Protein AF-0000000070184949 (afdb_homodimer)

Sequence (772 aa):
MSEDTGDFEGYGGRHVPDMLEEPLERLANAFDEIVQTETFQDEFRSILRQYAGRPTPLYHAENLSERWGGEIYLKREDLLHGGAHKINNAVGQGLLAKKAGKERLIAETGAGQHGTATAMAGALFDMDTEIYMGRKDVQRQRMNVFRMRLMGADVTEVTQGGEGLADAVDVALEDLARNIEDTHYLVGSVVGPDPFPRMVREFQSVIGTEAREQILEQVGELPDAAVACVGGGSNAIGLFHAFRDDDVAFYGGEGGGEGSGSDRHAAPLDDGTDDVIHGMKTRVIDDDVDVHSVSAGLDYPGVGPEHAMFRETGRAQYRAISDDEALEAFRTLSETEGIIPALETSHGLAMAKQVLEETSHETIIINLSGRGDKDMETAAEHFDLAMSEDTGDFEGYGGRHVPDMLEEPLERLANAFDEIVQTETFQDEFRSILRQYAGRPTPLYHAENLSERWGGEIYLKREDLLHGGAHKINNAVGQGLLAKKAGKERLIAETGAGQHGTATAMAGALFDMDTEIYMGRKDVQRQRMNVFRMRLMGADVTEVTQGGEGLADAVDVALEDLARNIEDTHYLVGSVVGPDPFPRMVREFQSVIGTEAREQILEQVGELPDAAVACVGGGSNAIGLFHAFRDDDVAFYGGEGGGEGSGSDRHAAPLDDGTDDVIHGMKTRVIDDDVDVHSVSAGLDYPGVGPEHAMFRETGRAQYRAISDDEALEAFRTLSETEGIIPALETSHGLAMAKQVLEETSHETIIINLSGRGDKDMETAAEHFDLA

Foldseek 3Di:
DDVLQQDLPPWFAFQDDPLLVVLQVVVSVLLVPPCPDPVNVVVLVVCCVPPFPDDFDFDFQPLVCVVLPFTETERLQCPTVLRFLQLLLLQSLLSSLVVLQAQEEEEEDQQQSNLLSNLVSCLVSVGAYEYEAFPVRCVVNVVSCVNSVVSPYHYHYDDPDPRHRQSSLVVLSVVCSVPSPRYDYRYRALDAHPPSNVSLLVSLLVSQVVVQVNCCVVPVDDFQEEFEEFALCSNQSSNCVNCLPDNYAYEYEAFQEQHVPDLEGLFQLAAFDFDDDNRITFGFHDPSRHQDHLAPRRRHGTYRRNVRSCSVVVRYYYGYDYNVLLLVLQVVCCVRPVFRADSRLSRRSSRVSVCVVVDVGRYYYRHRRGGHPVVVVSSCVVDVPD/DDVLQQDLPPWFAFQDDPLLVVLQVVVSVLLVPPCPDPVNVVVLVVCCVPPFPDDADFDFQPLVCVVLPFTETERLQCPTVLRFLQLLLLLSLLSSLVVLQAQEEEEEDQQQSNLLSNLVSCLVSVGAYEYEAFPVRCVVNVVSCVNSVVSPYHYHYDDPDPRHRQSSLVVLSVVCSVPSPRYDYRYRALDAHPPSNVSLLVSLLVSQVVVQVNCCVVPVDDFQEEFEEFALCSNQSSNCVNCLPDNHAYEYEAFQEQHLPDLEGLFQLAAFDFDDDNRITFGFHDPSRHQDHLAPRRRHGTYNRNVRSCSVVVRYYYGYDYNVLLLVLQVVCCVRPVFRADSRLSRRSSRVSVCVVVDVGRYYYRHRRGGHPVVVVSSCVVDVPD

Secondary structure (DSSP, 8-state):
--GGGTEETTEE---S-HHHHHHHHHHHHHHHHHTTSHHHHHHHHHHIIIII-PSPPEEE-HHHHHHHSSEEEEE-GGGSGGGBTHHHHHHHHHHHHHHTT--EEEEE-SSSHHHHHHHHHHHHHT-EEEEEEEHHHHHHTHHHHHHHHHTT-EEEEE-STT-SHHHHHHHHHHHHHHSTTTEEE---SS-SSTTHHHHHHHHHTHHHHHHHHHHHHHHSS--SEEEEEESS-HHHHHHHGGGTTSS-EEEEEEEEET-TTSSB-B-TTTS-EEEEETTEEEEE--TTSB---SSGGG--S---HHHHHHHHHTSEEEEEEEHHHHHHHHHHHHHHHS--B-HHHHHHHHHHHHHHHHS---EEEEE--BBSGGGHHHHHHHS---/--GGGTEETTEE-----HHHHHHHHHHHHHHHHHTTSHHHHHHHHHHIIIII-PSPPEEE-HHHHHHHSSEEEEE-GGGSGGGBTHHHHHHHHHHHHHHTT--EEEEE-SSSHHHHHHHHHHHHHT-EEEEEEEHHHHHHTHHHHHHHHHTT-EEEEE-STT-SHHHHHHHHHHHHHHSTTTEEE---SS-SSTTHHHHHHHHHTHHHHHHHHHHHHHHSS--SEEEEEESS-HHHHHHHGGGTTSS-EEEEEEEEET-TTSSB-B-TTTS-EEEEETTEEEEE--TTSB---SSGGG--S---HHHHHHHHHTSEEEEEEEHHHHHHHHHHHHHHHS--B-HHHHHHHHHHHHHHHHS---EEEEE--BBSGGGHHHHHHHS---

Nearest PDB structures (foldseek):
  6am7-assembly1_B  TM=9.785E-01  e=1.160E-52  Pyrococcus furiosus DSM 3638
  7rnp-assembly2_C  TM=9.765E-01  e=4.936E-51  Pyrococcus furiosus DSM 3638
  1x1q-assembly1_A  TM=9.311E-01  e=3.215E-43  Thermus thermophilus HB8
  2dh6-assembly1_A-2  TM=8.441E-01  e=2.221E-35  Escherichia coli
  2o2j-assembly1_B  TM=5.976E-01  e=2.900E-30  Mycobacterium tuberculosis

Organism: NCBI:txid2841257

Solvent-accessible surface area (backbone atoms only — not comparable to full-atom values): 35918 Å² total; per-residue (Å²): 122,62,70,85,67,31,33,33,88,87,18,27,28,72,60,61,61,75,76,47,50,60,58,33,50,54,49,37,51,47,48,65,60,45,60,73,34,67,69,44,44,52,52,50,52,48,44,39,29,40,66,35,45,43,83,58,33,69,21,71,39,60,57,51,13,69,73,63,52,47,46,39,28,34,36,35,30,28,40,24,43,93,30,21,52,55,36,44,33,26,45,45,50,41,50,50,30,50,76,71,62,31,53,29,40,34,30,47,30,58,77,27,65,53,35,36,28,41,14,25,26,20,11,56,68,70,32,53,27,39,29,27,22,7,44,61,38,48,69,73,33,49,68,44,52,33,51,19,36,50,14,61,21,44,75,45,71,30,76,51,88,87,19,32,54,70,46,12,46,53,51,44,52,52,49,33,61,76,35,52,83,40,38,35,76,54,74,82,30,15,38,43,29,41,42,37,28,61,52,34,33,60,37,25,28,60,53,10,47,52,46,54,55,48,39,34,70,75,70,68,46,82,48,44,28,42,26,13,25,30,26,37,29,33,68,30,49,2,41,47,55,65,40,70,91,48,92,40,43,36,40,31,12,16,20,1,15,80,26,61,93,43,57,31,23,11,24,16,84,59,52,47,43,81,42,75,52,74,22,11,28,21,26,24,42,53,88,84,41,44,68,26,33,82,23,62,76,15,50,35,53,42,37,14,18,60,58,40,34,29,47,75,73,60,63,31,47,60,40,48,31,29,39,66,50,17,52,50,33,31,44,49,41,10,34,32,52,34,43,54,45,14,58,46,25,9,18,12,48,30,41,45,52,52,48,40,72,74,44,84,58,49,34,36,38,35,46,33,38,22,42,20,79,86,38,47,68,64,48,51,74,72,41,94,59,118,120,62,71,85,67,32,31,34,86,88,17,26,28,74,61,62,62,76,76,46,48,61,59,34,50,53,50,35,52,50,48,65,60,46,60,73,34,67,69,44,45,53,52,50,51,47,44,38,30,40,66,35,45,44,83,58,31,70,22,72,39,60,56,51,14,68,73,63,51,47,45,38,27,34,36,36,31,27,41,24,44,92,28,21,51,55,34,44,33,27,46,45,50,42,50,49,30,49,75,70,65,29,53,30,41,34,30,45,29,56,76,28,64,53,36,35,29,42,14,24,26,20,12,55,68,70,31,54,27,41,32,27,22,7,45,61,37,49,70,73,33,48,68,44,52,33,51,19,37,51,14,61,22,44,77,44,72,29,76,53,89,86,19,32,52,70,46,13,45,51,50,46,53,51,49,36,61,75,35,51,83,41,38,36,75,55,73,81,29,17,39,43,27,40,42,37,28,62,49,34,35,60,36,24,28,58,52,10,48,51,46,54,56,47,38,36,71,74,70,67,46,83,47,46,28,42,25,13,26,30,26,38,28,34,67,29,49,3,40,46,57,63,41,70,90,49,92,39,44,37,39,33,12,16,21,1,14,80,26,60,93,42,57,31,23,12,22,15,83,58,52,46,43,82,41,76,53,76,23,12,28,22,26,25,42,52,88,83,42,42,69,26,33,84,23,62,76,15,50,35,55,40,36,13,18,61,57,43,34,30,46,74,74,61,64,32,49,60,40,46,31,30,38,66,49,18,52,51,34,31,45,50,41,10,34,32,53,33,43,55,43,13,56,47,24,9,18,11,49,31,40,46,52,52,48,41,72,74,43,84,58,48,35,36,37,34,45,32,39,23,41,20,79,86,40,46,67,64,48,52,76,72,42,92,59,119

InterPro domains:
  IPR001926 Tryptophan synthase beta chain-like, PALP domain [PF00291] (52-370)
  IPR006653 Tryptophan synthase, beta chain, conserved site [PS00168] (79-93)
  IPR006654 Tryptophan synthase, beta chain [TIGR00263] (6-381)
  IPR006654 Tryptophan synthase, beta chain [cd06446] (23-378)
  IPR023026 Tryptophan synthase beta chain/beta chain-like [MF_00133] (1-383)
  IPR023026 Tryptophan synthase beta chain/beta chain-like [PIRSF001413] (7-381)
  IPR023026 Tryptophan synthase beta chain/beta chain-like [PTHR48077] (6-382)
  IPR036052 Tryptophan synthase beta chain-like, PALP domain superfamily [G3DSA:3.40.50.1100] (8-204)
  IPR036052 Tryptophan synthase beta chain-like, PALP domain superfamily [G3DSA:3.40.50.1100] (53-377)
  IPR036052 Tryptophan synthase beta chain-like, PALP domain superfamily [SSF53686] (6-382)

pLDDT: mean 94.41, std 7.16, range [38.41, 98.94]

Structure (mmCIF, N/CA/C/O backbone):
data_AF-0000000070184949-model_v1
#
loop_
_entity.id
_entity.type
_entity.pdbx_description
1 polymer 'Tryptophan synthase beta chain'
#
loop_
_atom_site.group_PDB
_atom_site.id
_atom_site.type_symbol
_atom_site.label_atom_id
_atom_site.label_alt_id
_atom_site.label_comp_id
_atom_site.label_asym_id
_atom_site.label_entity_id
_atom_site.label_seq_id
_atom_site.pdbx_PDB_ins_code
_atom_site.Cartn_x
_atom_site.Cartn_y
_atom_site.Cartn_z
_atom_site.occupancy
_atom_site.B_iso_or_equiv
_atom_site.auth_seq_id
_atom_site.auth_comp_id
_atom_site.auth_asym_id
_atom_site.auth_atom_id
_atom_site.pdbx_PDB_model_num
ATOM 1 N N . MET A 1 1 ? -2.516 40.156 3.365 1 38.41 1 MET A N 1
ATOM 2 C CA . MET A 1 1 ? -1.307 39.75 4.09 1 38.41 1 MET A CA 1
ATOM 3 C C . MET A 1 1 ? -0.706 38.5 3.512 1 38.41 1 MET A C 1
ATOM 5 O O . MET A 1 1 ? -1.425 37.531 3.252 1 38.41 1 MET A O 1
ATOM 9 N N . SER A 1 2 ? 0.463 38.375 2.838 1 48.84 2 SER A N 1
ATOM 10 C CA . SER A 1 2 ? 0.95 37.469 1.807 1 48.84 2 SER A CA 1
ATOM 11 C C . SER A 1 2 ? 1.27 36.094 2.387 1 48.84 2 SER A C 1
ATOM 13 O O . SER A 1 2 ? 2.027 36 3.354 1 48.84 2 SER A O 1
ATOM 15 N N . GLU A 1 3 ? 0.391 35.094 2.25 1 56.59 3 GLU A N 1
ATOM 16 C CA . GLU A 1 3 ? 0.633 33.688 2.574 1 56.59 3 GLU A CA 1
ATOM 17 C C . GLU A 1 3 ? 2.104 33.312 2.389 1 56.59 3 GLU A C 1
ATOM 19 O O . GLU A 1 3 ? 2.598 32.375 3.01 1 56.59 3 GLU A O 1
ATOM 24 N N . ASP A 1 4 ? 2.811 34.281 1.855 1 62.75 4 ASP A N 1
ATOM 25 C CA . ASP A 1 4 ? 4.215 34.031 1.545 1 62.75 4 ASP A CA 1
ATOM 26 C C . ASP A 1 4 ? 5.102 34.312 2.762 1 62.75 4 ASP A C 1
ATOM 28 O O . ASP A 1 4 ? 6.281 33.938 2.766 1 62.75 4 ASP A O 1
ATOM 32 N N . THR A 1 5 ? 4.383 34.781 3.82 1 71.31 5 THR A N 1
ATOM 33 C CA . THR A 1 5 ? 5.227 35.125 4.957 1 71.31 5 THR A CA 1
ATOM 34 C C . THR A 1 5 ? 4.855 34.281 6.18 1 71.31 5 THR A C 1
ATOM 36 O O . THR A 1 5 ? 5.281 34.594 7.297 1 71.31 5 THR A O 1
ATOM 39 N N . GLY A 1 6 ? 4.121 33.344 5.938 1 82.5 6 GLY A N 1
ATOM 40 C CA . GLY A 1 6 ? 3.77 32.469 7.047 1 82.5 6 GLY A CA 1
ATOM 41 C C . GLY A 1 6 ? 2.631 33 7.895 1 82.5 6 GLY A C 1
ATOM 42 O O . GLY A 1 6 ? 2.305 32.438 8.938 1 82.5 6 GLY A O 1
ATOM 43 N N . ASP A 1 7 ? 2.062 34.094 7.426 1 91.31 7 ASP A N 1
ATOM 44 C CA . ASP A 1 7 ? 0.908 34.656 8.117 1 91.31 7 ASP A CA 1
ATOM 45 C C . ASP A 1 7 ? -0.392 34.281 7.406 1 91.31 7 ASP A C 1
ATOM 47 O O . ASP A 1 7 ? -0.583 34.594 6.234 1 91.31 7 ASP A O 1
ATOM 51 N N . PHE A 1 8 ? -1.25 33.594 8.094 1 95.88 8 PHE A N 1
ATOM 52 C CA . PHE A 1 8 ? -2.559 33.188 7.605 1 95.88 8 PHE A CA 1
ATOM 53 C C . PHE A 1 8 ? -3.666 34.031 8.242 1 95.88 8 PHE A C 1
ATOM 55 O O . PHE A 1 8 ? -4.48 33.5 9.008 1 95.88 8 PHE A O 1
ATOM 62 N N . GLU A 1 9 ? -3.705 35.375 7.891 1 95.31 9 GLU A N 1
ATOM 63 C CA . GLU A 1 9 ? -4.695 36.312 8.383 1 95.31 9 GLU A CA 1
ATOM 64 C C . GLU A 1 9 ? -4.77 36.312 9.906 1 95.31 9 GLU A C 1
ATOM 66 O O . GLU A 1 9 ? -5.855 36.156 10.477 1 95.31 9 GLU A O 1
ATOM 71 N N . GLY A 1 10 ? -3.643 36.406 10.531 1 95.19 10 GLY A N 1
ATOM 72 C CA . GLY A 1 10 ? -3.557 36.5 11.984 1 95.19 10 GLY A CA 1
ATOM 73 C C . GLY A 1 10 ? -3.16 35.188 12.641 1 95.19 10 GLY A C 1
ATOM 74 O O . GLY A 1 10 ? -2.898 35.156 13.844 1 95.19 10 GLY A O 1
ATOM 75 N N . TYR A 1 11 ? -3.135 34.125 11.867 1 97.75 11 TYR A N 1
ATOM 76 C CA . TYR A 1 11 ? -2.666 32.812 12.352 1 97.75 11 TYR A CA 1
ATOM 77 C C . TYR A 1 11 ? -1.277 32.5 11.812 1 97.75 11 TYR A C 1
ATOM 79 O O . TYR A 1 11 ? -0.823 33.125 10.852 1 97.75 11 TYR A O 1
ATOM 87 N N . GLY A 1 12 ? -0.632 31.562 12.438 1 96.94 12 GLY A N 1
ATOM 88 C CA . GLY A 1 12 ? 0.71 31.203 12.023 1 96.94 12 GLY A CA 1
ATOM 89 C C . GLY A 1 12 ? 1.79 32.062 12.656 1 96.94 12 GLY A C 1
ATOM 90 O O . GLY A 1 12 ? 1.736 32.344 13.852 1 96.94 12 GLY A O 1
ATOM 91 N N . GLY A 1 13 ? 2.805 32.375 11.906 1 95.12 13 GLY A N 1
ATOM 92 C CA . GLY A 1 13 ? 3.916 33.188 12.383 1 95.12 13 GLY A CA 1
ATOM 93 C C . GLY A 1 13 ? 5.02 32.344 13.023 1 95.12 13 GLY A C 1
ATOM 94 O O . GLY A 1 13 ? 5.086 31.141 12.828 1 95.12 13 GLY A O 1
ATOM 95 N N . ARG A 1 14 ? 6.035 33.094 13.617 1 94.38 14 ARG A N 1
ATOM 96 C CA . ARG A 1 14 ? 7.137 32.531 14.375 1 94.38 14 ARG A CA 1
ATOM 97 C C . ARG A 1 14 ? 7.082 32.938 15.836 1 94.38 14 ARG A C 1
ATOM 99 O O . ARG A 1 14 ? 7.691 33.938 16.219 1 94.38 14 ARG A O 1
ATOM 106 N N . HIS A 1 15 ? 6.344 32.156 16.562 1 94.19 15 HIS A N 1
ATOM 107 C CA . HIS A 1 15 ? 6.277 32.406 18 1 94.19 15 HIS A CA 1
ATOM 108 C C . HIS A 1 15 ? 7.262 31.516 18.75 1 94.19 15 HIS A C 1
ATOM 110 O O . HIS A 1 15 ? 6.852 30.609 19.484 1 94.19 15 HIS A O 1
ATOM 116 N N . VAL A 1 16 ? 8.531 31.828 18.578 1 92.44 16 VAL A N 1
ATOM 117 C CA . VAL A 1 16 ? 9.602 30.953 19.062 1 92.44 16 VAL A CA 1
ATOM 118 C C . VAL A 1 16 ? 10.633 31.781 19.828 1 92.44 16 VAL A C 1
ATOM 120 O O . VAL A 1 16 ? 10.672 33 19.703 1 92.44 16 VAL A O 1
ATOM 123 N N . PRO A 1 17 ? 11.453 31.156 20.672 1 91.62 17 PRO A N 1
ATOM 124 C CA . PRO A 1 17 ? 12.578 31.859 21.297 1 91.62 17 PRO A CA 1
ATOM 125 C C . PRO A 1 17 ? 13.547 32.438 20.266 1 91.62 17 PRO A C 1
ATOM 127 O O . PRO A 1 17 ? 13.625 31.953 19.141 1 91.62 17 PRO A O 1
ATOM 130 N N . ASP A 1 18 ? 14.312 33.406 20.688 1 91.88 18 ASP A N 1
ATOM 131 C CA . ASP A 1 18 ? 15.211 34.156 19.812 1 91.88 18 ASP A CA 1
ATOM 132 C C . ASP A 1 18 ? 16.219 33.219 19.125 1 91.88 18 ASP A C 1
ATOM 134 O O . ASP A 1 18 ? 16.562 33.406 17.969 1 91.88 18 ASP A O 1
ATOM 138 N N . MET A 1 19 ? 16.562 32.219 19.828 1 88 19 MET A N 1
ATOM 139 C CA . MET A 1 19 ? 17.625 31.328 19.328 1 88 19 MET A CA 1
ATOM 140 C C . MET A 1 19 ? 17.156 30.562 18.109 1 88 19 MET A C 1
ATOM 142 O O . MET A 1 19 ? 17.969 30.062 17.328 1 88 19 MET A O 1
ATOM 146 N N . LEU A 1 20 ? 15.852 30.453 17.891 1 91.62 20 LEU A N 1
ATOM 147 C CA . LEU A 1 20 ? 15.32 29.672 16.781 1 91.62 20 LEU A CA 1
ATOM 148 C C . LEU A 1 20 ? 15.016 30.562 15.578 1 91.62 20 LEU A C 1
ATOM 150 O O . LEU A 1 20 ? 14.781 30.062 14.469 1 91.62 20 LEU A O 1
ATOM 154 N N . GLU A 1 21 ? 15.086 31.875 15.773 1 93.06 21 GLU A N 1
ATOM 155 C CA . GLU A 1 21 ? 14.688 32.812 14.719 1 93.06 21 GLU A CA 1
ATOM 156 C C . GLU A 1 21 ? 15.609 32.688 13.508 1 93.06 21 GLU A C 1
ATOM 158 O O . GLU A 1 21 ? 15.133 32.531 12.375 1 93.06 21 GLU A O 1
ATOM 163 N N . GLU A 1 22 ? 16.844 32.719 13.75 1 90.94 22 GLU A N 1
ATOM 164 C CA . GLU A 1 22 ? 17.797 32.688 12.656 1 90.94 22 GLU A CA 1
ATOM 165 C C . GLU A 1 22 ? 17.75 31.344 11.922 1 90.94 22 GLU A C 1
ATOM 167 O O . GLU A 1 22 ? 17.672 31.297 10.695 1 90.94 22 GLU A O 1
ATOM 172 N N . PRO A 1 23 ? 17.75 30.219 12.672 1 90.31 23 PRO A N 1
ATOM 173 C CA . PRO A 1 23 ? 17.641 28.922 12 1 90.31 23 PRO A CA 1
ATOM 174 C C . PRO A 1 23 ? 16.375 28.828 11.133 1 90.31 23 PRO A C 1
ATOM 176 O O . PRO A 1 23 ? 16.438 28.297 10.016 1 90.31 23 PRO A O 1
ATOM 179 N N . LEU A 1 24 ? 15.312 29.281 11.555 1 93.19 24 LEU A N 1
ATOM 180 C CA . LEU A 1 24 ? 14.047 29.203 10.828 1 93.19 24 LEU A CA 1
ATOM 181 C C . LEU A 1 24 ? 14.062 30.125 9.617 1 93.19 24 LEU A C 1
ATOM 183 O O . LEU A 1 24 ? 13.492 29.812 8.578 1 93.19 24 LEU A O 1
ATOM 187 N N . GLU A 1 25 ? 14.664 31.281 9.766 1 93.44 25 GLU A N 1
ATOM 188 C CA . GLU A 1 25 ? 14.812 32.188 8.641 1 93.44 25 GLU A CA 1
ATOM 189 C C . GLU A 1 25 ? 15.672 31.594 7.539 1 93.44 25 GLU A C 1
ATOM 191 O O . GLU A 1 25 ? 15.359 31.719 6.355 1 93.44 25 GLU A O 1
ATOM 196 N N . ARG A 1 26 ? 16.734 30.922 7.934 1 92.19 26 ARG A N 1
ATOM 197 C CA . ARG A 1 26 ? 17.594 30.234 6.977 1 92.19 26 ARG A CA 1
ATOM 198 C C . ARG A 1 26 ? 16.828 29.156 6.234 1 92.19 26 ARG A C 1
ATOM 200 O O . ARG A 1 26 ? 16.984 29 5.02 1 92.19 26 ARG A O 1
ATOM 207 N N . LEU A 1 27 ? 16.078 28.422 6.988 1 93.19 27 LEU A N 1
ATOM 208 C CA . LEU A 1 27 ? 15.266 27.375 6.379 1 93.19 27 LEU A CA 1
ATOM 209 C C . LEU A 1 27 ? 14.242 27.969 5.418 1 93.19 27 LEU A C 1
ATOM 211 O O . LEU A 1 27 ? 14.023 27.422 4.328 1 93.19 27 LEU A O 1
ATOM 215 N N . ALA A 1 28 ? 13.586 29.031 5.809 1 95.25 28 ALA A N 1
ATOM 216 C CA . ALA A 1 28 ? 12.594 29.688 4.969 1 95.25 28 ALA A CA 1
ATOM 217 C C . ALA A 1 28 ? 13.211 30.156 3.65 1 95.25 28 ALA A C 1
ATOM 219 O O . ALA A 1 28 ? 12.602 29.984 2.588 1 95.25 28 ALA A O 1
ATOM 220 N N . ASN A 1 29 ? 14.352 30.734 3.756 1 94.5 29 ASN A N 1
ATOM 221 C CA . ASN A 1 29 ? 15.047 31.203 2.562 1 94.5 29 ASN A CA 1
ATOM 222 C C . ASN A 1 29 ? 15.422 30.047 1.638 1 94.5 29 ASN A C 1
ATOM 224 O O . ASN A 1 29 ? 15.242 30.141 0.422 1 94.5 29 ASN A O 1
ATOM 228 N N . ALA A 1 30 ? 15.945 29 2.229 1 94.19 30 ALA A N 1
ATOM 229 C CA . ALA A 1 30 ? 16.297 27.828 1.438 1 94.19 30 ALA A CA 1
ATOM 230 C C . ALA A 1 30 ? 15.062 27.25 0.74 1 94.19 30 ALA A C 1
ATOM 232 O O . ALA A 1 30 ? 15.125 26.875 -0.436 1 94.19 30 ALA A O 1
ATOM 233 N N . PHE A 1 31 ? 14.008 27.172 1.482 1 96.75 31 PHE A N 1
ATOM 234 C CA . PHE A 1 31 ? 12.75 26.672 0.943 1 96.75 31 PHE A CA 1
ATOM 235 C C . PHE A 1 31 ? 12.289 27.531 -0.231 1 96.75 31 PHE A C 1
ATOM 237 O O . PHE A 1 31 ? 11.992 27.016 -1.307 1 96.75 31 PHE A O 1
ATOM 244 N N . ASP A 1 32 ? 12.266 28.797 -0.091 1 95.25 32 ASP A N 1
ATOM 245 C CA . ASP A 1 32 ? 11.758 29.719 -1.104 1 95.25 32 ASP A CA 1
ATOM 246 C C . ASP A 1 32 ? 12.664 29.719 -2.336 1 95.25 32 ASP A C 1
ATOM 248 O O . ASP A 1 32 ? 12.188 29.906 -3.459 1 95.25 32 ASP A O 1
ATOM 252 N N . GLU A 1 33 ? 13.906 29.5 -2.133 1 95.75 33 GLU A N 1
ATOM 253 C CA . GLU A 1 33 ? 14.875 29.594 -3.221 1 95.75 33 GLU A CA 1
ATOM 254 C C . GLU A 1 33 ? 14.992 28.266 -3.979 1 95.75 33 GLU A C 1
ATOM 256 O O . GLU A 1 33 ? 15.078 28.266 -5.207 1 95.75 33 GLU A O 1
ATOM 261 N N . ILE A 1 34 ? 14.891 27.172 -3.295 1 97.31 34 ILE A N 1
ATOM 262 C CA . ILE A 1 34 ? 15.242 25.891 -3.887 1 97.31 34 ILE A CA 1
ATOM 263 C C . ILE A 1 34 ? 14 25.234 -4.477 1 97.31 34 ILE A C 1
ATOM 265 O O . ILE A 1 34 ? 14.016 24.766 -5.617 1 97.31 34 ILE A O 1
ATOM 269 N N . VAL A 1 35 ? 12.898 25.203 -3.76 1 96.94 35 VAL A N 1
ATOM 270 C CA . VAL A 1 35 ? 11.734 24.391 -4.07 1 96.94 35 VAL A CA 1
ATOM 271 C C . VAL A 1 35 ? 11.047 24.922 -5.332 1 96.94 35 VAL A C 1
ATOM 273 O O . VAL A 1 35 ? 10.477 24.156 -6.105 1 96.94 35 VAL A O 1
ATOM 276 N N . GLN A 1 36 ? 11.234 26.172 -5.652 1 93.69 36 GLN A N 1
ATOM 277 C CA . GLN A 1 36 ? 10.539 26.766 -6.793 1 93.69 36 GLN A CA 1
ATOM 278 C C . GLN A 1 36 ? 11.336 26.578 -8.078 1 93.69 36 GLN A C 1
ATOM 280 O O . GLN A 1 36 ? 10.844 26.859 -9.172 1 93.69 36 GLN A O 1
ATOM 285 N N . THR A 1 37 ? 12.562 26.109 -7.992 1 97.38 37 THR A N 1
ATOM 286 C CA . THR A 1 37 ? 13.375 25.891 -9.188 1 97.38 37 THR A CA 1
ATOM 287 C C . THR A 1 37 ? 12.836 24.719 -10 1 97.38 37 THR A C 1
ATOM 289 O O . THR A 1 37 ? 12.297 23.766 -9.445 1 97.38 37 THR A O 1
ATOM 292 N N . GLU A 1 38 ? 13.016 24.828 -11.289 1 97.62 38 GLU A N 1
ATOM 293 C CA . GLU A 1 38 ? 12.57 23.766 -12.195 1 97.62 38 GLU A CA 1
ATOM 294 C C . GLU A 1 38 ? 13.32 22.453 -11.922 1 97.62 38 GLU A C 1
ATOM 296 O O . GLU A 1 38 ? 12.734 21.375 -12 1 97.62 38 GLU A O 1
ATOM 301 N N . THR A 1 39 ? 14.555 22.625 -11.602 1 97.75 39 THR A N 1
ATOM 302 C CA . THR A 1 39 ? 15.375 21.453 -11.336 1 97.75 39 THR A CA 1
ATOM 303 C C . THR A 1 39 ? 14.844 20.688 -10.125 1 97.75 39 THR A C 1
ATOM 305 O O . THR A 1 39 ? 14.734 19.453 -10.164 1 97.75 39 THR A O 1
ATOM 308 N N . PHE A 1 40 ? 14.5 21.406 -9.094 1 98.38 40 PHE A N 1
ATOM 309 C CA . PHE A 1 40 ? 13.938 20.766 -7.914 1 98.38 40 PHE A CA 1
ATOM 310 C C . PHE A 1 40 ? 12.609 20.094 -8.242 1 98.38 40 PHE A C 1
ATOM 312 O O . PHE A 1 40 ? 12.391 18.938 -7.91 1 98.38 40 PHE A O 1
ATOM 319 N N . GLN A 1 41 ? 11.766 20.812 -8.875 1 98.25 41 GLN A N 1
ATOM 320 C CA . GLN A 1 41 ? 10.414 20.344 -9.148 1 98.25 41 GLN A CA 1
ATOM 321 C C . GLN A 1 41 ? 10.438 19.109 -10.047 1 98.25 41 GLN A C 1
ATOM 323 O O . GLN A 1 41 ? 9.672 18.156 -9.836 1 98.25 41 GLN A O 1
ATOM 328 N N . ASP A 1 42 ? 11.273 19.094 -11.016 1 98.31 42 ASP A N 1
ATOM 329 C CA . ASP A 1 42 ? 11.383 17.953 -11.93 1 98.31 42 ASP A CA 1
ATOM 330 C C . ASP A 1 42 ? 11.844 16.703 -11.188 1 98.31 42 ASP A C 1
ATOM 332 O O . ASP A 1 42 ? 11.289 15.625 -11.391 1 98.31 42 ASP A O 1
ATOM 336 N N . GLU A 1 43 ? 12.859 16.891 -10.383 1 98.5 43 GLU A N 1
ATOM 337 C CA . GLU A 1 43 ? 13.367 15.758 -9.609 1 98.5 43 GLU A CA 1
ATOM 338 C C . GLU A 1 43 ? 12.328 15.273 -8.594 1 98.5 43 GLU A C 1
ATOM 340 O O . GLU A 1 43 ? 12.156 14.07 -8.406 1 98.5 43 GLU A O 1
ATOM 345 N N . PHE A 1 44 ? 11.672 16.234 -7.988 1 98.69 44 PHE A N 1
ATOM 346 C CA . PHE A 1 44 ? 10.633 15.914 -7.02 1 98.69 44 PHE A CA 1
ATOM 347 C C . PHE A 1 44 ? 9.508 15.109 -7.668 1 98.69 44 PHE A C 1
ATOM 349 O O . PHE A 1 44 ? 9.125 14.055 -7.16 1 98.69 44 PHE A O 1
ATOM 356 N N . ARG A 1 45 ? 9.062 15.508 -8.82 1 98.38 45 ARG A N 1
ATOM 357 C CA . ARG A 1 45 ? 8.008 14.805 -9.547 1 98.38 45 ARG A CA 1
ATOM 358 C C . ARG A 1 45 ? 8.453 13.414 -9.969 1 98.38 45 ARG A C 1
ATOM 360 O O . ARG A 1 45 ? 7.672 12.461 -9.938 1 98.38 45 ARG A O 1
ATOM 367 N N . SER A 1 46 ? 9.688 13.336 -10.336 1 98.38 46 SER A N 1
ATOM 368 C CA . SER A 1 46 ? 10.234 12.039 -10.727 1 98.38 46 SER A CA 1
ATOM 369 C C . SER A 1 46 ? 10.234 11.062 -9.555 1 98.38 46 SER A C 1
ATOM 371 O O . SER A 1 46 ? 9.883 9.898 -9.711 1 98.38 46 SER A O 1
ATOM 373 N N . ILE A 1 47 ? 10.617 11.539 -8.367 1 98.81 47 ILE A N 1
ATOM 374 C CA . ILE A 1 47 ? 10.656 10.695 -7.176 1 98.81 47 ILE A CA 1
ATOM 375 C C . ILE A 1 47 ? 9.242 10.297 -6.777 1 98.81 47 ILE A C 1
ATOM 377 O O . ILE A 1 47 ? 8.992 9.141 -6.414 1 98.81 47 ILE A O 1
ATOM 381 N N . LEU A 1 48 ? 8.32 11.227 -6.859 1 98.81 48 LEU A N 1
ATOM 382 C CA . LEU A 1 48 ? 6.93 10.906 -6.559 1 98.81 48 LEU A CA 1
ATOM 383 C C . LEU A 1 48 ? 6.402 9.828 -7.496 1 98.81 48 LEU A C 1
ATOM 385 O O . LEU A 1 48 ? 5.684 8.922 -7.066 1 98.81 48 LEU A O 1
ATOM 389 N N . ARG A 1 49 ? 6.77 9.867 -8.75 1 98.31 49 ARG A N 1
ATOM 390 C CA . ARG A 1 49 ? 6.277 8.93 -9.75 1 98.31 49 ARG A CA 1
ATOM 391 C C . ARG A 1 49 ? 6.941 7.562 -9.594 1 98.31 49 ARG A C 1
ATOM 393 O O . ARG A 1 49 ? 6.262 6.531 -9.586 1 98.31 49 ARG A O 1
ATOM 400 N N . GLN A 1 50 ? 8.25 7.543 -9.438 1 98.12 50 GLN A N 1
ATOM 401 C CA . GLN A 1 50 ? 9.016 6.305 -9.539 1 98.12 50 GLN A CA 1
ATOM 402 C C . GLN A 1 50 ? 9.148 5.621 -8.18 1 98.12 50 GLN A C 1
ATOM 404 O O . GLN A 1 50 ? 9.234 4.395 -8.102 1 98.12 50 GLN A O 1
ATOM 409 N N . TYR A 1 51 ? 9.242 6.418 -7.168 1 98.69 51 TYR A N 1
ATOM 410 C CA . TYR A 1 51 ? 9.5 5.879 -5.84 1 98.69 51 TYR A CA 1
ATOM 411 C C . TYR A 1 51 ? 8.219 5.809 -5.02 1 98.69 51 TYR A C 1
ATOM 413 O O . TYR A 1 51 ? 7.91 4.77 -4.43 1 98.69 51 TYR A O 1
ATOM 421 N N . ALA A 1 52 ? 7.426 6.855 -5.023 1 98.75 52 ALA A N 1
ATOM 422 C CA . ALA A 1 52 ? 6.254 6.926 -4.156 1 98.75 52 ALA A CA 1
ATOM 423 C C . ALA A 1 52 ? 5.055 6.23 -4.797 1 98.75 52 ALA A C 1
ATOM 425 O O . ALA A 1 52 ? 4.152 5.766 -4.094 1 98.75 52 ALA A O 1
ATOM 426 N N . GLY A 1 53 ? 4.949 6.215 -6.156 1 98.62 53 GLY A N 1
ATOM 427 C CA . GLY A 1 53 ? 3.879 5.504 -6.84 1 98.62 53 GLY A CA 1
ATOM 428 C C . GLY A 1 53 ? 2.789 6.422 -7.363 1 98.62 53 GLY A C 1
ATOM 429 O O . GLY A 1 53 ? 1.637 6.008 -7.504 1 98.62 53 GLY A O 1
ATOM 430 N N . ARG A 1 54 ? 3.096 7.73 -7.652 1 98.56 54 ARG A N 1
ATOM 431 C CA . ARG A 1 54 ? 2.107 8.656 -8.195 1 98.56 54 ARG A CA 1
ATOM 432 C C . ARG A 1 54 ? 2.068 8.578 -9.719 1 98.56 54 ARG A C 1
ATOM 434 O O . ARG A 1 54 ? 3.023 8.117 -10.352 1 98.56 54 ARG A O 1
ATOM 441 N N . PRO A 1 55 ? 0.941 9.141 -10.32 1 98.62 55 PRO A N 1
ATOM 442 C CA . PRO A 1 55 ? -0.249 9.664 -9.648 1 98.62 55 PRO A CA 1
ATOM 443 C C . PRO A 1 55 ? -1.094 8.57 -9 1 98.62 55 PRO A C 1
ATOM 445 O O . PRO A 1 55 ? -1.121 7.438 -9.484 1 98.62 55 PRO A O 1
ATOM 448 N N . THR A 1 56 ? -1.684 8.875 -7.859 1 98.69 56 THR A N 1
ATOM 449 C CA . THR A 1 56 ? -2.668 7.969 -7.285 1 98.69 56 THR A CA 1
ATOM 450 C C . THR A 1 56 ? -4.027 8.148 -7.957 1 98.69 56 THR A C 1
ATOM 452 O O . THR A 1 56 ? -4.328 9.219 -8.484 1 98.69 56 THR A O 1
ATOM 455 N N . PRO A 1 57 ? -4.859 7.164 -7.938 1 98.75 57 PRO A N 1
ATOM 456 C CA . PRO A 1 57 ? -6.145 7.258 -8.633 1 98.75 57 PRO A CA 1
ATOM 457 C C . PRO A 1 57 ? -7.152 8.133 -7.895 1 98.75 57 PRO A C 1
ATOM 459 O O . PRO A 1 57 ? -7.016 8.352 -6.691 1 98.75 57 PRO A O 1
ATOM 462 N N . LEU A 1 58 ? -8.031 8.727 -8.664 1 98.88 58 LEU A N 1
ATOM 463 C CA . LEU A 1 58 ? -9.336 9.18 -8.18 1 98.88 58 LEU A CA 1
ATOM 464 C C . LEU A 1 58 ? -10.422 8.156 -8.492 1 98.88 58 LEU A C 1
ATOM 466 O O . LEU A 1 58 ? -10.922 8.102 -9.609 1 98.88 58 LEU A O 1
ATOM 470 N N . TYR A 1 59 ? -10.836 7.41 -7.48 1 98.88 59 TYR A N 1
ATOM 471 C CA . TYR A 1 59 ? -11.641 6.207 -7.637 1 98.88 59 TYR A CA 1
ATOM 472 C C . TYR A 1 59 ? -13.109 6.492 -7.344 1 98.88 59 TYR A C 1
ATOM 474 O O . TYR A 1 59 ? -13.453 6.973 -6.258 1 98.88 59 TYR A O 1
ATOM 482 N N . HIS A 1 60 ? -13.977 6.258 -8.336 1 98.88 60 HIS A N 1
ATOM 483 C CA . HIS A 1 60 ? -15.414 6.34 -8.094 1 98.88 60 HIS A CA 1
ATOM 484 C C . HIS A 1 60 ? -15.906 5.145 -7.285 1 98.88 60 HIS A C 1
ATOM 486 O O . HIS A 1 60 ? -15.977 4.027 -7.801 1 98.88 60 HIS A O 1
ATOM 492 N N . ALA A 1 61 ? -16.203 5.379 -6.035 1 98.69 61 ALA A N 1
ATOM 493 C CA . ALA A 1 61 ? -16.703 4.32 -5.156 1 98.69 61 ALA A CA 1
ATOM 494 C C . ALA A 1 61 ? -18.188 4.07 -5.375 1 98.69 61 ALA A C 1
ATOM 496 O O . ALA A 1 61 ? -19.016 4.52 -4.59 1 98.69 61 ALA A O 1
ATOM 497 N N . GLU A 1 62 ? -18.484 3.25 -6.312 1 98.31 62 GLU A N 1
ATOM 498 C CA . GLU A 1 62 ? -19.859 3.07 -6.777 1 98.31 62 GLU A CA 1
ATOM 499 C C . GLU A 1 62 ? -20.719 2.432 -5.695 1 98.31 62 GLU A C 1
ATOM 501 O O . GLU A 1 62 ? -21.859 2.852 -5.477 1 98.31 62 GLU A O 1
ATOM 506 N N . ASN A 1 63 ? -20.188 1.369 -5.043 1 98.44 63 ASN A N 1
ATOM 507 C CA . ASN A 1 63 ? -20.969 0.701 -4.008 1 98.44 63 ASN A CA 1
ATOM 508 C C . ASN A 1 63 ? -21.25 1.631 -2.83 1 98.44 63 ASN A C 1
ATOM 510 O O . ASN A 1 63 ? -22.359 1.644 -2.295 1 98.44 63 ASN A O 1
ATOM 514 N N . LEU A 1 64 ? -20.266 2.395 -2.439 1 98.75 64 LEU A N 1
ATOM 515 C CA . LEU A 1 64 ? -20.438 3.352 -1.353 1 98.75 64 LEU A CA 1
ATOM 516 C C . LEU A 1 64 ? -21.422 4.445 -1.743 1 98.75 64 LEU A C 1
ATOM 518 O O . LEU A 1 64 ? -22.234 4.883 -0.919 1 98.75 64 LEU A O 1
ATOM 522 N N . SER A 1 65 ? -21.281 4.93 -2.975 1 98.69 65 SER A N 1
ATOM 523 C CA . SER A 1 65 ? -22.203 5.938 -3.51 1 98.69 65 SER A CA 1
ATOM 524 C C . SER A 1 65 ? -23.641 5.465 -3.441 1 98.69 65 SER A C 1
ATOM 526 O O . SER A 1 65 ? -24.547 6.238 -3.09 1 98.69 65 SER A O 1
ATOM 528 N N . GLU A 1 66 ? -23.859 4.223 -3.801 1 98 66 GLU A N 1
ATOM 529 C CA . GLU A 1 66 ? -25.203 3.658 -3.729 1 98 66 GLU A CA 1
ATOM 530 C C . GLU A 1 66 ? -25.688 3.592 -2.287 1 98 66 GLU A C 1
ATOM 532 O O . GLU A 1 66 ? -26.859 3.842 -2.016 1 98 66 GLU A O 1
ATOM 537 N N . ARG A 1 67 ? -24.812 3.285 -1.388 1 97.62 67 ARG A N 1
ATOM 538 C CA . ARG A 1 67 ? -25.156 3.1 0.018 1 97.62 67 ARG A CA 1
ATOM 539 C C . ARG A 1 67 ? -25.469 4.434 0.687 1 97.62 67 ARG A C 1
ATOM 541 O O . ARG A 1 67 ? -26.406 4.535 1.48 1 97.62 67 ARG A O 1
ATOM 548 N N . TRP A 1 68 ? -24.641 5.484 0.45 1 98 68 TRP A N 1
ATOM 549 C CA . TRP A 1 68 ? -24.734 6.742 1.188 1 98 68 TRP A CA 1
ATOM 550 C C . TRP A 1 68 ? -25.453 7.805 0.365 1 98 68 TRP A C 1
ATOM 552 O O . TRP A 1 68 ? -25.891 8.828 0.9 1 98 68 TRP A O 1
ATOM 562 N N . GLY A 1 69 ? -25.641 7.551 -0.91 1 96.75 69 GLY A N 1
ATOM 563 C CA . GLY A 1 69 ? -26.172 8.578 -1.797 1 96.75 69 GLY A CA 1
ATOM 564 C C . GLY A 1 69 ? -25.109 9.523 -2.309 1 96.75 69 GLY A C 1
ATOM 565 O O . GLY A 1 69 ? -24.094 9.758 -1.639 1 96.75 69 GLY A O 1
ATOM 566 N N . GLY A 1 70 ? -25.312 10.117 -3.473 1 97.44 70 GLY A N 1
ATOM 567 C CA . GLY A 1 70 ? -24.328 10.977 -4.113 1 97.44 70 GLY A CA 1
ATOM 568 C C . GLY A 1 70 ? -23.266 10.211 -4.859 1 97.44 70 GLY A C 1
ATOM 569 O O . GLY A 1 70 ? -23.266 8.977 -4.867 1 97.44 70 GLY A O 1
ATOM 570 N N . GLU A 1 71 ? -22.422 10.922 -5.605 1 98.75 71 GLU A N 1
ATOM 571 C CA . GLU A 1 71 ? -21.25 10.367 -6.293 1 98.75 71 GLU A CA 1
ATOM 572 C C . GLU A 1 71 ? -19.984 10.602 -5.492 1 98.75 71 GLU A C 1
ATOM 574 O O . GLU A 1 71 ? -19.484 11.727 -5.418 1 98.75 71 GLU A O 1
ATOM 579 N N . ILE A 1 72 ? -19.5 9.555 -4.938 1 98.88 72 ILE A N 1
ATOM 580 C CA . ILE A 1 72 ? -18.375 9.648 -4.023 1 98.88 72 ILE A CA 1
ATOM 581 C C . ILE A 1 72 ? -17.094 9.227 -4.75 1 98.88 72 ILE A C 1
ATOM 583 O O . ILE A 1 72 ? -17 8.109 -5.254 1 98.88 72 ILE A O 1
ATOM 587 N N . TYR A 1 73 ? -16.125 10.086 -4.785 1 98.94 73 TYR A N 1
ATOM 588 C CA . TYR A 1 73 ? -14.812 9.812 -5.336 1 98.94 73 TYR A CA 1
ATOM 589 C C . TYR A 1 73 ? -13.75 9.797 -4.238 1 98.94 73 TYR A C 1
ATOM 591 O O . TYR A 1 73 ? -13.711 10.703 -3.398 1 98.94 73 TYR A O 1
ATOM 599 N N . LEU A 1 74 ? -12.961 8.75 -4.211 1 98.94 74 LEU A N 1
ATOM 600 C CA . LEU A 1 74 ? -11.875 8.617 -3.248 1 98.94 74 LEU A CA 1
ATOM 601 C C . LEU A 1 74 ? -10.531 8.93 -3.9 1 98.94 74 LEU A C 1
ATOM 603 O O . LEU A 1 74 ? -10.148 8.297 -4.883 1 98.94 74 LEU A O 1
ATOM 607 N N . LYS A 1 75 ? -9.812 9.984 -3.443 1 98.94 75 LYS A N 1
ATOM 608 C CA . LYS A 1 75 ? -8.414 10.18 -3.824 1 98.94 75 LYS A CA 1
ATOM 609 C C . LYS A 1 75 ? -7.5 9.219 -3.074 1 98.94 75 LYS A C 1
ATOM 611 O O . LYS A 1 75 ? -7.289 9.367 -1.87 1 98.94 75 LYS A O 1
ATOM 616 N N . ARG A 1 76 ? -6.879 8.266 -3.717 1 98.88 76 ARG A N 1
ATOM 617 C CA . ARG A 1 76 ? -6.348 7.031 -3.156 1 98.88 76 ARG A CA 1
ATOM 618 C C . ARG A 1 76 ? -4.906 7.211 -2.699 1 98.88 76 ARG A C 1
ATOM 620 O O . ARG A 1 76 ? -4.031 6.422 -3.066 1 98.88 76 ARG A O 1
ATOM 627 N N . GLU A 1 77 ? -4.711 8.125 -1.773 1 98.75 77 GLU A N 1
ATOM 628 C CA . GLU A 1 77 ? -3.381 8.344 -1.215 1 98.75 77 GLU A CA 1
ATOM 629 C C . GLU A 1 77 ? -2.922 7.148 -0.392 1 98.75 77 GLU A C 1
ATOM 631 O O . GLU A 1 77 ? -1.734 7.012 -0.087 1 98.75 77 GLU A O 1
ATOM 636 N N . ASP A 1 78 ? -3.85 6.25 -0.005 1 98.06 78 ASP A N 1
ATOM 637 C CA . ASP A 1 78 ? -3.531 5.02 0.708 1 98.06 78 ASP A CA 1
ATOM 638 C C . ASP A 1 78 ? -2.662 4.098 -0.147 1 98.06 78 ASP A C 1
ATOM 640 O O . ASP A 1 78 ? -2.033 3.172 0.37 1 98.06 78 ASP A O 1
ATOM 644 N N . LEU A 1 79 ? -2.564 4.336 -1.423 1 98.44 79 LEU A N 1
ATOM 645 C CA . LEU A 1 79 ? -1.845 3.455 -2.336 1 98.44 79 LEU A CA 1
ATOM 646 C C . LEU A 1 79 ? -0.393 3.896 -2.484 1 98.44 79 LEU A C 1
ATOM 648 O O . LEU A 1 79 ? 0.398 3.229 -3.154 1 98.44 79 LEU A O 1
ATOM 652 N N . LEU A 1 80 ? -0.004 4.961 -1.836 1 98.56 80 LEU A N 1
ATOM 653 C CA . LEU A 1 80 ? 1.373 5.434 -1.926 1 98.56 80 LEU A CA 1
ATOM 654 C C . LEU A 1 80 ? 2.312 4.52 -1.146 1 98.56 80 LEU A C 1
ATOM 656 O O . LEU A 1 80 ? 1.883 3.814 -0.232 1 98.56 80 LEU A O 1
ATOM 660 N N . HIS A 1 81 ? 3.609 4.598 -1.559 1 98.31 81 HIS A N 1
ATOM 661 C CA . HIS A 1 81 ? 4.645 3.971 -0.746 1 98.31 81 HIS A CA 1
ATOM 662 C C . HIS A 1 81 ? 4.57 4.445 0.702 1 98.31 81 HIS A C 1
ATOM 664 O O . HIS A 1 81 ? 4.398 5.637 0.962 1 98.31 81 HIS A O 1
ATOM 670 N N . GLY A 1 82 ? 4.562 3.553 1.534 1 95.81 82 GLY A N 1
ATOM 671 C CA . GLY A 1 82 ? 4.383 3.869 2.943 1 95.81 82 GLY A CA 1
ATOM 672 C C . GLY A 1 82 ? 2.941 3.77 3.4 1 95.81 82 GLY A C 1
ATOM 673 O O . GLY A 1 82 ? 2.668 3.717 4.602 1 95.81 82 GLY A O 1
ATOM 674 N N . GLY A 1 83 ? 1.975 3.836 2.455 1 96.56 83 GLY A N 1
ATOM 675 C CA . GLY A 1 83 ? 0.579 3.557 2.752 1 96.56 83 GLY A CA 1
ATOM 676 C C . GLY A 1 83 ? -0.213 4.797 3.117 1 96.56 83 GLY A C 1
ATOM 677 O O . GLY A 1 83 ? -1.34 4.699 3.607 1 96.56 83 GLY A O 1
ATOM 678 N N . ALA A 1 84 ? 0.4 5.973 2.918 1 96.88 84 ALA A N 1
ATOM 679 C CA . ALA A 1 84 ? -0.3 7.203 3.283 1 96.88 84 ALA A CA 1
ATOM 680 C C . ALA A 1 84 ? 0.294 8.406 2.559 1 96.88 84 ALA A C 1
ATOM 682 O O . ALA A 1 84 ? 1.328 8.297 1.896 1 96.88 84 ALA A O 1
ATOM 683 N N . HIS A 1 85 ? -0.346 9.516 2.723 1 98.06 85 HIS A N 1
ATOM 684 C CA . HIS A 1 85 ? 0.039 10.766 2.074 1 98.06 85 HIS A CA 1
ATOM 685 C C . HIS A 1 85 ? 1.354 11.297 2.633 1 98.06 85 HIS A C 1
ATOM 687 O O . HIS A 1 85 ? 1.977 12.18 2.039 1 98.06 85 HIS A O 1
ATOM 693 N N . LYS A 1 86 ? 1.864 10.773 3.775 1 97 86 LYS A N 1
ATOM 694 C CA . LYS A 1 86 ? 3.008 11.344 4.484 1 97 86 LYS A CA 1
ATOM 695 C C . LYS A 1 86 ? 4.27 11.281 3.625 1 97 86 LYS A C 1
ATOM 697 O O . LYS A 1 86 ? 5.16 12.125 3.764 1 97 86 LYS A O 1
ATOM 702 N N . ILE A 1 87 ? 4.281 10.352 2.717 1 98.5 87 ILE A N 1
ATOM 703 C CA . ILE A 1 87 ? 5.488 10.156 1.921 1 98.5 87 ILE A CA 1
ATOM 704 C C . ILE A 1 87 ? 5.691 11.344 0.99 1 98.5 87 ILE A C 1
ATOM 706 O O . ILE A 1 87 ? 6.828 11.688 0.65 1 98.5 87 ILE A O 1
ATOM 710 N N . ASN A 1 88 ? 4.602 12.055 0.543 1 98.69 88 ASN A N 1
ATOM 711 C CA . ASN A 1 88 ? 4.746 13.242 -0.292 1 98.69 88 ASN A CA 1
ATOM 712 C C . ASN A 1 88 ? 5.656 14.281 0.357 1 98.69 88 ASN A C 1
ATOM 714 O O . ASN A 1 88 ? 6.617 14.742 -0.26 1 98.69 88 ASN A O 1
ATOM 718 N N . ASN A 1 89 ? 5.352 14.547 1.58 1 98.56 89 ASN A N 1
ATOM 719 C CA . ASN A 1 89 ? 6.078 15.547 2.357 1 98.56 89 ASN A CA 1
ATOM 720 C C . ASN A 1 89 ? 7.473 15.062 2.732 1 98.56 89 ASN A C 1
ATOM 722 O O . ASN A 1 89 ? 8.445 15.812 2.652 1 98.56 89 ASN A O 1
ATOM 726 N N . ALA A 1 90 ? 7.594 13.82 3.15 1 98.62 90 ALA A N 1
ATOM 727 C CA . ALA A 1 90 ? 8.875 13.273 3.578 1 98.62 90 ALA A CA 1
ATOM 728 C C . ALA A 1 90 ? 9.898 13.328 2.445 1 98.62 90 ALA A C 1
ATOM 730 O O . ALA A 1 90 ? 11.047 13.727 2.652 1 98.62 90 ALA A O 1
ATOM 731 N N . VAL A 1 91 ? 9.469 12.984 1.26 1 98.69 91 VAL A N 1
ATOM 732 C CA . VAL A 1 91 ? 10.383 12.992 0.123 1 98.69 91 VAL A CA 1
ATOM 733 C C . VAL A 1 91 ? 10.695 14.438 -0.273 1 98.69 91 VAL A C 1
ATOM 735 O O . VAL A 1 91 ? 11.828 14.75 -0.634 1 98.69 91 VAL A O 1
ATOM 738 N N . GLY A 1 92 ? 9.656 15.305 -0.248 1 98.75 92 GLY A N 1
ATOM 739 C CA . GLY A 1 92 ? 9.891 16.703 -0.551 1 98.75 92 GLY A CA 1
ATOM 740 C C . GLY A 1 92 ? 10.922 17.359 0.357 1 98.75 92 GLY A C 1
ATOM 741 O O . GLY A 1 92 ? 11.883 17.953 -0.119 1 98.75 92 GLY A O 1
ATOM 742 N N . GLN A 1 93 ? 10.75 17.219 1.649 1 98.75 93 GLN A N 1
ATOM 743 C CA . GLN A 1 93 ? 11.672 17.812 2.613 1 98.75 93 GLN A CA 1
ATOM 744 C C . GLN A 1 93 ? 13.031 17.125 2.57 1 98.75 93 GLN A C 1
ATOM 746 O O . GLN A 1 93 ? 14.062 17.766 2.744 1 98.75 93 GLN A O 1
ATOM 751 N N . GLY A 1 94 ? 13.039 15.805 2.387 1 98.69 94 GLY A N 1
ATOM 752 C CA . GLY A 1 94 ? 14.305 15.109 2.221 1 98.69 94 GLY A CA 1
ATOM 753 C C . GLY A 1 94 ? 15.117 15.633 1.051 1 98.69 94 GLY A C 1
ATOM 754 O O . GLY A 1 94 ? 16.328 15.852 1.177 1 98.69 94 GLY A O 1
ATOM 755 N N . LEU A 1 95 ? 14.453 15.805 -0.093 1 98.81 95 LEU A N 1
ATOM 756 C CA . LEU A 1 95 ? 15.125 16.328 -1.273 1 98.81 95 LEU A CA 1
ATOM 757 C C . LEU A 1 95 ? 15.617 17.75 -1.021 1 98.81 95 LEU A C 1
ATOM 759 O O . LEU A 1 95 ? 16.719 18.109 -1.429 1 98.81 95 LEU A O 1
ATOM 763 N N . LEU A 1 96 ? 14.758 18.578 -0.372 1 98.62 96 LEU A N 1
ATOM 764 C CA . LEU A 1 96 ? 15.164 19.922 -0.009 1 98.62 96 LEU A CA 1
ATOM 765 C C . LEU A 1 96 ? 16.422 19.906 0.855 1 98.62 96 LEU A C 1
ATOM 767 O O . LEU A 1 96 ? 17.359 20.672 0.618 1 98.62 96 LEU A O 1
ATOM 771 N N . ALA A 1 97 ? 16.406 19.031 1.862 1 98.19 97 ALA A N 1
ATOM 772 C CA . ALA A 1 97 ? 17.562 18.891 2.742 1 98.19 97 ALA A CA 1
ATOM 773 C C . ALA A 1 97 ? 18.812 18.547 1.945 1 98.19 97 ALA A C 1
ATOM 775 O O . ALA A 1 97 ? 19.875 19.172 2.129 1 98.19 97 ALA A O 1
ATOM 776 N N . LYS A 1 98 ? 18.656 17.609 1.07 1 97.88 98 LYS A N 1
ATOM 777 C CA . LYS A 1 98 ? 19.781 17.172 0.241 1 97.88 98 LYS A CA 1
ATOM 778 C C . LYS A 1 98 ? 20.297 18.328 -0.616 1 97.88 98 LYS A C 1
ATOM 780 O O . LYS A 1 98 ? 21.516 18.562 -0.668 1 97.88 98 LYS A O 1
ATOM 785 N N . LYS A 1 99 ? 19.406 19.047 -1.303 1 97.62 99 LYS A N 1
ATOM 786 C CA . LYS A 1 99 ? 19.781 20.141 -2.186 1 97.62 99 LYS A CA 1
ATOM 787 C C . LYS A 1 99 ? 20.359 21.312 -1.396 1 97.62 99 LYS A C 1
ATOM 789 O O . LYS A 1 99 ? 21.188 22.062 -1.913 1 97.62 99 LYS A O 1
ATOM 794 N N . ALA A 1 100 ? 19.969 21.453 -0.138 1 96.5 100 ALA A N 1
ATOM 795 C CA . ALA A 1 100 ? 20.469 22.5 0.732 1 96.5 100 ALA A CA 1
ATOM 796 C C . ALA A 1 100 ? 21.797 22.109 1.371 1 96.5 100 ALA A C 1
ATOM 798 O O . ALA A 1 100 ? 22.375 22.859 2.156 1 96.5 100 ALA A O 1
ATOM 799 N N . GLY A 1 101 ? 22.266 20.891 1.105 1 95.81 101 GLY A N 1
ATOM 800 C CA . GLY A 1 101 ? 23.562 20.438 1.565 1 95.81 101 GLY A CA 1
ATOM 801 C C . GLY A 1 101 ? 23.547 19.844 2.959 1 95.81 101 GLY A C 1
ATOM 802 O O . GLY A 1 101 ? 24.578 19.703 3.604 1 95.81 101 GLY A O 1
ATOM 803 N N . LYS A 1 102 ? 22.328 19.578 3.436 1 96.94 102 LYS A N 1
ATOM 804 C CA . LYS A 1 102 ? 22.219 18.922 4.738 1 96.94 102 LYS A CA 1
ATOM 805 C C . LYS A 1 102 ? 22.578 17.438 4.641 1 96.94 102 LYS A C 1
ATOM 807 O O . LYS A 1 102 ? 22.406 16.828 3.58 1 96.94 102 LYS A O 1
ATOM 812 N N . GLU A 1 103 ? 23 16.859 5.758 1 97.12 103 GLU A N 1
ATOM 813 C CA . GLU A 1 103 ? 23.422 15.461 5.773 1 97.12 103 GLU A CA 1
ATOM 814 C C . GLU A 1 103 ? 22.609 14.648 6.777 1 97.12 103 GLU A C 1
ATOM 816 O O . GLU A 1 103 ? 22.703 13.414 6.801 1 97.12 103 GLU A O 1
ATOM 821 N N . ARG A 1 104 ? 21.797 15.375 7.516 1 98.25 104 ARG A N 1
ATOM 822 C CA . ARG A 1 104 ? 21.094 14.742 8.633 1 98.25 104 ARG A CA 1
ATOM 823 C C . ARG A 1 104 ? 19.641 15.18 8.688 1 98.25 104 ARG A C 1
ATOM 825 O O . ARG A 1 104 ? 19.328 16.359 8.492 1 98.25 104 ARG A O 1
ATOM 832 N N . LEU A 1 105 ? 18.781 14.141 8.852 1 98.44 105 LEU A N 1
ATOM 833 C CA . LEU A 1 105 ? 17.359 14.391 9.078 1 98.44 105 LEU A CA 1
ATOM 834 C C . LEU A 1 105 ? 16.984 14.078 10.523 1 98.44 105 LEU A C 1
ATOM 836 O O . LEU A 1 105 ? 17.438 13.078 11.086 1 98.44 105 LEU A O 1
ATOM 840 N N . ILE A 1 106 ? 16.172 14.914 11.117 1 98 106 ILE A N 1
ATOM 841 C CA . ILE A 1 106 ? 15.57 14.602 12.406 1 98 106 ILE A CA 1
ATOM 842 C C . ILE A 1 106 ? 14.055 14.789 12.336 1 98 106 ILE A C 1
ATOM 844 O O . ILE A 1 106 ? 13.555 15.562 11.516 1 98 106 ILE A O 1
ATOM 848 N N . ALA A 1 107 ? 13.352 14.062 13.102 1 97.06 107 ALA A N 1
ATOM 849 C CA . ALA A 1 107 ? 11.898 14.172 13.195 1 97.06 107 ALA A CA 1
ATOM 850 C C . ALA A 1 107 ? 11.398 13.672 14.547 1 97.06 107 ALA A C 1
ATOM 852 O O . ALA A 1 107 ? 12.164 13.094 15.32 1 97.06 107 ALA A O 1
ATOM 853 N N . GLU A 1 108 ? 10.273 14.039 14.883 1 92.88 108 GLU A N 1
ATOM 854 C CA . GLU A 1 108 ? 9.539 13.461 16 1 92.88 108 GLU A CA 1
ATOM 855 C C . GLU A 1 108 ? 8.32 12.68 15.516 1 92.88 108 GLU A C 1
ATOM 857 O O . GLU A 1 108 ? 7.828 12.906 14.406 1 92.88 108 GLU A O 1
ATOM 862 N N . THR A 1 109 ? 7.973 11.711 16.281 1 88.19 109 THR A N 1
ATOM 863 C CA . THR A 1 109 ? 6.754 10.992 15.914 1 88.19 109 THR A CA 1
ATOM 864 C C . THR A 1 109 ? 6.07 10.422 17.156 1 88.19 109 THR A C 1
ATOM 866 O O . THR A 1 109 ? 6.723 10.172 18.172 1 88.19 109 THR A O 1
ATOM 869 N N . GLY A 1 110 ? 4.824 10.406 17.078 1 82.19 110 GLY A N 1
ATOM 870 C CA . GLY A 1 110 ? 4.027 9.734 18.094 1 82.19 110 GLY A CA 1
ATOM 871 C C . GLY A 1 110 ? 3.604 8.336 17.703 1 82.19 110 GLY A C 1
ATOM 872 O O . GLY A 1 110 ? 4.258 7.355 18.062 1 82.19 110 GLY A O 1
ATOM 873 N N . ALA A 1 111 ? 2.65 8.266 16.766 1 71.62 111 ALA A N 1
ATOM 874 C CA . ALA A 1 111 ? 2.07 7.008 16.297 1 71.62 111 ALA A CA 1
ATOM 875 C C . ALA A 1 111 ? 3.051 6.242 15.414 1 71.62 111 ALA A C 1
ATOM 877 O O . ALA A 1 111 ? 2.869 5.047 15.164 1 71.62 111 ALA A O 1
ATOM 878 N N . GLY A 1 112 ? 3.98 6.941 14.844 1 80.94 112 GLY A N 1
ATOM 879 C CA . GLY A 1 112 ? 5.043 6.227 14.156 1 80.94 112 GLY A CA 1
ATOM 880 C C . GLY A 1 112 ? 5.004 6.406 12.648 1 80.94 112 GLY A C 1
ATOM 881 O O . GLY A 1 112 ? 6.012 6.195 11.969 1 80.94 112 GLY A O 1
ATOM 882 N N . GLN A 1 113 ? 3.85 6.836 12.047 1 87.19 113 GLN A N 1
ATOM 883 C CA . GLN A 1 113 ? 3.758 6.883 10.594 1 87.19 113 GLN A CA 1
ATOM 884 C C . GLN A 1 113 ? 4.676 7.961 10.016 1 87.19 113 GLN A C 1
ATOM 886 O O . GLN A 1 113 ? 5.344 7.734 9.008 1 87.19 113 GLN A O 1
ATOM 891 N N . HIS A 1 114 ? 4.684 9.094 10.594 1 93.75 114 HIS A N 1
ATOM 892 C CA . HIS A 1 114 ? 5.59 10.133 10.117 1 93.75 114 HIS A CA 1
ATOM 893 C C . HIS A 1 114 ? 7.047 9.711 10.281 1 93.75 114 HIS A C 1
ATOM 895 O O . HIS A 1 114 ? 7.879 9.984 9.414 1 93.75 114 HIS A O 1
ATOM 901 N N . GLY A 1 115 ? 7.379 9.141 11.461 1 95.75 115 GLY A N 1
ATOM 902 C CA . GLY A 1 115 ? 8.727 8.617 11.656 1 95.75 115 GLY A CA 1
ATOM 903 C C . GLY A 1 115 ? 9.133 7.617 10.594 1 95.75 115 GLY A C 1
ATOM 904 O O . GLY A 1 115 ? 10.258 7.66 10.086 1 95.75 115 GLY A O 1
ATOM 905 N N . THR A 1 116 ? 8.219 6.746 10.289 1 96 116 THR A N 1
ATOM 906 C CA . THR A 1 116 ? 8.484 5.75 9.258 1 96 116 THR A CA 1
ATOM 907 C C . THR A 1 116 ? 8.711 6.418 7.906 1 96 116 THR A C 1
ATOM 909 O O . THR A 1 116 ? 9.625 6.051 7.172 1 96 116 THR A O 1
ATOM 912 N N . ALA A 1 117 ? 7.875 7.387 7.535 1 98 117 ALA A N 1
ATOM 913 C CA . ALA A 1 117 ? 8.047 8.117 6.285 1 98 117 ALA A CA 1
ATOM 914 C C . ALA A 1 117 ? 9.398 8.82 6.246 1 98 117 ALA A C 1
ATOM 916 O O . ALA A 1 117 ? 10.062 8.859 5.207 1 98 117 ALA A O 1
ATOM 917 N N . THR A 1 118 ? 9.805 9.375 7.371 1 98.5 118 THR A N 1
ATOM 918 C CA . THR A 1 118 ? 11.094 10.047 7.461 1 98.5 118 THR A CA 1
ATOM 919 C C . THR A 1 118 ? 12.234 9.055 7.281 1 98.5 118 THR A C 1
ATOM 921 O O . THR A 1 118 ? 13.219 9.352 6.605 1 98.5 118 THR A O 1
ATOM 924 N N . ALA A 1 119 ? 12.078 7.938 7.922 1 98.44 119 ALA A N 1
ATOM 925 C CA . ALA A 1 119 ? 13.078 6.883 7.766 1 98.44 119 ALA A CA 1
ATOM 926 C C . ALA A 1 119 ? 13.195 6.457 6.305 1 98.44 119 ALA A C 1
ATOM 928 O O . ALA A 1 119 ? 14.297 6.219 5.809 1 98.44 119 ALA A O 1
ATOM 929 N N . MET A 1 120 ? 12.102 6.328 5.594 1 98.69 120 MET A N 1
ATOM 930 C CA . MET A 1 120 ? 12.102 6.008 4.172 1 98.69 120 MET A CA 1
ATOM 931 C C . MET A 1 120 ? 12.906 7.035 3.381 1 98.69 120 MET A C 1
ATOM 933 O O . MET A 1 120 ? 13.75 6.668 2.562 1 98.69 120 MET A O 1
ATOM 937 N N . ALA A 1 121 ? 12.633 8.297 3.656 1 98.69 121 ALA A N 1
ATOM 938 C CA . ALA A 1 121 ? 13.344 9.367 2.967 1 98.69 121 ALA A CA 1
ATOM 939 C C . ALA A 1 121 ? 14.836 9.336 3.281 1 98.69 121 ALA A C 1
ATOM 941 O O . ALA A 1 121 ? 15.664 9.523 2.393 1 98.69 121 ALA A O 1
ATOM 942 N N . GLY A 1 122 ? 15.117 9.141 4.562 1 98.62 122 GLY A N 1
ATOM 943 C CA . GLY A 1 122 ? 16.516 9.031 4.949 1 98.62 122 GLY A CA 1
ATOM 944 C C . GLY A 1 122 ? 17.266 7.945 4.195 1 98.62 122 GLY A C 1
ATOM 945 O O . GLY A 1 122 ? 18.375 8.172 3.707 1 98.62 122 GLY A O 1
ATOM 946 N N . ALA A 1 123 ? 16.688 6.793 4.133 1 98.5 123 ALA A N 1
ATOM 947 C CA . ALA A 1 123 ? 17.281 5.676 3.4 1 98.5 123 ALA A CA 1
ATOM 948 C C . ALA A 1 123 ? 17.438 6.012 1.92 1 98.5 123 ALA A C 1
ATOM 950 O O . ALA A 1 123 ? 18.5 5.805 1.339 1 98.5 123 ALA A O 1
ATOM 951 N N . LEU A 1 124 ? 16.391 6.574 1.305 1 98.56 124 LEU A N 1
ATOM 952 C CA . LEU A 1 124 ? 16.375 6.914 -0.114 1 98.56 124 LEU A CA 1
ATOM 953 C C . LEU A 1 124 ? 17.516 7.883 -0.452 1 98.56 124 LEU A C 1
ATOM 955 O O . LEU A 1 124 ? 18.172 7.727 -1.475 1 98.56 124 LEU A O 1
ATOM 959 N N . PHE A 1 125 ? 17.688 8.875 0.426 1 98.44 125 PHE A N 1
ATOM 960 C CA . PHE A 1 125 ? 18.641 9.945 0.121 1 98.44 125 PHE A CA 1
ATOM 961 C C . PHE A 1 125 ? 19.984 9.688 0.796 1 98.44 125 PHE A C 1
ATOM 963 O O . PHE A 1 125 ? 20.891 10.516 0.725 1 98.44 125 PHE A O 1
ATOM 970 N N . ASP A 1 126 ? 20.078 8.516 1.433 1 97.25 126 ASP A N 1
ATOM 971 C CA . ASP A 1 126 ? 21.297 8.125 2.121 1 97.25 126 ASP A CA 1
ATOM 972 C C . ASP A 1 126 ? 21.734 9.188 3.121 1 97.25 126 ASP A C 1
ATOM 974 O O . ASP A 1 126 ? 22.859 9.68 3.066 1 97.25 126 ASP A O 1
ATOM 978 N N . MET A 1 127 ? 20.828 9.609 4.016 1 98.12 127 MET A N 1
ATOM 979 C CA . MET A 1 127 ? 21.078 10.609 5.051 1 98.12 127 MET A CA 1
ATOM 980 C C . MET A 1 127 ? 20.953 9.992 6.441 1 98.12 127 MET A C 1
ATOM 982 O O . MET A 1 127 ? 20.078 9.148 6.672 1 98.12 127 MET A O 1
ATOM 986 N N . ASP A 1 128 ? 21.812 10.453 7.367 1 98.06 128 ASP A N 1
ATOM 987 C CA . ASP A 1 128 ? 21.625 10.086 8.766 1 98.06 128 ASP A CA 1
ATOM 988 C C . ASP A 1 128 ? 20.266 10.562 9.273 1 98.06 128 ASP A C 1
ATOM 990 O O . ASP A 1 128 ? 19.891 11.719 9.078 1 98.06 128 ASP A O 1
ATOM 994 N N . THR A 1 129 ? 19.5 9.641 9.836 1 98.44 129 THR A N 1
ATOM 995 C CA . THR A 1 129 ? 18.141 9.969 10.25 1 98.44 129 THR A CA 1
ATOM 996 C C . THR A 1 129 ? 17.922 9.609 11.719 1 98.44 129 THR A C 1
ATOM 998 O O . THR A 1 129 ? 18.172 8.477 12.125 1 98.44 129 THR A O 1
ATOM 1001 N N . GLU A 1 130 ? 17.484 10.547 12.477 1 98.06 130 GLU A N 1
ATOM 1002 C CA . GLU A 1 130 ? 17.172 10.352 13.891 1 98.06 130 GLU A CA 1
ATOM 1003 C C . GLU A 1 130 ? 15.742 10.773 14.203 1 98.06 130 GLU A C 1
ATOM 1005 O O . GLU A 1 130 ? 15.359 11.914 13.938 1 98.06 130 GLU A O 1
ATOM 1010 N N . ILE A 1 131 ? 15.023 9.859 14.773 1 97.25 131 ILE A N 1
ATOM 1011 C CA . ILE A 1 131 ? 13.625 10.109 15.109 1 97.25 131 ILE A CA 1
ATOM 1012 C C . ILE A 1 131 ? 13.453 10.125 16.625 1 97.25 131 ILE A C 1
ATOM 1014 O O . ILE A 1 131 ? 13.812 9.164 17.312 1 97.25 131 ILE A O 1
ATOM 1018 N N . TYR A 1 132 ? 12.914 11.18 17.125 1 95.69 132 TYR A N 1
ATOM 1019 C CA . TYR A 1 132 ? 12.641 11.32 18.547 1 95.69 132 TYR A CA 1
ATOM 1020 C C . TYR A 1 132 ? 11.227 10.844 18.875 1 95.69 132 TYR A C 1
ATOM 1022 O O . TYR A 1 132 ? 10.258 11.266 18.25 1 95.69 132 TYR A O 1
ATOM 1030 N N . MET A 1 133 ? 11.188 10 19.797 1 92.81 133 MET A N 1
ATOM 1031 C CA . MET A 1 133 ? 9.906 9.445 20.219 1 92.81 133 MET A CA 1
ATOM 1032 C C . MET A 1 133 ? 9.812 9.359 21.734 1 92.81 133 MET A C 1
ATOM 1034 O O . MET A 1 133 ? 10.781 9 22.406 1 92.81 133 MET A O 1
ATOM 1038 N N . GLY A 1 134 ? 8.672 9.75 22.297 1 90.38 134 GLY A N 1
ATOM 1039 C CA . GLY A 1 134 ? 8.484 9.586 23.734 1 90.38 134 GLY A CA 1
ATOM 1040 C C . GLY A 1 134 ? 8.586 8.141 24.188 1 90.38 134 GLY A C 1
ATOM 1041 O O . GLY A 1 134 ? 8.156 7.23 23.469 1 90.38 134 GLY A O 1
ATOM 1042 N N . ARG A 1 135 ? 9 7.938 25.391 1 90.12 135 ARG A N 1
ATOM 1043 C CA . ARG A 1 135 ? 9.227 6.59 25.906 1 90.12 135 ARG A CA 1
ATOM 1044 C C . ARG A 1 135 ? 7.93 5.785 25.906 1 90.12 135 ARG A C 1
ATOM 1046 O O . ARG A 1 135 ? 7.93 4.602 25.562 1 90.12 135 ARG A O 1
ATOM 1053 N N . LYS A 1 136 ? 6.898 6.375 26.281 1 83.94 136 LYS A N 1
ATOM 1054 C CA . LYS A 1 136 ? 5.605 5.699 26.297 1 83.94 136 LYS A CA 1
ATOM 1055 C C . LYS A 1 136 ? 5.188 5.266 24.906 1 83.94 136 LYS A C 1
ATOM 1057 O O . LYS A 1 136 ? 4.652 4.168 24.719 1 83.94 136 LYS A O 1
ATOM 1062 N N . ASP A 1 137 ? 5.434 6.039 23.953 1 83.88 137 ASP A N 1
ATOM 1063 C CA . ASP A 1 137 ? 5.082 5.758 22.578 1 83.88 137 ASP A CA 1
ATOM 1064 C C . ASP A 1 137 ? 5.969 4.656 22 1 83.88 137 ASP A C 1
ATOM 1066 O O . ASP A 1 137 ? 5.512 3.84 21.188 1 83.88 137 ASP A O 1
ATOM 1070 N N . VAL A 1 138 ? 7.234 4.645 22.375 1 88.12 138 VAL A N 1
ATOM 1071 C CA . VAL A 1 138 ? 8.164 3.613 21.922 1 88.12 138 VAL A CA 1
ATOM 1072 C C . VAL A 1 138 ? 7.664 2.238 22.359 1 88.12 138 VAL A C 1
ATOM 1074 O O . VAL A 1 138 ? 7.699 1.28 21.578 1 88.12 138 VAL A O 1
ATOM 1077 N N . GLN A 1 139 ? 7.184 2.209 23.562 1 84.44 139 GLN A N 1
ATOM 1078 C CA . GLN A 1 139 ? 6.719 0.941 24.109 1 84.44 139 GLN A CA 1
ATOM 1079 C C . GLN A 1 139 ? 5.434 0.481 23.422 1 84.44 139 GLN A C 1
ATOM 1081 O O . GLN A 1 139 ? 5.242 -0.714 23.188 1 84.44 139 GLN A O 1
ATOM 1086 N N . ARG A 1 140 ? 4.648 1.43 23.094 1 79.19 140 ARG A N 1
ATOM 1087 C CA . ARG A 1 140 ? 3.338 1.122 22.516 1 79.19 140 ARG A CA 1
ATOM 1088 C C . ARG A 1 140 ? 3.447 0.821 21.031 1 79.19 140 ARG A C 1
ATOM 1090 O O . ARG A 1 140 ? 2.588 0.14 20.469 1 79.19 140 ARG A O 1
ATOM 1097 N N . GLN A 1 141 ? 4.383 1.372 20.453 1 82.56 141 GLN A N 1
ATOM 1098 C CA . GLN A 1 141 ? 4.512 1.289 19 1 82.56 141 GLN A CA 1
ATOM 1099 C C . GLN A 1 141 ? 5.773 0.529 18.609 1 82.56 141 GLN A C 1
ATOM 1101 O O . GLN A 1 141 ? 6.551 0.997 17.766 1 82.56 141 GLN A O 1
ATOM 1106 N N . ARG A 1 142 ? 6.07 -0.593 19.109 1 84.25 142 ARG A N 1
ATOM 1107 C CA . ARG A 1 142 ? 7.293 -1.37 18.938 1 84.25 142 ARG A CA 1
ATOM 1108 C C . ARG A 1 142 ? 7.527 -1.728 17.484 1 84.25 142 ARG A C 1
ATOM 1110 O O . ARG A 1 142 ? 8.664 -1.707 17 1 84.25 142 ARG A O 1
ATOM 1117 N N . MET A 1 143 ? 6.48 -2.053 16.719 1 86.19 143 MET A N 1
ATOM 1118 C CA . MET A 1 143 ? 6.633 -2.488 15.336 1 86.19 143 MET A CA 1
ATOM 1119 C C . MET A 1 143 ? 7.047 -1.325 14.438 1 86.19 143 MET A C 1
ATOM 1121 O O . MET A 1 143 ? 7.824 -1.505 13.5 1 86.19 143 MET A O 1
ATOM 1125 N N . ASN A 1 144 ? 6.512 -0.159 14.688 1 88.44 144 ASN A N 1
ATOM 1126 C CA . ASN A 1 144 ? 6.93 1.009 13.922 1 88.44 144 ASN A CA 1
ATOM 1127 C C . ASN A 1 144 ? 8.367 1.4 14.234 1 88.44 144 ASN A C 1
ATOM 1129 O O . ASN A 1 144 ? 9.102 1.854 13.359 1 88.44 144 ASN A O 1
ATOM 1133 N N . VAL A 1 145 ? 8.75 1.254 15.523 1 92.44 145 VAL A N 1
ATOM 1134 C CA . VAL A 1 145 ? 10.141 1.494 15.898 1 92.44 145 VAL A CA 1
ATOM 1135 C C . VAL A 1 145 ? 11.055 0.534 15.148 1 92.44 145 VAL A C 1
ATOM 1137 O O . VAL A 1 145 ? 12.078 0.945 14.602 1 92.44 145 VAL A O 1
ATOM 1140 N N . PHE A 1 146 ? 10.648 -0.692 15.117 1 93.62 146 PHE A N 1
ATOM 1141 C CA . PHE A 1 146 ? 11.414 -1.698 14.391 1 93.62 146 PHE A CA 1
ATOM 1142 C C . PHE A 1 146 ? 11.531 -1.325 12.922 1 93.62 146 PHE A C 1
ATOM 1144 O O . PHE A 1 146 ? 12.617 -1.415 12.336 1 93.62 146 PHE A O 1
ATOM 1151 N N . ARG A 1 147 ? 10.477 -0.892 12.297 1 94.69 147 ARG A N 1
ATOM 1152 C CA . ARG A 1 147 ? 10.477 -0.489 10.898 1 94.69 147 ARG A CA 1
ATOM 1153 C C . ARG A 1 147 ? 11.484 0.631 10.648 1 94.69 147 ARG A C 1
ATOM 1155 O O . ARG A 1 147 ? 12.25 0.584 9.688 1 94.69 147 ARG A O 1
ATOM 1162 N N . MET A 1 148 ? 11.406 1.61 11.477 1 96.81 148 MET A N 1
ATOM 1163 C CA . MET A 1 148 ? 12.305 2.754 11.328 1 96.81 148 MET A CA 1
ATOM 1164 C C . MET A 1 148 ? 13.766 2.316 11.422 1 96.81 148 MET A C 1
ATOM 1166 O O . MET A 1 148 ? 14.586 2.695 10.586 1 96.81 148 MET A O 1
ATOM 1170 N N . ARG A 1 149 ? 14.023 1.481 12.398 1 96.81 149 ARG A N 1
ATOM 1171 C CA . ARG A 1 149 ? 15.391 1.009 12.586 1 96.81 149 ARG A CA 1
ATOM 1172 C C . ARG A 1 149 ? 15.82 0.116 11.43 1 96.81 149 ARG A C 1
ATOM 1174 O O . ARG A 1 149 ? 16.984 0.154 11.008 1 96.81 149 ARG A O 1
ATOM 1181 N N . LEU A 1 150 ? 14.906 -0.672 10.961 1 96.81 150 LEU A N 1
ATOM 1182 C CA . LEU A 1 150 ? 15.172 -1.545 9.82 1 96.81 150 LEU A CA 1
ATOM 1183 C C . LEU A 1 150 ? 15.625 -0.735 8.609 1 96.81 150 LEU A C 1
ATOM 1185 O O . LEU A 1 150 ? 16.453 -1.194 7.828 1 96.81 150 LEU A O 1
ATOM 1189 N N . MET A 1 151 ? 15.125 0.464 8.469 1 97.69 151 MET A N 1
ATOM 1190 C CA . MET A 1 151 ? 15.453 1.316 7.328 1 97.69 151 MET A CA 1
ATOM 1191 C C . MET A 1 151 ? 16.672 2.184 7.633 1 97.69 151 MET A C 1
ATOM 1193 O O . MET A 1 151 ? 17 3.1 6.875 1 97.69 151 MET A O 1
ATOM 1197 N N . GLY A 1 152 ? 17.234 1.983 8.805 1 97 152 GLY A N 1
ATOM 1198 C CA . GLY A 1 152 ? 18.516 2.605 9.102 1 97 152 GLY A CA 1
ATOM 1199 C C . GLY A 1 152 ? 18.391 3.828 9.992 1 97 152 GLY A C 1
ATOM 1200 O O . GLY A 1 152 ? 19.391 4.477 10.312 1 97 152 GLY A O 1
ATOM 1201 N N . ALA A 1 153 ? 17.219 4.164 10.406 1 97.88 153 ALA A N 1
ATOM 1202 C CA . ALA A 1 153 ? 17.047 5.344 11.25 1 97.88 153 ALA A CA 1
ATOM 1203 C C . ALA A 1 153 ? 17.312 5.012 12.711 1 97.88 153 ALA A C 1
ATOM 1205 O O . ALA A 1 153 ? 17.078 3.885 13.156 1 97.88 153 ALA A O 1
ATOM 1206 N N . ASP A 1 154 ? 17.812 5.961 13.438 1 97.19 154 ASP A N 1
ATOM 1207 C CA . ASP A 1 154 ? 17.891 5.875 14.891 1 97.19 154 ASP A CA 1
ATOM 1208 C C . ASP A 1 154 ? 16.609 6.387 15.547 1 97.19 154 ASP A C 1
ATOM 1210 O O . ASP A 1 154 ? 16.047 7.383 15.102 1 97.19 154 ASP A O 1
ATOM 1214 N N . VAL A 1 155 ? 16.156 5.656 16.5 1 96.31 155 VAL A N 1
ATOM 1215 C CA . VAL A 1 155 ? 15.016 6.105 17.281 1 96.31 155 VAL A CA 1
ATOM 1216 C C . VAL A 1 155 ? 15.453 6.422 18.703 1 96.31 155 VAL A C 1
ATOM 1218 O O . VAL A 1 155 ? 15.867 5.531 19.453 1 96.31 155 VAL A O 1
ATOM 1221 N N . THR A 1 156 ? 15.383 7.613 19.047 1 95.62 156 THR A N 1
ATOM 1222 C CA . THR A 1 156 ? 15.805 8.07 20.359 1 95.62 156 THR A CA 1
ATOM 1223 C C . THR A 1 156 ? 14.602 8.266 21.281 1 95.62 156 THR A C 1
ATOM 1225 O O . THR A 1 156 ? 13.695 9.047 20.969 1 95.62 156 THR A O 1
ATOM 1228 N N . GLU A 1 157 ? 14.656 7.609 22.375 1 93.62 157 GLU A N 1
ATOM 1229 C CA . GLU A 1 157 ? 13.594 7.734 23.359 1 93.62 157 GLU A CA 1
ATOM 1230 C C . GLU A 1 157 ? 13.719 9.039 24.141 1 93.62 157 GLU A C 1
ATOM 1232 O O . GLU A 1 157 ? 14.781 9.336 24.703 1 93.62 157 GLU A O 1
ATOM 1237 N N . VAL A 1 158 ? 12.672 9.789 24.156 1 93.06 158 VAL A N 1
ATOM 1238 C CA . VAL A 1 158 ? 12.617 11.023 24.938 1 93.06 158 VAL A CA 1
ATOM 1239 C C . VAL A 1 158 ? 12.031 10.734 26.312 1 93.06 158 VAL A C 1
ATOM 1241 O O . VAL A 1 158 ? 10.898 10.266 26.422 1 93.06 158 VAL A O 1
ATOM 1244 N N . THR A 1 159 ? 12.742 11.016 27.359 1 90.19 159 THR A N 1
ATOM 1245 C CA . THR A 1 159 ? 12.336 10.656 28.703 1 90.19 159 THR A CA 1
ATOM 1246 C C . THR A 1 159 ? 12.109 11.906 29.547 1 90.19 159 THR A C 1
ATOM 1248 O O . THR A 1 159 ? 11.867 11.82 30.75 1 90.19 159 THR A O 1
ATOM 1251 N N . GLN A 1 160 ? 12.18 12.938 29.031 1 85.19 160 GLN A N 1
ATOM 1252 C CA . GLN A 1 160 ? 11.953 14.164 29.781 1 85.19 160 GLN A CA 1
ATOM 1253 C C . GLN A 1 160 ? 10.477 14.531 29.812 1 85.19 160 GLN A C 1
ATOM 1255 O O . GLN A 1 160 ? 9.695 14.047 28.984 1 85.19 160 GLN A O 1
ATOM 1260 N N . GLY A 1 161 ? 10.117 15.297 30.859 1 82.31 161 GLY A N 1
ATOM 1261 C CA . GLY A 1 161 ? 8.75 15.773 30.953 1 82.31 161 GLY A CA 1
ATOM 1262 C C . GLY A 1 161 ? 7.73 14.656 31.031 1 82.31 161 GLY A C 1
ATOM 1263 O O . GLY A 1 161 ? 7.855 13.75 31.859 1 82.31 161 GLY A O 1
ATOM 1264 N N . GLY A 1 162 ? 6.672 14.828 30.203 1 77.19 162 GLY A N 1
ATOM 1265 C CA . GLY A 1 162 ? 5.598 13.844 30.172 1 77.19 162 GLY A CA 1
ATOM 1266 C C . GLY A 1 162 ? 5.902 12.664 29.266 1 77.19 162 GLY A C 1
ATOM 1267 O O . GLY A 1 162 ? 5.09 11.742 29.141 1 77.19 162 GLY A O 1
ATOM 1268 N N . GLU A 1 163 ? 6.969 12.758 28.609 1 81.25 163 GLU A N 1
ATOM 1269 C CA . GLU A 1 163 ? 7.496 11.664 27.797 1 81.25 163 GLU A CA 1
ATOM 1270 C C . GLU A 1 163 ? 6.574 11.359 26.625 1 81.25 163 GLU A C 1
ATOM 1272 O O . GLU A 1 163 ? 6.336 10.195 26.297 1 81.25 163 GLU A O 1
ATOM 1277 N N . GLY A 1 164 ? 6.016 12.477 26.094 1 77.62 164 GLY A N 1
ATOM 1278 C CA . GLY A 1 164 ? 5.102 12.328 24.969 1 77.62 164 GLY A CA 1
ATOM 1279 C C . GLY A 1 164 ? 5.531 13.109 23.75 1 77.62 164 GLY A C 1
ATOM 1280 O O . GLY A 1 164 ? 6.703 13.469 23.609 1 77.62 164 GLY A O 1
ATOM 1281 N N . LEU A 1 165 ? 4.562 13.273 22.875 1 78.69 165 LEU A N 1
ATOM 1282 C CA . LEU A 1 165 ? 4.816 13.922 21.594 1 78.69 165 LEU A CA 1
ATOM 1283 C C . LEU A 1 165 ? 5.289 15.359 21.781 1 78.69 165 LEU A C 1
ATOM 1285 O O . LEU A 1 165 ? 6.199 15.82 21.094 1 78.69 165 LEU A O 1
ATOM 1289 N N . ALA A 1 166 ? 4.684 16.016 22.688 1 75.12 166 ALA A N 1
ATOM 1290 C CA . ALA A 1 166 ? 5.035 17.406 22.922 1 75.12 166 ALA A CA 1
ATOM 1291 C C . ALA A 1 166 ? 6.5 17.547 23.328 1 75.12 166 ALA A C 1
ATOM 1293 O O . ALA A 1 166 ? 7.191 18.453 22.875 1 75.12 166 ALA A O 1
ATOM 1294 N N . ASP A 1 167 ? 6.953 16.672 24.172 1 83.19 167 ASP A N 1
ATOM 1295 C CA . ASP A 1 167 ? 8.344 16.688 24.609 1 83.19 167 ASP A CA 1
ATOM 1296 C C . ASP A 1 167 ? 9.281 16.312 23.453 1 83.19 167 ASP A C 1
ATOM 1298 O O . ASP A 1 167 ? 10.383 16.859 23.344 1 83.19 167 ASP A O 1
ATOM 1302 N N . ALA A 1 168 ? 8.828 15.398 22.688 1 85.81 168 ALA A N 1
ATOM 1303 C CA . ALA A 1 168 ? 9.625 15 21.531 1 85.81 168 ALA A CA 1
ATOM 1304 C C . ALA A 1 168 ? 9.82 16.172 20.578 1 85.81 168 ALA A C 1
ATOM 1306 O O . ALA A 1 168 ? 10.891 16.328 19.984 1 85.81 168 ALA A O 1
ATOM 1307 N N . VAL A 1 169 ? 8.844 16.953 20.406 1 83.69 169 VAL A N 1
ATOM 1308 C CA . VAL A 1 169 ? 8.914 18.125 19.547 1 83.69 169 VAL A CA 1
ATOM 1309 C C . VAL A 1 169 ? 9.945 19.109 20.109 1 83.69 169 VAL A C 1
ATOM 1311 O O . VAL A 1 169 ? 10.766 19.641 19.359 1 83.69 169 VAL A O 1
ATOM 1314 N N . ASP A 1 170 ? 9.875 19.297 21.359 1 82 170 ASP A N 1
ATOM 1315 C CA . ASP A 1 170 ? 10.812 20.219 22 1 82 170 ASP A CA 1
ATOM 1316 C C . ASP A 1 170 ? 12.25 19.75 21.797 1 82 170 ASP A C 1
ATOM 1318 O O . ASP A 1 170 ? 13.125 20.562 21.484 1 82 170 ASP A O 1
ATOM 1322 N N . VAL A 1 171 ? 12.422 18.484 21.953 1 88.94 171 VAL A N 1
ATOM 1323 C CA . VAL A 1 171 ? 13.766 17.922 21.812 1 88.94 171 VAL A CA 1
ATOM 1324 C C . VAL A 1 171 ? 14.234 18.078 20.375 1 88.94 171 VAL A C 1
ATOM 1326 O O . VAL A 1 171 ? 15.398 18.422 20.125 1 88.94 171 VAL A O 1
ATOM 1329 N N . ALA A 1 172 ? 13.359 17.828 19.438 1 90.56 172 ALA A N 1
ATOM 1330 C CA . ALA A 1 172 ? 13.703 17.953 18.031 1 90.56 172 ALA A CA 1
ATOM 1331 C C . ALA A 1 172 ? 14.078 19.391 17.688 1 90.56 172 ALA A C 1
ATOM 1333 O O . AL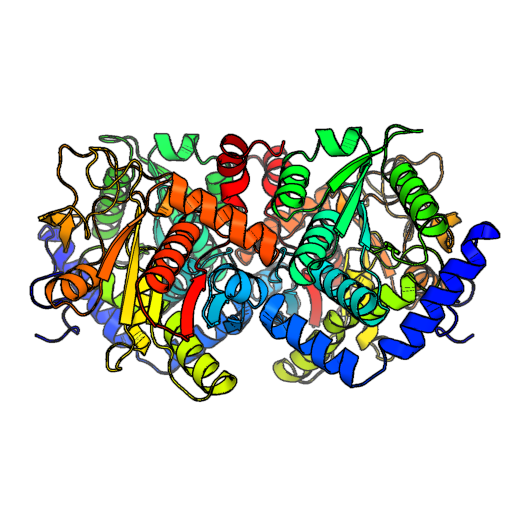A A 1 172 ? 15.047 19.625 16.969 1 90.56 172 ALA A O 1
ATOM 1334 N N . LEU A 1 173 ? 13.367 20.344 18.203 1 85.44 173 LEU A N 1
ATOM 1335 C CA . LEU A 1 173 ? 13.625 21.75 17.953 1 85.44 173 LEU A CA 1
ATOM 1336 C C . LEU A 1 173 ? 14.945 22.188 18.578 1 85.44 173 LEU A C 1
ATOM 1338 O O . LEU A 1 173 ? 15.688 22.984 18 1 85.44 173 LEU A O 1
ATOM 1342 N N . GLU A 1 174 ? 15.172 21.703 19.734 1 86.81 174 GLU A N 1
ATOM 1343 C CA . GLU A 1 174 ? 16.438 22 20.391 1 86.81 174 GLU A CA 1
ATOM 1344 C C . GLU A 1 174 ? 17.609 21.438 19.594 1 86.81 174 GLU A C 1
ATOM 1346 O O . GLU A 1 174 ? 18.641 22.094 19.453 1 86.81 174 GLU A O 1
ATOM 1351 N N . ASP A 1 175 ? 17.422 20.219 19.188 1 91.75 175 ASP A N 1
ATOM 1352 C CA . ASP A 1 175 ? 18.453 19.609 18.359 1 91.75 175 ASP A CA 1
ATOM 1353 C C . ASP A 1 175 ? 18.703 20.422 17.078 1 91.75 175 ASP A C 1
ATOM 1355 O O . ASP A 1 175 ? 19.844 20.625 16.688 1 91.75 175 ASP A O 1
ATOM 1359 N N . LEU A 1 176 ? 17.672 20.859 16.453 1 89.81 176 LEU A N 1
ATOM 1360 C CA . LEU A 1 176 ? 17.797 21.672 15.25 1 89.81 176 LEU A CA 1
ATOM 1361 C C . LEU A 1 176 ? 18.594 22.938 15.523 1 89.81 176 LEU A C 1
ATOM 1363 O O . LEU A 1 176 ? 19.484 23.297 14.742 1 89.81 176 LEU A O 1
ATOM 1367 N N . ALA A 1 177 ? 18.297 23.609 16.594 1 86.94 177 ALA A N 1
ATOM 1368 C CA . ALA A 1 177 ? 18.969 24.844 16.953 1 86.94 177 ALA A CA 1
ATOM 1369 C C . ALA A 1 177 ? 20.469 24.625 17.125 1 86.94 177 ALA A C 1
ATOM 1371 O O . ALA A 1 177 ? 21.281 25.484 16.766 1 86.94 177 ALA A O 1
ATOM 1372 N N . ARG A 1 178 ? 20.875 23.438 17.578 1 90.81 178 ARG A N 1
ATOM 1373 C CA . ARG A 1 178 ? 22.266 23.141 17.875 1 90.81 178 ARG A CA 1
ATOM 1374 C C . ARG A 1 178 ? 23 22.688 16.625 1 90.81 178 ARG A C 1
ATOM 1376 O O . ARG A 1 178 ? 24.219 22.844 16.531 1 90.81 178 ARG A O 1
ATOM 1383 N N . ASN A 1 179 ? 22.219 22.172 15.664 1 92.56 179 ASN A N 1
ATOM 1384 C CA . ASN A 1 179 ? 22.875 21.516 14.539 1 92.56 179 ASN A CA 1
ATOM 1385 C C . ASN A 1 179 ? 22.328 22 13.203 1 92.56 179 ASN A C 1
ATOM 1387 O O . ASN A 1 179 ? 22.234 21.234 12.242 1 92.56 179 ASN A O 1
ATOM 1391 N N . ILE A 1 180 ? 22.016 23.234 13.188 1 88.75 180 ILE A N 1
ATOM 1392 C CA . ILE A 1 180 ? 21.297 23.797 12.055 1 88.75 180 ILE A CA 1
ATOM 1393 C C . ILE A 1 180 ? 22.172 23.719 10.797 1 88.75 180 ILE A C 1
ATOM 1395 O O . ILE A 1 180 ? 21.656 23.688 9.68 1 88.75 180 ILE A O 1
ATOM 1399 N N . GLU A 1 181 ? 23.406 23.609 10.906 1 92.19 181 GLU A N 1
ATOM 1400 C CA . GLU A 1 181 ? 24.312 23.641 9.758 1 92.19 181 GLU A CA 1
ATOM 1401 C C . GLU A 1 181 ? 24.172 22.359 8.93 1 92.19 181 GLU A C 1
ATOM 1403 O O . GLU A 1 181 ? 24.219 22.406 7.699 1 92.19 181 GLU A O 1
ATOM 1408 N N . ASP A 1 182 ? 23.953 21.281 9.57 1 95.81 182 ASP A N 1
ATOM 1409 C CA . ASP A 1 182 ? 23.984 20.047 8.812 1 95.81 182 ASP A CA 1
ATOM 1410 C C . ASP A 1 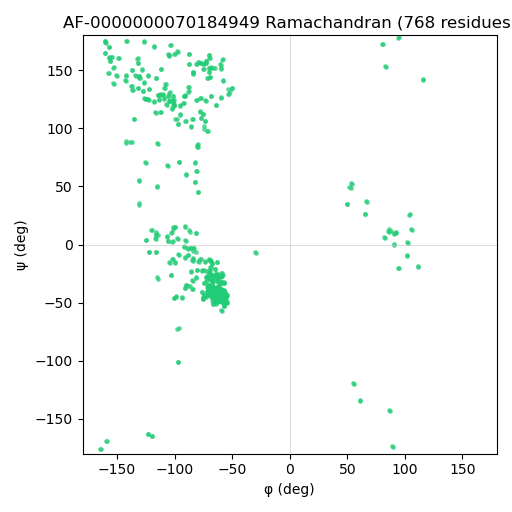182 ? 22.688 19.25 8.977 1 95.81 182 ASP A C 1
ATOM 1412 O O . ASP A 1 182 ? 22.547 18.156 8.43 1 95.81 182 ASP A O 1
ATOM 1416 N N . THR A 1 183 ? 21.734 19.828 9.688 1 96.88 183 THR A N 1
ATOM 1417 C CA . THR A 1 183 ? 20.547 19.078 10.078 1 96.88 183 THR A CA 1
ATOM 1418 C C . THR A 1 183 ? 19.281 19.75 9.555 1 96.88 183 THR A C 1
ATOM 1420 O O . THR A 1 183 ? 19.156 20.969 9.594 1 96.88 183 THR A O 1
ATOM 1423 N N . HIS A 1 184 ? 18.406 18.969 8.992 1 97.56 184 HIS A N 1
ATOM 1424 C CA . HIS A 1 184 ? 17.062 19.391 8.633 1 97.56 184 HIS A CA 1
ATOM 1425 C C . HIS A 1 184 ? 16.016 18.75 9.539 1 97.56 184 HIS A C 1
ATOM 1427 O O . HIS A 1 184 ? 16.031 17.531 9.719 1 97.56 184 HIS A O 1
ATOM 1433 N N . TYR A 1 185 ? 15.18 19.578 10.156 1 97.25 185 TYR A N 1
ATOM 1434 C CA . TYR A 1 185 ? 14.031 19.078 10.914 1 97.25 185 TYR A CA 1
ATOM 1435 C C . TYR A 1 185 ? 12.844 18.828 9.992 1 97.25 185 TYR A C 1
ATOM 1437 O O . TYR A 1 185 ? 12.211 19.766 9.516 1 97.25 185 TYR A O 1
ATOM 1445 N N . LEU A 1 186 ? 12.539 17.562 9.758 1 97.75 186 LEU A N 1
ATOM 1446 C CA . LEU A 1 186 ? 11.445 17.156 8.883 1 97.75 186 LEU A CA 1
ATOM 1447 C C . LEU A 1 186 ? 10.125 17.125 9.648 1 97.75 186 LEU A C 1
ATOM 1449 O O . LEU A 1 186 ? 9.82 16.125 10.32 1 97.75 186 LEU A O 1
ATOM 1453 N N . VAL A 1 187 ? 9.352 18.125 9.461 1 95.38 187 VAL A N 1
ATOM 1454 C CA . VAL A 1 187 ? 8.078 18.25 10.156 1 95.38 187 VAL A CA 1
ATOM 1455 C C . VAL A 1 187 ? 7 17.469 9.398 1 95.38 187 VAL A C 1
ATOM 1457 O O . VAL A 1 187 ? 7 17.453 8.172 1 95.38 187 VAL A O 1
ATOM 1460 N N . GLY A 1 188 ? 6.062 16.922 10.133 1 94.44 188 GLY A N 1
ATOM 1461 C CA . GLY A 1 188 ? 5.172 15.938 9.547 1 94.44 188 GLY A CA 1
ATOM 1462 C C . GLY A 1 188 ? 3.826 16.5 9.141 1 94.44 188 GLY A C 1
ATOM 1463 O O . GLY A 1 188 ? 3.068 15.867 8.414 1 94.44 188 GLY A O 1
ATOM 1464 N N . SER A 1 189 ? 3.467 17.672 9.609 1 95.19 189 SER A N 1
ATOM 1465 C CA . SER A 1 189 ? 2.166 18.25 9.312 1 95.19 189 SER A CA 1
ATOM 1466 C C . SER A 1 189 ? 2.275 19.766 9.102 1 95.19 189 SER A C 1
ATOM 1468 O O . SER A 1 189 ? 3.375 20.312 9.133 1 95.19 189 SER A O 1
ATOM 1470 N N . VAL A 1 190 ? 1.184 20.344 8.734 1 97.25 190 VAL A N 1
ATOM 1471 C CA . VAL A 1 190 ? 1.175 21.766 8.43 1 97.25 190 VAL A CA 1
ATOM 1472 C C . VAL A 1 190 ? 1.122 22.578 9.727 1 97.25 190 VAL A C 1
ATOM 1474 O O . VAL A 1 190 ? 0.339 23.516 9.852 1 97.25 190 VAL A O 1
ATOM 1477 N N . VAL A 1 191 ? 1.979 22.141 10.695 1 94.88 191 VAL A N 1
ATOM 1478 C CA . VAL A 1 191 ? 2.061 22.766 12.008 1 94.88 191 VAL A CA 1
ATOM 1479 C C . VAL A 1 191 ? 3.461 23.344 12.227 1 94.88 191 VAL A C 1
ATOM 1481 O O . VAL A 1 191 ? 4.352 23.141 11.398 1 94.88 191 VAL A O 1
ATOM 1484 N N . GLY A 1 192 ? 3.59 24.109 13.32 1 93.62 192 GLY A N 1
ATOM 1485 C CA . GLY A 1 192 ? 4.879 24.688 13.656 1 93.62 192 GLY A CA 1
ATOM 1486 C C . GLY A 1 192 ? 5.059 26.094 13.133 1 93.62 192 GLY A C 1
ATOM 1487 O O . GLY A 1 192 ? 4.152 26.656 12.516 1 93.62 192 GLY A O 1
ATOM 1488 N N . PRO A 1 193 ? 6.234 26.688 13.469 1 94.81 193 PRO A N 1
ATOM 1489 C CA . PRO A 1 193 ? 6.52 28.047 13 1 94.81 193 PRO A CA 1
ATOM 1490 C C . PRO A 1 193 ? 6.836 28.109 11.508 1 94.81 193 PRO A C 1
ATOM 1492 O O . PRO A 1 193 ? 7.227 27.094 10.914 1 94.81 193 PRO A O 1
ATOM 1495 N N . ASP A 1 194 ? 6.637 29.234 10.906 1 95.88 194 ASP A N 1
ATOM 1496 C CA . ASP A 1 194 ? 7.094 29.438 9.539 1 95.88 194 ASP A CA 1
ATOM 1497 C C . ASP A 1 194 ? 8.555 29.031 9.383 1 95.88 194 ASP A C 1
ATOM 1499 O O . ASP A 1 194 ? 9.391 29.344 10.227 1 95.88 194 ASP A O 1
ATOM 1503 N N . PRO A 1 195 ? 8.805 28.312 8.336 1 96.56 195 PRO A N 1
ATOM 1504 C CA . PRO A 1 195 ? 8.055 28.078 7.098 1 96.56 195 PRO A CA 1
ATOM 1505 C C . PRO A 1 195 ? 7.352 26.734 7.078 1 96.56 195 PRO A C 1
ATOM 1507 O O . PRO A 1 195 ? 6.816 26.328 6.047 1 96.56 195 PRO A O 1
ATOM 1510 N N . PHE A 1 196 ? 7.289 26.016 8.172 1 96.38 196 PHE A N 1
ATOM 1511 C CA . PHE A 1 196 ? 6.891 24.609 8.18 1 96.38 196 PHE A CA 1
ATOM 1512 C C . PHE A 1 196 ? 5.484 24.453 7.609 1 96.38 196 PHE A C 1
ATOM 1514 O O . PHE A 1 196 ? 5.266 23.625 6.719 1 96.38 196 PHE A O 1
ATOM 1521 N N . PRO A 1 197 ? 4.469 25.266 8.016 1 97.75 197 PRO A N 1
ATOM 1522 C CA . PRO A 1 197 ? 3.123 25.078 7.473 1 97.75 197 PRO A CA 1
ATOM 1523 C C . PRO A 1 197 ? 3.066 25.266 5.957 1 97.75 197 PRO A C 1
ATOM 1525 O O . PRO A 1 197 ? 2.424 24.484 5.258 1 97.75 197 PRO A O 1
ATOM 1528 N N . ARG A 1 198 ? 3.758 26.25 5.414 1 97 198 ARG A N 1
ATOM 1529 C CA . ARG A 1 198 ? 3.752 26.484 3.971 1 97 198 ARG A CA 1
ATOM 1530 C C . ARG A 1 198 ? 4.5 25.375 3.234 1 97 198 ARG A C 1
ATOM 1532 O O . ARG A 1 198 ? 4.094 24.969 2.145 1 97 198 ARG A O 1
ATOM 1539 N N . MET A 1 199 ? 5.535 24.969 3.877 1 97.62 199 MET A N 1
ATOM 1540 C CA . MET A 1 199 ? 6.387 23.953 3.268 1 97.62 199 MET A CA 1
ATOM 1541 C C . MET A 1 199 ? 5.645 22.625 3.137 1 97.62 199 MET A C 1
ATOM 1543 O O . MET A 1 199 ? 5.613 22.031 2.057 1 97.62 199 MET A O 1
ATOM 1547 N N . VAL A 1 200 ? 5.043 22.203 4.203 1 98.12 200 VAL A N 1
ATOM 1548 C CA . VAL A 1 200 ? 4.309 20.938 4.184 1 98.12 200 VAL A CA 1
ATOM 1549 C C . VAL A 1 200 ? 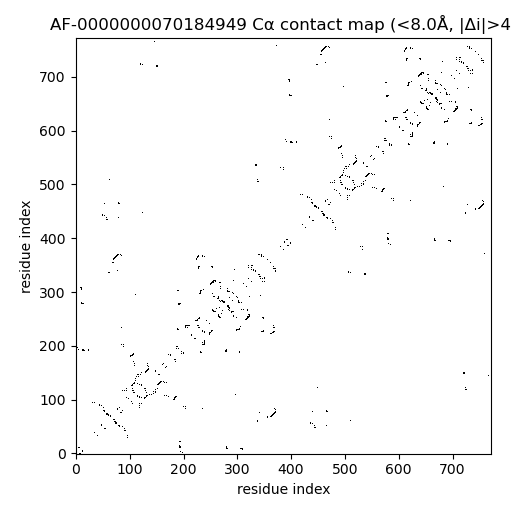3.131 21.047 3.219 1 98.12 200 VAL A C 1
ATOM 1551 O O . VAL A 1 200 ? 2.84 20.094 2.48 1 98.12 200 VAL A O 1
ATOM 1554 N N . ARG A 1 201 ? 2.455 22.188 3.209 1 98.06 201 ARG A N 1
ATOM 1555 C CA . ARG A 1 201 ? 1.378 22.375 2.244 1 98.06 201 ARG A CA 1
ATOM 1556 C C . ARG A 1 201 ? 1.884 22.219 0.816 1 98.06 201 ARG A C 1
ATOM 1558 O O . ARG A 1 201 ? 1.236 21.562 -0.004 1 98.06 201 ARG A O 1
ATOM 1565 N N . GLU A 1 202 ? 3.008 22.828 0.538 1 97.81 202 GLU A N 1
ATOM 1566 C CA . GLU A 1 202 ? 3.586 22.75 -0.801 1 97.81 202 GLU A CA 1
ATOM 1567 C C . GLU A 1 202 ? 3.787 21.297 -1.237 1 97.81 202 GLU A C 1
ATOM 1569 O O . GLU A 1 202 ? 3.387 20.922 -2.338 1 97.81 202 GLU A O 1
ATOM 1574 N N . PHE A 1 203 ? 4.301 20.5 -0.387 1 98.75 203 PHE A N 1
ATOM 1575 C CA . PHE A 1 203 ? 4.676 19.141 -0.755 1 98.75 203 PHE A CA 1
ATOM 1576 C C . PHE A 1 203 ? 3.459 18.234 -0.755 1 98.75 203 PHE A C 1
ATOM 1578 O O . PHE A 1 203 ? 3.449 17.203 -1.433 1 98.75 203 PHE A O 1
ATOM 1585 N N . GLN A 1 204 ? 2.412 18.609 -0.047 1 98.69 204 GLN A N 1
ATOM 1586 C CA . GLN A 1 204 ? 1.194 17.812 -0.025 1 98.69 204 GLN A CA 1
ATOM 1587 C C . GLN A 1 204 ? 0.224 18.25 -1.116 1 98.69 204 GLN A C 1
ATOM 1589 O O . GLN A 1 204 ? -0.731 17.531 -1.433 1 98.69 204 GLN A O 1
ATOM 1594 N N . SER A 1 205 ? 0.427 19.344 -1.76 1 98.5 205 SER A N 1
ATOM 1595 C CA . SER A 1 205 ? -0.526 19.969 -2.676 1 98.5 205 SER A CA 1
ATOM 1596 C C . SER A 1 205 ? -0.708 19.125 -3.936 1 98.5 205 SER A C 1
ATOM 1598 O O . SER A 1 205 ? -1.668 19.312 -4.684 1 98.5 205 SER A O 1
ATOM 1600 N N . VAL A 1 206 ? 0.199 18.172 -4.148 1 98.81 206 VAL A N 1
ATOM 1601 C CA . VAL A 1 206 ? 0.084 17.266 -5.285 1 98.81 206 VAL A CA 1
ATOM 1602 C C . VAL A 1 206 ? -1.229 16.484 -5.199 1 98.81 206 VAL A C 1
ATOM 1604 O O . VAL A 1 206 ? -1.824 16.141 -6.227 1 98.81 206 VAL A O 1
ATOM 1607 N N . ILE A 1 207 ? -1.765 16.281 -3.994 1 98.88 207 ILE A N 1
ATOM 1608 C CA . ILE A 1 207 ? -3.018 15.578 -3.775 1 98.88 207 ILE A CA 1
ATOM 1609 C C . ILE A 1 207 ? -4.148 16.281 -4.516 1 98.88 207 ILE A C 1
ATOM 1611 O O . ILE A 1 207 ? -4.816 15.68 -5.363 1 98.88 207 ILE A O 1
ATOM 1615 N N . GLY A 1 208 ? -4.309 17.562 -4.188 1 98.88 208 GLY A N 1
ATOM 1616 C CA . GLY A 1 208 ? -5.379 18.344 -4.793 1 98.88 208 GLY A CA 1
ATOM 1617 C C . GLY A 1 208 ? -5.168 18.594 -6.273 1 98.88 208 GLY A C 1
ATOM 1618 O O . GLY A 1 208 ? -6.125 18.578 -7.051 1 98.88 208 GLY A O 1
ATOM 1619 N N . THR A 1 209 ? -3.918 18.812 -6.668 1 98.81 209 THR A N 1
ATOM 1620 C CA . THR A 1 209 ? -3.607 19.062 -8.07 1 98.81 209 THR A CA 1
ATOM 1621 C C . THR A 1 209 ? -4.023 17.875 -8.938 1 98.81 209 THR A C 1
ATOM 1623 O O . THR A 1 209 ? -4.688 18.047 -9.961 1 98.81 209 THR A O 1
ATOM 1626 N N . GLU A 1 210 ? -3.664 16.688 -8.523 1 98.88 210 GLU A N 1
ATOM 1627 C CA . GLU A 1 210 ? -4.059 15.484 -9.242 1 98.88 210 GLU A CA 1
ATOM 1628 C C . GLU A 1 210 ? -5.57 15.289 -9.211 1 98.88 210 GLU A C 1
ATOM 1630 O O . GLU A 1 210 ? -6.184 14.977 -10.227 1 98.88 210 GLU A O 1
ATOM 1635 N N . ALA A 1 211 ? -6.168 15.477 -8.047 1 98.94 211 ALA A N 1
ATOM 1636 C CA . ALA A 1 211 ? -7.605 15.266 -7.891 1 98.94 211 ALA A CA 1
ATOM 1637 C C . ALA A 1 211 ? -8.391 16.188 -8.82 1 98.94 211 ALA A C 1
ATOM 1639 O O . ALA A 1 211 ? -9.375 15.758 -9.438 1 98.94 211 ALA A O 1
ATOM 1640 N N . ARG A 1 212 ? -7.961 17.438 -8.875 1 98.88 212 ARG A N 1
ATOM 1641 C CA . ARG A 1 212 ? -8.633 18.422 -9.727 1 98.88 212 ARG A CA 1
ATOM 1642 C C . ARG A 1 212 ? -8.578 18 -11.188 1 98.88 212 ARG A C 1
ATOM 1644 O O . ARG A 1 212 ? -9.594 18.016 -11.883 1 98.88 212 ARG A O 1
ATOM 1651 N N . GLU A 1 213 ? -7.383 17.625 -11.648 1 98.88 213 GLU A N 1
ATOM 1652 C CA . GLU A 1 213 ? -7.227 17.172 -13.023 1 98.88 213 GLU A CA 1
ATOM 1653 C C . GLU A 1 213 ? -8.062 15.922 -13.297 1 98.88 213 GLU A C 1
ATOM 1655 O O . GLU A 1 213 ? -8.734 15.828 -14.328 1 98.88 213 GLU A O 1
ATOM 1660 N N . GLN A 1 214 ? -8.062 15.016 -12.406 1 98.88 214 GLN A N 1
ATOM 1661 C CA . GLN A 1 214 ? -8.695 13.711 -12.578 1 98.88 214 GLN A CA 1
ATOM 1662 C C . GLN A 1 214 ? -10.219 13.844 -12.578 1 98.88 214 GLN A C 1
ATOM 1664 O O . GLN A 1 214 ? -10.906 13.188 -13.367 1 98.88 214 GLN A O 1
ATOM 1669 N N . ILE A 1 215 ? -10.766 14.695 -11.695 1 98.88 215 ILE A N 1
ATOM 1670 C CA . ILE A 1 215 ? -12.219 14.828 -11.625 1 98.88 215 ILE A CA 1
ATOM 1671 C C . ILE A 1 215 ? -12.734 15.523 -12.883 1 98.88 215 ILE A C 1
ATOM 1673 O O . ILE A 1 215 ? -13.82 15.211 -13.375 1 98.88 215 ILE A O 1
ATOM 1677 N N . LEU A 1 216 ? -11.992 16.5 -13.367 1 98.81 216 LEU A N 1
ATOM 1678 C CA . LEU A 1 216 ? -12.367 17.172 -14.602 1 98.81 216 LEU A CA 1
ATOM 1679 C C . LEU A 1 216 ? -12.336 16.203 -15.781 1 98.81 216 LEU A C 1
ATOM 1681 O O . LEU A 1 216 ? -13.195 16.266 -16.672 1 98.81 216 LEU A O 1
ATOM 1685 N N . GLU A 1 217 ? -11.383 15.312 -15.789 1 98.56 217 GLU A N 1
ATOM 1686 C CA . GLU A 1 217 ? -11.281 14.312 -16.844 1 98.56 217 GLU A CA 1
ATOM 1687 C C . GLU A 1 217 ? -12.438 13.312 -16.781 1 98.56 217 GLU A C 1
ATOM 1689 O O . GLU A 1 217 ? -12.992 12.922 -17.812 1 98.56 217 GLU A O 1
ATOM 1694 N N . GLN A 1 218 ? -12.812 12.914 -15.633 1 98 218 GLN A N 1
ATOM 1695 C CA . GLN A 1 218 ? -13.773 11.836 -15.445 1 98 218 GLN A CA 1
ATOM 1696 C C . GLN A 1 218 ? -15.211 12.359 -15.531 1 98 218 GLN A C 1
ATOM 1698 O O . GLN A 1 218 ? -16.094 11.672 -16.047 1 98 218 GLN A O 1
ATOM 1703 N N . VAL A 1 219 ? -15.398 13.539 -14.984 1 97.88 219 VAL A N 1
ATOM 1704 C CA . VAL A 1 219 ? -16.766 14.008 -14.797 1 97.88 219 VAL A CA 1
ATOM 1705 C C . VAL A 1 219 ? -17.016 15.242 -15.656 1 97.88 219 VAL A C 1
ATOM 1707 O O . VAL A 1 219 ? -18.156 15.539 -16.016 1 97.88 219 VAL A O 1
ATOM 1710 N N . GLY A 1 220 ? -15.992 16.062 -15.969 1 98.31 220 GLY A N 1
ATOM 1711 C CA . GLY A 1 220 ? -16.125 17.25 -16.797 1 98.31 220 GLY A CA 1
ATOM 1712 C C . GLY A 1 220 ? -16.438 18.5 -16.016 1 98.31 220 GLY A C 1
ATOM 1713 O O . GLY A 1 220 ? -16.578 19.578 -16.594 1 98.31 220 GLY A O 1
ATOM 1714 N N . GLU A 1 221 ? -16.547 18.391 -14.711 1 98.38 221 GLU A N 1
ATOM 1715 C CA . GLU A 1 221 ? -16.812 19.531 -13.836 1 98.38 221 GLU A CA 1
ATOM 1716 C C . GLU A 1 221 ? -16.172 19.328 -12.469 1 98.38 221 GLU A C 1
ATOM 1718 O O . GLU A 1 221 ? -15.773 18.219 -12.117 1 98.38 221 GLU A O 1
ATOM 1723 N N . LEU A 1 222 ? -15.992 20.422 -11.734 1 98.88 222 LEU A N 1
ATOM 1724 C CA . LEU A 1 222 ? -15.461 20.359 -10.383 1 98.88 222 LEU A CA 1
ATOM 1725 C C . LEU A 1 222 ? -16.484 19.734 -9.43 1 98.88 222 LEU A C 1
ATOM 1727 O O . LEU A 1 222 ? -17.688 19.766 -9.688 1 98.88 222 LEU A O 1
ATOM 1731 N N . PRO A 1 223 ? -16.031 19.078 -8.344 1 98.88 223 PRO A N 1
ATOM 1732 C CA . PRO A 1 223 ? -16.969 18.531 -7.359 1 98.88 223 PRO A CA 1
ATOM 1733 C C . PRO A 1 223 ? -17.672 19.609 -6.551 1 98.88 223 PRO A C 1
ATOM 1735 O O . PRO A 1 223 ? -17.234 20.75 -6.531 1 98.88 223 PRO A O 1
ATOM 1738 N N . ASP A 1 224 ? -18.734 19.188 -5.934 1 98.88 224 ASP A N 1
ATOM 1739 C CA . ASP A 1 224 ? -19.438 20.109 -5.031 1 98.88 224 ASP A CA 1
ATOM 1740 C C . ASP A 1 224 ? -18.625 20.328 -3.752 1 98.88 224 ASP A C 1
ATOM 1742 O O . ASP A 1 224 ? -18.688 21.406 -3.156 1 98.88 224 ASP A O 1
ATOM 1746 N N . ALA A 1 225 ? -17.875 19.297 -3.363 1 98.88 225 ALA A N 1
ATOM 1747 C CA . ALA A 1 225 ? -17.188 19.422 -2.086 1 98.88 225 ALA A CA 1
ATOM 1748 C C . ALA A 1 225 ? -15.922 18.547 -2.068 1 98.88 225 ALA A C 1
ATOM 1750 O O . ALA A 1 225 ? -15.836 17.547 -2.775 1 98.88 225 ALA A O 1
ATOM 1751 N N . ALA A 1 226 ? -14.984 18.969 -1.3 1 98.94 226 ALA A N 1
ATOM 1752 C CA . ALA A 1 226 ? -13.805 18.234 -0.894 1 98.94 226 ALA A CA 1
ATOM 1753 C C . ALA A 1 226 ? -13.812 17.953 0.607 1 98.94 226 ALA A C 1
ATOM 1755 O O . ALA A 1 226 ? -14.047 18.859 1.408 1 98.94 226 ALA A O 1
ATOM 1756 N N . VAL A 1 227 ? -13.602 16.656 0.958 1 98.94 227 VAL A N 1
ATOM 1757 C CA . VAL A 1 227 ? -13.719 16.234 2.35 1 98.94 227 VAL A CA 1
ATOM 1758 C C . VAL A 1 227 ? -12.445 15.516 2.775 1 98.94 227 VAL A C 1
ATOM 1760 O O . VAL A 1 227 ? -11.867 14.75 1.996 1 98.94 227 VAL A O 1
ATOM 1763 N N . ALA A 1 228 ? -11.984 15.766 3.98 1 98.88 228 ALA A N 1
ATOM 1764 C CA . ALA A 1 228 ? -10.797 15.094 4.504 1 98.88 228 ALA A CA 1
ATOM 1765 C C . ALA A 1 228 ? -10.797 15.094 6.031 1 98.88 228 ALA A C 1
ATOM 1767 O O . ALA A 1 228 ? -11.5 15.891 6.66 1 98.88 228 ALA A O 1
ATOM 1768 N N . CYS A 1 229 ? -10.062 14.172 6.625 1 98.62 229 CYS A N 1
ATOM 1769 C CA . CYS A 1 229 ? -9.836 14.219 8.062 1 98.62 229 CYS A CA 1
ATOM 1770 C C . CYS A 1 229 ? -8.789 15.273 8.414 1 98.62 229 CYS A C 1
ATOM 1772 O O . CYS A 1 229 ? -7.992 15.672 7.559 1 98.62 229 CYS A O 1
ATOM 1774 N N . VAL A 1 230 ? -8.883 15.727 9.672 1 98.06 230 VAL A N 1
ATOM 1775 C CA . VAL A 1 230 ? -7.984 16.812 10.07 1 98.06 230 VAL A CA 1
ATOM 1776 C C . VAL A 1 230 ? -7.383 16.5 11.438 1 98.06 230 VAL A C 1
ATOM 1778 O O . VAL A 1 230 ? -8.102 16.438 12.438 1 98.06 230 VAL A O 1
ATOM 1781 N N . GLY A 1 231 ? -6.145 16.172 11.508 1 94.81 231 GLY A N 1
ATOM 1782 C CA . GLY A 1 231 ? -5.301 16.281 12.688 1 94.81 231 GLY A CA 1
ATOM 1783 C C . GLY A 1 231 ? -4.457 17.531 12.711 1 94.81 231 GLY A C 1
ATOM 1784 O O . GLY A 1 231 ? -4.988 18.641 12.883 1 94.81 231 GLY A O 1
ATOM 1785 N N . GLY A 1 232 ? -3.168 17.297 12.344 1 94.31 232 GLY A N 1
ATOM 1786 C CA . GLY A 1 232 ? -2.406 18.5 12.039 1 94.31 232 GLY A CA 1
ATOM 1787 C C . GLY A 1 232 ? -2.85 19.188 10.758 1 94.31 232 GLY A C 1
ATOM 1788 O O . GLY A 1 232 ? -2.57 20.359 10.547 1 94.31 232 GLY A O 1
ATOM 1789 N N . GLY A 1 233 ? -3.422 18.391 9.859 1 97.44 233 GLY A N 1
ATOM 1790 C CA . GLY A 1 233 ? -4.191 18.938 8.758 1 97.44 233 GLY A CA 1
ATOM 1791 C C . GLY A 1 233 ? -3.473 18.844 7.426 1 97.44 233 GLY A C 1
ATOM 1792 O O . GLY A 1 233 ? -3.92 19.422 6.43 1 97.44 233 GLY A O 1
ATOM 1793 N N . SER A 1 234 ? -2.373 18.062 7.352 1 97.75 234 SER A N 1
ATOM 1794 C CA . SER A 1 234 ? -1.548 18.078 6.148 1 97.75 234 SER A CA 1
ATOM 1795 C C . SER A 1 234 ? -2.289 17.469 4.961 1 97.75 234 SER A C 1
ATOM 1797 O O . SER A 1 234 ? -2.26 18.031 3.857 1 97.75 234 SER A O 1
ATOM 1799 N N . ASN A 1 235 ? -2.998 16.344 5.129 1 97.94 235 ASN A N 1
ATOM 1800 C CA . ASN A 1 235 ? -3.705 15.742 4 1 97.94 235 ASN A CA 1
ATOM 1801 C C . ASN A 1 235 ? -4.875 16.609 3.547 1 97.94 235 ASN A C 1
ATOM 1803 O O . ASN A 1 235 ? -5.148 16.719 2.35 1 97.94 235 ASN A O 1
ATOM 1807 N N . ALA A 1 236 ? -5.547 17.234 4.527 1 98.81 236 ALA A N 1
ATOM 1808 C CA . ALA A 1 236 ? -6.707 18.062 4.191 1 98.81 236 ALA A CA 1
ATOM 1809 C C . ALA A 1 236 ? -6.289 19.297 3.387 1 98.81 236 ALA A C 1
ATOM 1811 O O . ALA A 1 236 ? -6.859 19.578 2.33 1 98.81 236 ALA A O 1
ATOM 1812 N N . ILE A 1 237 ? -5.309 20.016 3.902 1 98.62 237 ILE A N 1
ATOM 1813 C CA . ILE A 1 237 ? -4.859 21.203 3.197 1 98.62 237 ILE A CA 1
ATOM 1814 C C . ILE A 1 237 ? -4.297 20.812 1.83 1 98.62 237 ILE A C 1
ATOM 1816 O O . ILE A 1 237 ? -4.438 21.578 0.862 1 98.62 237 ILE A O 1
ATOM 1820 N N . GLY A 1 238 ? -3.617 19.656 1.733 1 98.75 238 GLY A N 1
ATOM 1821 C CA . GLY A 1 238 ? -3.119 19.156 0.459 1 98.75 238 GLY A CA 1
ATOM 1822 C C . GLY A 1 238 ? -4.211 18.969 -0.577 1 98.75 238 GLY A C 1
ATOM 1823 O O . GLY A 1 238 ? -4.004 19.25 -1.76 1 98.75 238 GLY A O 1
ATOM 1824 N N . LEU A 1 239 ? -5.34 18.484 -0.141 1 98.94 239 LEU A N 1
ATOM 1825 C CA . LEU A 1 239 ? -6.473 18.312 -1.046 1 98.94 239 LEU A CA 1
ATOM 1826 C C . LEU A 1 239 ? -7.125 19.672 -1.351 1 98.94 239 LEU A C 1
ATOM 1828 O O . LEU A 1 239 ? -7.391 19.984 -2.512 1 98.94 239 LEU A O 1
ATOM 1832 N N . PHE A 1 240 ? -7.363 20.516 -0.361 1 98.81 240 PHE A N 1
ATOM 1833 C CA . PHE A 1 240 ? -8.156 21.734 -0.462 1 98.81 240 PHE A CA 1
ATOM 1834 C C . PHE A 1 240 ? -7.445 22.766 -1.323 1 98.81 240 PHE A C 1
ATOM 1836 O O . PHE A 1 240 ? -8.094 23.547 -2.021 1 98.81 240 PHE A O 1
ATOM 1843 N N . HIS A 1 241 ? -6.18 22.719 -1.293 1 97.69 241 HIS A N 1
ATOM 1844 C CA . HIS A 1 241 ? -5.371 23.812 -1.825 1 97.69 241 HIS A CA 1
ATOM 1845 C C . HIS A 1 241 ? -5.672 24.047 -3.301 1 97.69 241 HIS A C 1
ATOM 1847 O O . HIS A 1 241 ? -5.727 25.188 -3.75 1 97.69 241 HIS A O 1
ATOM 1853 N N . ALA A 1 242 ? -5.848 23.016 -4.055 1 98.19 242 ALA A N 1
ATOM 1854 C CA . ALA A 1 242 ? -6.039 23.125 -5.5 1 98.19 242 ALA A CA 1
ATOM 1855 C C . ALA A 1 242 ? -7.395 23.734 -5.836 1 98.19 242 ALA A C 1
ATOM 1857 O O . ALA A 1 242 ? -7.633 24.156 -6.973 1 98.19 242 ALA A O 1
ATOM 1858 N N . PHE A 1 243 ? -8.281 23.828 -4.832 1 98.5 243 PHE A N 1
ATOM 1859 C CA . PHE A 1 243 ? -9.648 24.281 -5.07 1 98.5 243 PHE A CA 1
ATOM 1860 C C . PHE A 1 243 ? -9.906 25.594 -4.344 1 98.5 243 PHE A C 1
ATOM 1862 O O . PHE A 1 243 ? -11.055 26.047 -4.262 1 98.5 243 PHE A O 1
ATOM 1869 N N . ARG A 1 244 ? -8.922 26.203 -3.777 1 95.75 244 ARG A N 1
ATOM 1870 C CA . ARG A 1 244 ? -9.055 27.312 -2.834 1 95.75 244 ARG A CA 1
ATOM 1871 C C . ARG A 1 244 ? -9.797 28.484 -3.463 1 95.75 244 ARG A C 1
ATOM 1873 O O . ARG A 1 244 ? -10.492 29.234 -2.77 1 95.75 244 ARG A O 1
ATOM 1880 N N . ASP A 1 245 ? -9.742 28.641 -4.77 1 95.94 245 ASP A N 1
ATOM 1881 C CA . ASP A 1 245 ? -10.344 29.797 -5.441 1 95.94 245 ASP A CA 1
ATOM 1882 C C . ASP A 1 245 ? -11.617 29.391 -6.184 1 95.94 245 ASP A C 1
ATOM 1884 O O . ASP A 1 245 ? -12.164 30.172 -6.969 1 95.94 245 ASP A O 1
ATOM 1888 N N . ASP A 1 246 ? -12.047 28.188 -6.004 1 98.31 246 ASP A N 1
ATOM 1889 C CA . ASP A 1 246 ? -13.227 27.656 -6.676 1 98.31 246 ASP A CA 1
ATOM 1890 C C . ASP A 1 246 ? -14.414 27.562 -5.719 1 98.31 246 ASP A C 1
ATOM 1892 O O . ASP A 1 246 ? -14.258 27.75 -4.512 1 98.31 246 ASP A O 1
ATOM 1896 N N . ASP A 1 247 ? -15.594 27.422 -6.336 1 97.56 247 ASP A N 1
ATOM 1897 C CA . ASP A 1 247 ? -16.797 27.203 -5.539 1 97.56 247 ASP A CA 1
ATOM 1898 C C . ASP A 1 247 ? -16.938 25.734 -5.148 1 97.56 247 ASP A C 1
ATOM 1900 O O . ASP A 1 247 ? -17.906 25.078 -5.527 1 97.56 247 ASP A O 1
ATOM 1904 N N . VAL A 1 248 ? -15.961 25.156 -4.551 1 98.81 248 VAL A N 1
ATOM 1905 C CA . VAL A 1 248 ? -15.938 23.828 -3.969 1 98.81 248 VAL A CA 1
ATOM 1906 C C . VAL A 1 248 ? -15.953 23.922 -2.445 1 98.81 248 VAL A C 1
ATOM 1908 O O . VAL A 1 248 ? -15.086 24.562 -1.849 1 98.81 248 VAL A O 1
ATOM 1911 N N . ALA A 1 249 ? -16.922 23.359 -1.816 1 98.81 249 ALA A N 1
ATOM 1912 C CA . ALA A 1 249 ? -17.031 23.422 -0.36 1 98.81 249 ALA A CA 1
ATOM 1913 C C . ALA A 1 249 ? -15.953 22.547 0.294 1 98.81 249 ALA A C 1
ATOM 1915 O O . ALA A 1 249 ? -15.602 21.5 -0.235 1 98.81 249 ALA A O 1
ATOM 1916 N N . PHE A 1 250 ? -15.422 23 1.398 1 98.94 250 PHE A N 1
ATOM 1917 C CA . PHE A 1 250 ? -14.43 22.25 2.152 1 98.94 250 PHE A CA 1
ATOM 1918 C C . PHE A 1 250 ? -15.016 21.75 3.469 1 98.94 250 PHE A C 1
ATOM 1920 O O . PHE A 1 250 ? -15.625 22.531 4.215 1 98.94 250 PHE A O 1
ATOM 1927 N N . TYR A 1 251 ? -14.867 20.453 3.736 1 98.94 251 TYR A N 1
ATOM 1928 C CA . TYR A 1 251 ? -15.289 19.859 5 1 98.94 251 TYR A CA 1
ATOM 1929 C C . TYR A 1 251 ? -14.156 19.078 5.641 1 98.94 251 TYR A C 1
ATOM 1931 O O . TYR A 1 251 ? -13.484 18.281 4.973 1 98.94 251 TYR A O 1
ATOM 1939 N N . GLY A 1 252 ? -13.922 19.281 6.902 1 98.81 252 GLY A N 1
ATOM 1940 C CA . GLY A 1 252 ? -12.898 18.578 7.652 1 98.81 252 GLY A CA 1
ATOM 1941 C C . GLY A 1 252 ? -13.445 17.844 8.859 1 98.81 252 GLY A C 1
ATOM 1942 O O . GLY A 1 252 ? -14.172 18.422 9.672 1 98.81 252 GLY A O 1
ATOM 1943 N N . GLY A 1 253 ? -13.172 16.547 8.945 1 98.62 253 GLY A N 1
ATOM 1944 C CA . GLY A 1 253 ? -13.531 15.758 10.125 1 98.62 253 GLY A CA 1
ATOM 1945 C C . GLY A 1 253 ? -12.391 15.625 11.117 1 98.62 253 GLY A C 1
ATOM 1946 O O . GLY A 1 253 ? -11.352 15.039 10.805 1 98.62 253 GLY A O 1
ATOM 1947 N N . GLU A 1 254 ? -12.57 16.109 12.359 1 98.19 254 GLU A N 1
ATOM 1948 C CA . GLU A 1 254 ? -11.57 16.047 13.422 1 98.19 254 GLU A CA 1
ATOM 1949 C C . GLU A 1 254 ? -11.82 14.867 14.352 1 98.19 254 GLU A C 1
ATOM 1951 O O . GLU A 1 254 ? -12.883 14.242 14.289 1 98.19 254 GLU A O 1
ATOM 1956 N N . GLY A 1 255 ? -10.789 14.562 15.18 1 97 255 GLY A N 1
ATOM 1957 C CA . GLY A 1 255 ? -10.953 13.516 16.172 1 97 255 GLY A CA 1
ATOM 1958 C C . GLY A 1 255 ? -11.875 13.922 17.312 1 97 255 GLY A C 1
ATOM 1959 O O . GLY A 1 255 ? -11.43 14.508 18.297 1 97 255 GLY A O 1
ATOM 1960 N N . GLY A 1 256 ? -13.055 13.516 17.203 1 96.5 256 GLY A N 1
ATOM 1961 C CA . GLY A 1 256 ? -14.062 13.906 18.188 1 96.5 256 GLY A CA 1
ATOM 1962 C C . GLY A 1 256 ? -14.055 13.023 19.422 1 96.5 256 GLY A C 1
ATOM 1963 O O . GLY A 1 256 ? -14.672 13.367 20.438 1 96.5 256 GLY A O 1
ATOM 1964 N N . GLY A 1 257 ? -13.359 11.898 19.359 1 95.69 257 GLY A N 1
ATOM 1965 C CA . GLY A 1 257 ? -13.281 11.016 20.516 1 95.69 257 GLY A CA 1
ATOM 1966 C C . GLY A 1 257 ? -14.648 10.594 21.031 1 95.69 257 GLY A C 1
ATOM 1967 O O . GLY A 1 257 ? -15.453 10.039 20.281 1 95.69 257 GLY A O 1
ATOM 1968 N N . GLU A 1 258 ? -14.898 10.961 22.312 1 92.31 258 GLU A N 1
ATOM 1969 C CA . GLU A 1 258 ? -16.188 10.641 22.922 1 92.31 258 GLU A CA 1
ATOM 1970 C C . GLU A 1 258 ? -17.219 11.719 22.641 1 92.31 258 GLU A C 1
ATOM 1972 O O . GLU A 1 258 ? -18.297 11.734 23.25 1 92.31 258 GLU A O 1
ATOM 1977 N N . GLY A 1 259 ? -16.906 12.547 21.781 1 84.94 259 GLY A N 1
ATOM 1978 C CA . GLY A 1 259 ? -17.75 13.672 21.406 1 84.94 259 GLY A CA 1
ATOM 1979 C C . GLY A 1 259 ? -17.125 15.016 21.734 1 84.94 259 GLY A C 1
ATOM 1980 O O . GLY A 1 259 ? -16.422 15.156 22.734 1 84.94 259 GLY A O 1
ATOM 1981 N N . SER A 1 260 ? -17.25 16.125 20.906 1 73.31 260 SER A N 1
ATOM 1982 C CA . SER A 1 260 ? -16.641 17.422 21.141 1 73.31 260 SER A CA 1
ATOM 1983 C C . SER A 1 260 ? -17.141 18.047 22.438 1 73.31 260 SER A C 1
ATOM 1985 O O . SER A 1 260 ? -16.438 18.828 23.078 1 73.31 260 SER A O 1
ATOM 1987 N N . GLY A 1 261 ? -18.328 17.688 22.828 1 80.62 261 GLY A N 1
ATOM 1988 C CA . GLY A 1 261 ? -18.828 18.219 24.078 1 80.62 261 GLY A CA 1
ATOM 1989 C C . GLY A 1 261 ? -18.312 17.484 25.297 1 80.62 261 GLY A C 1
ATOM 1990 O O . GLY A 1 261 ? -18.578 17.891 26.422 1 80.62 261 GLY A O 1
ATOM 1991 N N . SER A 1 262 ? -17.359 16.672 24.922 1 85.56 262 SER A N 1
ATOM 1992 C CA . SER A 1 262 ? -16.781 15.898 26.016 1 85.56 262 SER A CA 1
ATOM 1993 C C . SER A 1 262 ? -15.414 16.453 26.422 1 85.56 262 SER A C 1
ATOM 1995 O O . SER A 1 262 ? -14.898 17.359 25.781 1 85.56 262 SER A O 1
ATOM 1997 N N . ASP A 1 263 ? -14.867 15.938 27.516 1 91.81 263 ASP A N 1
ATOM 1998 C CA . ASP A 1 263 ? -13.523 16.328 27.938 1 91.81 263 ASP A CA 1
ATOM 1999 C C . ASP A 1 263 ? -12.469 15.398 27.344 1 91.81 263 ASP A C 1
ATOM 2001 O O . ASP A 1 263 ? -11.328 15.367 27.828 1 91.81 263 ASP A O 1
ATOM 2005 N N . ARG A 1 264 ? -12.852 14.641 26.359 1 93.62 264 ARG A N 1
ATOM 2006 C CA . ARG A 1 264 ? -11.906 13.734 25.719 1 93.62 264 ARG A CA 1
ATOM 2007 C C . ARG A 1 264 ? -12.062 13.758 24.203 1 93.62 264 ARG A C 1
ATOM 2009 O O . ARG A 1 264 ? -12.852 12.992 23.641 1 93.62 264 ARG A O 1
ATOM 2016 N N . HIS A 1 265 ? -11.359 14.656 23.578 1 94.31 265 HIS A N 1
ATOM 2017 C CA . HIS A 1 265 ? -11.43 14.797 22.125 1 94.31 265 HIS A CA 1
ATOM 2018 C C . HIS A 1 265 ? -10.18 15.461 21.578 1 94.31 265 HIS A C 1
ATOM 2020 O O . HIS A 1 265 ? -9.305 15.883 22.344 1 94.31 265 HIS A O 1
ATOM 2026 N N . ALA A 1 266 ? -10.023 15.477 20.297 1 94.12 266 ALA A N 1
ATOM 2027 C CA . ALA A 1 266 ? -8.938 16.141 19.578 1 94.12 266 ALA A CA 1
ATOM 2028 C C . ALA A 1 266 ? -9.477 16.984 18.438 1 94.12 266 ALA A C 1
ATOM 2030 O O . ALA A 1 266 ? -9.023 16.844 17.297 1 94.12 266 ALA A O 1
ATOM 2031 N N . ALA A 1 267 ? -10.414 17.906 18.812 1 96.75 267 ALA A N 1
ATOM 2032 C CA . ALA A 1 267 ? -11.109 18.688 17.812 1 96.75 267 ALA A CA 1
ATOM 2033 C C . ALA A 1 267 ? -10.977 20.188 18.094 1 96.75 267 ALA A C 1
ATOM 2035 O O . ALA A 1 267 ? -11.969 20.859 18.359 1 96.75 267 ALA A O 1
ATOM 2036 N N . PRO A 1 268 ? -9.766 20.703 17.891 1 96.12 268 PRO A N 1
ATOM 2037 C CA . PRO A 1 268 ? -9.531 22.094 18.25 1 96.12 268 PRO A CA 1
ATOM 2038 C C . PRO A 1 268 ? -10.297 23.062 17.359 1 96.12 268 PRO A C 1
ATOM 2040 O O . PRO A 1 268 ? -10.555 24.219 17.75 1 96.12 268 PRO A O 1
ATOM 2043 N N . LEU A 1 269 ? -10.625 22.688 16.141 1 97.75 269 LEU A N 1
ATOM 2044 C CA . LEU A 1 269 ? -11.375 23.578 15.258 1 97.75 269 LEU A CA 1
ATOM 2045 C C . LEU A 1 269 ? -12.844 23.625 15.656 1 97.75 269 LEU A C 1
ATOM 2047 O O . LEU A 1 269 ? -13.477 24.688 15.609 1 97.75 269 LEU A O 1
ATOM 2051 N N . ASP A 1 270 ? -13.398 22.516 16 1 96.44 270 ASP A N 1
ATOM 2052 C CA . ASP A 1 270 ? -14.789 22.422 16.438 1 96.44 270 ASP A CA 1
ATOM 2053 C C . ASP A 1 270 ? -14.961 22.969 17.844 1 96.44 270 ASP A C 1
ATOM 2055 O O . ASP A 1 270 ? -15.93 23.688 18.141 1 96.44 270 ASP A O 1
ATOM 2059 N N . ASP A 1 271 ? -14.047 22.625 18.734 1 94.88 271 ASP A N 1
ATOM 2060 C CA . ASP A 1 271 ? -14.109 23.031 20.125 1 94.88 271 ASP A CA 1
ATOM 2061 C C . ASP A 1 271 ? -12.727 23.359 20.672 1 94.88 271 ASP A C 1
ATOM 2063 O O . ASP A 1 271 ? -12.109 22.531 21.359 1 94.88 271 ASP A O 1
ATOM 2067 N N . GLY A 1 272 ? -12.25 24.562 20.531 1 95.25 272 GLY A N 1
ATOM 2068 C CA . GLY A 1 272 ? -10.977 25.062 21.016 1 95.25 272 GLY A CA 1
ATOM 2069 C C . GLY A 1 272 ? -10.906 26.578 21.031 1 95.25 272 GLY A C 1
ATOM 2070 O O . GLY A 1 272 ? -11.93 27.25 20.906 1 95.25 272 GLY A O 1
ATOM 2071 N N . THR A 1 273 ? -9.766 27.109 21.375 1 96.94 273 THR A N 1
ATOM 2072 C CA . THR A 1 273 ? -9.562 28.562 21.438 1 96.94 273 THR A CA 1
ATOM 2073 C C . THR A 1 273 ? -8.273 28.938 20.719 1 96.94 273 THR A C 1
ATOM 2075 O O . THR A 1 273 ? -7.41 28.094 20.469 1 96.94 273 THR A O 1
ATOM 2078 N N . ASP A 1 274 ? -8.227 30.188 20.281 1 97.88 274 ASP A N 1
ATOM 2079 C CA . ASP A 1 274 ? -7.004 30.688 19.656 1 97.88 274 ASP A CA 1
ATOM 2080 C C . ASP A 1 274 ? -5.883 30.812 20.688 1 97.88 274 ASP A C 1
ATOM 2082 O O . ASP A 1 274 ? -6.086 31.344 21.781 1 97.88 274 ASP A O 1
ATOM 2086 N N . ASP A 1 275 ? -4.781 30.234 20.375 1 97.44 275 ASP A N 1
ATOM 2087 C CA . ASP A 1 275 ? -3.607 30.281 21.234 1 97.44 275 ASP A CA 1
ATOM 2088 C C . ASP A 1 275 ? -2.336 29.953 20.469 1 97.44 275 ASP A C 1
ATOM 2090 O O . ASP A 1 275 ? -2.379 29.75 19.25 1 97.44 275 ASP A O 1
ATOM 2094 N N . VAL A 1 276 ? -1.247 30.078 21.156 1 95.88 276 VAL A N 1
ATOM 2095 C CA . VAL A 1 276 ? 0.04 29.75 20.562 1 95.88 276 VAL A CA 1
ATOM 2096 C C . VAL A 1 276 ? 0.487 28.359 21.047 1 95.88 276 VAL A C 1
ATOM 2098 O O . VAL A 1 276 ? 0.457 28.078 22.25 1 95.88 276 VAL A O 1
ATOM 2101 N N . ILE A 1 277 ? 0.819 27.531 20.094 1 92.62 277 ILE A N 1
ATOM 2102 C CA . ILE A 1 277 ? 1.375 26.219 20.438 1 92.62 277 ILE A CA 1
ATOM 2103 C C . ILE A 1 277 ? 2.461 25.844 19.422 1 92.62 277 ILE A C 1
ATOM 2105 O O . ILE A 1 277 ? 2.348 26.156 18.234 1 92.62 277 ILE A O 1
ATOM 2109 N N . HIS A 1 278 ? 3.52 25.234 19.922 1 89.81 278 HIS A N 1
ATOM 2110 C CA . HIS A 1 278 ? 4.602 24.703 19.094 1 89.81 278 HIS A CA 1
ATOM 2111 C C . HIS A 1 278 ? 5.09 25.734 18.094 1 89.81 278 HIS A C 1
ATOM 2113 O O . HIS A 1 278 ? 5.348 25.406 16.922 1 89.81 278 HIS A O 1
ATOM 2119 N N . GLY A 1 279 ? 5.09 26.953 18.484 1 91.94 279 GLY A N 1
ATOM 2120 C CA . GLY A 1 279 ? 5.738 28.016 17.734 1 91.94 279 GLY A CA 1
ATOM 2121 C C . GLY A 1 279 ? 4.824 28.688 16.719 1 91.94 279 GLY A C 1
ATOM 2122 O O . GLY A 1 279 ? 5.273 29.5 15.906 1 91.94 279 GLY A O 1
ATOM 2123 N N . MET A 1 280 ? 3.514 28.375 16.75 1 94.62 280 MET A N 1
ATOM 2124 C CA . MET A 1 280 ? 2.553 28.953 15.82 1 94.62 280 MET A CA 1
ATOM 2125 C C . MET A 1 280 ? 1.302 29.422 16.547 1 94.62 280 MET A C 1
ATOM 2127 O O . MET A 1 280 ? 0.902 28.828 17.547 1 94.62 280 MET A O 1
ATOM 2131 N N . LYS A 1 281 ? 0.728 30.5 16.094 1 97.44 281 LYS A N 1
ATOM 2132 C CA . LYS A 1 281 ? -0.617 30.859 16.531 1 97.44 281 LYS A CA 1
ATOM 2133 C C . LYS A 1 281 ? -1.675 30.062 15.766 1 97.44 281 LYS A C 1
ATOM 2135 O O . LYS A 1 281 ? -1.665 30.047 14.531 1 97.44 281 LYS A O 1
ATOM 2140 N N . THR A 1 282 ? -2.541 29.359 16.516 1 97.81 282 THR A N 1
ATOM 2141 C CA . THR A 1 282 ? -3.568 28.547 15.891 1 97.81 282 THR A CA 1
ATOM 2142 C C . THR A 1 282 ? -4.707 28.266 16.859 1 97.81 282 THR A C 1
ATOM 2144 O O . THR A 1 282 ? -4.887 29 17.844 1 97.81 282 THR A O 1
ATOM 2147 N N . ARG A 1 283 ? -5.598 27.344 16.469 1 97.69 283 ARG A N 1
ATOM 2148 C CA . ARG A 1 283 ? -6.629 26.859 17.391 1 97.69 283 ARG A CA 1
ATOM 2149 C C . ARG A 1 283 ? -6.117 25.688 18.219 1 97.69 283 ARG A C 1
ATOM 2151 O O . ARG A 1 283 ? -5.488 24.766 17.688 1 97.69 283 ARG A O 1
ATOM 2158 N N . VAL A 1 284 ? -6.352 25.766 19.547 1 96.5 284 VAL A N 1
ATOM 2159 C CA . VAL A 1 284 ? -5.812 24.781 20.469 1 96.5 284 VAL A CA 1
ATOM 2160 C C . VAL A 1 284 ? -6.922 24.281 21.406 1 96.5 284 VAL A C 1
ATOM 2162 O O . VAL A 1 284 ? -7.797 25.047 21.797 1 96.5 284 VAL A O 1
ATOM 2165 N N . ILE A 1 285 ? -6.816 23.047 21.672 1 93.88 285 ILE A N 1
ATOM 2166 C CA . ILE A 1 285 ? -7.766 22.484 22.625 1 93.88 285 ILE A CA 1
ATOM 2167 C C . ILE A 1 285 ? -7.492 23.047 24.016 1 93.88 285 ILE A C 1
ATOM 2169 O O . ILE A 1 285 ? -6.355 23.391 24.344 1 93.88 285 ILE A O 1
ATOM 2173 N N . ASP A 1 286 ? -8.594 23.094 24.828 1 91.69 286 ASP A N 1
ATOM 2174 C CA . ASP A 1 286 ? -8.461 23.594 26.188 1 91.69 286 ASP A CA 1
ATOM 2175 C C . ASP A 1 286 ? -7.582 22.688 27.031 1 91.69 286 ASP A C 1
ATOM 2177 O O . ASP A 1 286 ? -7.586 21.469 26.859 1 91.69 286 ASP A O 1
ATOM 2181 N N . ASP A 1 287 ? -6.93 23.281 28.031 1 88.44 287 ASP A N 1
ATOM 2182 C CA . ASP A 1 287 ? -5.984 22.562 28.891 1 88.44 287 ASP A CA 1
ATOM 2183 C C . ASP A 1 287 ? -6.688 21.469 29.688 1 88.44 287 ASP A C 1
ATOM 2185 O O . ASP A 1 287 ? -6.066 20.469 30.062 1 88.44 287 ASP A O 1
ATOM 2189 N N . ASP A 1 288 ? -7.883 21.609 29.938 1 90.19 288 ASP A N 1
ATOM 2190 C CA . ASP A 1 288 ? -8.602 20.672 30.781 1 90.19 288 ASP A CA 1
ATOM 2191 C C . ASP A 1 288 ? -9.18 19.516 29.953 1 90.19 288 ASP A C 1
ATOM 2193 O O . ASP A 1 288 ? -9.781 18.594 30.5 1 90.19 288 ASP A O 1
ATOM 2197 N N . VAL A 1 289 ? -8.992 19.625 28.703 1 90.31 289 VAL A N 1
ATOM 2198 C CA . VAL A 1 289 ? -9.477 18.578 27.812 1 90.31 289 VAL A CA 1
ATOM 2199 C C . VAL A 1 289 ? -8.383 17.531 27.609 1 90.31 289 VAL A C 1
ATOM 2201 O O . VAL A 1 289 ? -7.223 17.875 27.344 1 90.31 289 VAL A O 1
ATOM 2204 N N . ASP A 1 290 ? -8.734 16.25 27.828 1 90.75 290 ASP A N 1
ATOM 2205 C CA . ASP A 1 290 ? -7.844 15.141 27.5 1 90.75 290 ASP A CA 1
ATOM 2206 C C . ASP A 1 290 ? -7.855 14.852 26 1 90.75 290 ASP A C 1
ATOM 2208 O O . ASP A 1 290 ? -8.883 14.461 25.438 1 90.75 290 ASP A O 1
ATOM 2212 N N . VAL A 1 291 ? -6.801 15.062 25.391 1 88.31 291 VAL A N 1
ATOM 2213 C CA . VAL A 1 291 ? -6.703 14.82 23.953 1 88.31 291 VAL A CA 1
ATOM 2214 C C . VAL A 1 291 ? -6.887 13.328 23.672 1 88.31 291 VAL A C 1
ATOM 2216 O O . VAL A 1 291 ? -6.129 12.492 24.172 1 88.31 291 VAL A O 1
ATOM 2219 N N . HIS A 1 292 ? -7.965 13.062 22.859 1 90.44 292 HIS A N 1
ATOM 2220 C CA . HIS A 1 292 ? -8.289 11.648 22.656 1 90.44 292 HIS A CA 1
ATOM 2221 C C . HIS A 1 292 ? -8.992 11.43 21.328 1 90.44 292 HIS A C 1
ATOM 2223 O O . HIS A 1 292 ? -9.852 12.227 20.938 1 90.44 292 HIS A O 1
ATOM 2229 N N . SER A 1 293 ? -8.617 10.383 20.672 1 92.19 293 SER A N 1
ATOM 2230 C CA . SER A 1 293 ? -9.273 9.812 19.5 1 92.19 293 SER A CA 1
ATOM 2231 C C . SER A 1 293 ? -8.914 8.344 19.328 1 92.19 293 SER A C 1
ATOM 2233 O O . SER A 1 293 ? -7.805 7.926 19.672 1 92.19 293 SER A O 1
ATOM 2235 N N . VAL A 1 294 ? -9.836 7.551 18.797 1 91.94 294 VAL A N 1
ATOM 2236 C CA . VAL A 1 294 ? -9.531 6.172 18.438 1 91.94 294 VAL A CA 1
ATOM 2237 C C . VAL A 1 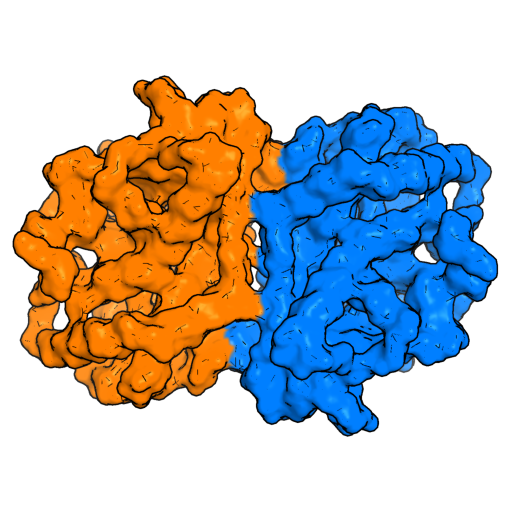294 ? -8.406 6.145 17.406 1 91.94 294 VAL A C 1
ATOM 2239 O O . VAL A 1 294 ? -7.688 5.145 17.281 1 91.94 294 VAL A O 1
ATOM 2242 N N . SER A 1 295 ? -8.258 7.211 16.672 1 91.25 295 SER A N 1
ATOM 2243 C CA . SER A 1 295 ? -7.176 7.371 15.711 1 91.25 295 SER A CA 1
ATOM 2244 C C . SER A 1 295 ? -5.996 8.125 16.312 1 91.25 295 SER A C 1
ATOM 2246 O O . SER A 1 295 ? -6.062 9.344 16.5 1 91.25 295 SER A O 1
ATOM 2248 N N . ALA A 1 296 ? -4.965 7.484 16.5 1 82.56 296 ALA A N 1
ATOM 2249 C CA . ALA A 1 296 ? -3.773 8.086 17.094 1 82.56 296 ALA A CA 1
ATOM 2250 C C . ALA A 1 296 ? -3.23 9.211 16.203 1 82.56 296 ALA A C 1
ATOM 2252 O O . ALA A 1 296 ? -2.664 10.18 16.719 1 82.56 296 ALA A O 1
ATOM 2253 N N . GLY A 1 297 ? -3.473 9.156 14.93 1 85.69 297 GLY A N 1
ATOM 2254 C CA . GLY A 1 297 ? -2.975 10.164 14.008 1 85.69 297 GLY A CA 1
ATOM 2255 C C . GLY A 1 297 ? -3.715 11.484 14.109 1 85.69 297 GLY A C 1
ATOM 2256 O O . GLY A 1 297 ? -3.244 12.508 13.609 1 85.69 297 GLY A O 1
ATOM 2257 N N . LEU A 1 298 ? -4.805 11.445 14.75 1 91.62 298 LEU A N 1
ATOM 2258 C CA . LEU A 1 298 ? -5.586 12.664 14.898 1 91.62 298 LEU A CA 1
ATOM 2259 C C . LEU A 1 298 ? -5.469 13.219 16.312 1 91.62 298 LEU A C 1
ATOM 2261 O O . LEU A 1 298 ? -6.027 14.273 16.609 1 91.62 298 LEU A O 1
ATOM 2265 N N . ASP A 1 299 ? -4.648 12.562 17.141 1 88.12 299 ASP A N 1
ATOM 2266 C CA . ASP A 1 299 ? -4.508 12.938 18.547 1 88.12 299 ASP A CA 1
ATOM 2267 C C . ASP A 1 299 ? -3.525 14.094 18.703 1 88.12 299 ASP A C 1
ATOM 2269 O O . ASP A 1 299 ? -2.445 13.93 19.266 1 88.12 299 ASP A O 1
ATOM 2273 N N . TYR A 1 300 ? -3.883 15.195 18.312 1 87.69 300 TYR A N 1
ATOM 2274 C CA . TYR A 1 300 ? -3.084 16.422 18.375 1 87.69 300 TYR A CA 1
ATOM 2275 C C . TYR A 1 300 ? -3.896 17.578 18.953 1 87.69 300 TYR A C 1
ATOM 2277 O O . TYR A 1 300 ? -5.047 17.781 18.562 1 87.69 300 TYR A O 1
ATOM 2285 N N . PRO A 1 301 ? -3.324 18.312 19.844 1 91.88 301 PRO A N 1
ATOM 2286 C CA . PRO A 1 301 ? -4.09 19.359 20.547 1 91.88 301 PRO A CA 1
ATOM 2287 C C . PRO A 1 301 ? -4.273 20.625 19.703 1 91.88 301 PRO A C 1
ATOM 2289 O O . PRO A 1 301 ? -5.055 21.5 20.078 1 91.88 301 PRO A O 1
ATOM 2292 N N . GLY A 1 302 ? -3.551 20.781 18.672 1 94.31 302 GLY A N 1
ATOM 2293 C CA . GLY A 1 302 ? -3.643 21.938 17.797 1 94.31 302 GLY A CA 1
ATOM 2294 C C . GLY A 1 302 ? -4.004 21.578 16.375 1 94.31 302 GLY A C 1
ATOM 2295 O O . GLY A 1 302 ? -4.527 20.5 16.109 1 94.31 302 GLY A O 1
ATOM 2296 N N . VAL A 1 303 ? -3.809 22.484 15.484 1 96.94 303 VAL A N 1
ATOM 2297 C CA . VAL A 1 303 ? -4.07 22.281 14.062 1 96.94 303 VAL A CA 1
ATOM 2298 C C . VAL A 1 303 ? -3.234 23.266 13.242 1 96.94 303 VAL A C 1
ATOM 2300 O O . VAL A 1 303 ? -2.75 24.281 13.773 1 96.94 303 VAL A O 1
ATOM 2303 N N . GLY A 1 304 ? -3.074 22.953 11.969 1 97.31 304 GLY A N 1
ATOM 2304 C CA . GLY A 1 304 ? -2.377 23.891 11.102 1 97.31 304 GLY A CA 1
ATOM 2305 C C . GLY A 1 304 ? -3.029 25.25 11.055 1 97.31 304 GLY A C 1
ATOM 2306 O O . GLY A 1 304 ? -4.258 25.359 11.039 1 97.31 304 GLY A O 1
ATOM 2307 N N . PRO A 1 305 ? -2.213 26.297 11.016 1 98.06 305 PRO A N 1
ATOM 2308 C CA . PRO A 1 305 ? -2.76 27.656 11.102 1 98.06 305 PRO A CA 1
ATOM 2309 C C . PRO A 1 305 ? -3.641 28.016 9.914 1 98.06 305 PRO A C 1
ATOM 2311 O O . PRO A 1 305 ? -4.555 28.828 10.039 1 98.06 305 PRO A O 1
ATOM 2314 N N . GLU A 1 306 ? -3.365 27.422 8.766 1 98 306 GLU A N 1
ATOM 2315 C CA . GLU A 1 306 ? -4.195 27.703 7.594 1 98 306 GLU A CA 1
ATOM 2316 C C . GLU A 1 306 ? -5.609 27.156 7.785 1 98 306 GLU A C 1
ATOM 2318 O O . GLU A 1 306 ? -6.574 27.75 7.301 1 98 306 GLU A O 1
ATOM 2323 N N . HIS A 1 307 ? -5.754 26.047 8.43 1 98.62 307 HIS A N 1
ATOM 2324 C CA . HIS A 1 307 ? -7.078 25.516 8.75 1 98.62 307 HIS A CA 1
ATOM 2325 C C . HIS A 1 307 ? -7.812 26.438 9.727 1 98.62 307 HIS A C 1
ATOM 2327 O O . HIS A 1 307 ? -9.031 26.609 9.617 1 98.62 307 HIS A O 1
ATOM 2333 N N . ALA A 1 308 ? -7.074 26.922 10.703 1 98.5 308 ALA A N 1
ATOM 2334 C CA . ALA A 1 308 ? -7.668 27.906 11.609 1 98.5 308 ALA A CA 1
ATOM 2335 C C . ALA A 1 308 ? -8.203 29.109 10.852 1 98.5 308 ALA A C 1
ATOM 2337 O O . ALA A 1 308 ? -9.305 29.594 11.125 1 98.5 308 ALA A O 1
ATOM 2338 N N . MET A 1 309 ? -7.453 29.594 9.953 1 98.06 309 MET A N 1
ATOM 2339 C CA . MET A 1 309 ? -7.879 30.719 9.109 1 98.06 309 MET A CA 1
ATOM 2340 C C . MET A 1 309 ? -9.133 30.359 8.32 1 98.06 309 MET A C 1
ATOM 2342 O O . MET A 1 309 ? -10.078 31.141 8.25 1 98.06 309 MET A O 1
ATOM 2346 N N . PHE A 1 310 ? -9.125 29.109 7.656 1 98.31 310 PHE A N 1
ATOM 2347 C CA . PHE A 1 310 ? -10.266 28.672 6.863 1 98.31 310 PHE A CA 1
ATOM 2348 C C . PHE A 1 310 ? -11.531 28.641 7.711 1 98.31 310 PHE A C 1
ATOM 2350 O O . PHE A 1 310 ? -12.609 29 7.234 1 98.31 310 PHE A O 1
ATOM 2357 N N . ARG A 1 311 ? -11.391 28.188 8.922 1 98.31 311 ARG A N 1
ATOM 2358 C CA . ARG A 1 311 ? -12.539 28.188 9.828 1 98.31 311 ARG A CA 1
ATOM 2359 C C . ARG A 1 311 ? -13.008 29.609 10.125 1 98.31 311 ARG A C 1
ATOM 2361 O O . ARG A 1 311 ? -14.203 29.891 10.047 1 98.31 311 ARG A O 1
ATOM 2368 N N . GLU A 1 312 ? -12.07 30.453 10.492 1 97.69 312 GLU A N 1
ATOM 2369 C CA . GLU A 1 312 ? -12.375 31.828 10.891 1 97.69 312 GLU A CA 1
ATOM 2370 C C . GLU A 1 312 ? -13.062 32.594 9.75 1 97.69 312 GLU A C 1
ATOM 2372 O O . GLU A 1 312 ? -14 33.344 9.992 1 97.69 312 GLU A O 1
ATOM 2377 N N . THR A 1 313 ? -12.648 32.375 8.57 1 97.12 313 THR A N 1
ATOM 2378 C CA . THR A 1 313 ? -13.172 33.094 7.418 1 97.12 313 THR A CA 1
ATOM 2379 C C . THR A 1 313 ? -14.438 32.438 6.883 1 97.12 313 THR A C 1
ATOM 2381 O O . THR A 1 313 ? -15.109 32.969 6.012 1 97.12 313 THR A O 1
ATOM 2384 N N . GLY A 1 314 ? -14.719 31.234 7.316 1 97.38 314 GLY A N 1
ATOM 2385 C CA . GLY A 1 314 ? -15.898 30.5 6.863 1 97.38 314 GLY A CA 1
ATOM 2386 C C . GLY A 1 314 ? -15.672 29.734 5.574 1 97.38 314 GLY A C 1
ATOM 2387 O O . GLY A 1 314 ? -16.609 29.219 4.977 1 97.38 314 GLY A O 1
ATOM 2388 N N . ARG A 1 315 ? -14.453 29.594 5.105 1 97.94 315 ARG A N 1
ATOM 2389 C CA . ARG A 1 315 ? -14.109 28.922 3.855 1 97.94 315 ARG A CA 1
ATOM 2390 C C . ARG A 1 315 ? -14.305 27.406 3.973 1 97.94 315 ARG A C 1
ATOM 2392 O O . ARG A 1 315 ? -14.602 26.734 2.982 1 97.94 315 ARG A O 1
ATOM 2399 N N . ALA A 1 316 ? -14.156 26.906 5.195 1 98.56 316 ALA A N 1
ATOM 2400 C CA . ALA A 1 316 ? -14.297 25.469 5.453 1 98.56 316 ALA A CA 1
ATOM 2401 C C . ALA A 1 316 ? -15.109 25.219 6.719 1 98.56 316 ALA A C 1
ATOM 2403 O O . ALA A 1 316 ? -15.141 26.062 7.621 1 98.56 316 ALA A O 1
ATOM 2404 N N . GLN A 1 317 ? -15.773 24.125 6.715 1 98.62 317 GLN A N 1
ATOM 2405 C CA . GLN A 1 317 ? -16.5 23.672 7.895 1 98.62 317 GLN A CA 1
ATOM 2406 C C . GLN A 1 317 ? -15.82 22.453 8.523 1 98.62 317 GLN A C 1
ATOM 2408 O O . GLN A 1 317 ? -15.367 21.547 7.812 1 98.62 317 GLN A O 1
ATOM 2413 N N . TYR A 1 318 ? -15.703 22.516 9.828 1 98.5 318 TYR A N 1
ATOM 2414 C CA . TYR A 1 318 ? -15.055 21.422 10.562 1 98.5 318 TYR A CA 1
ATOM 2415 C C . TYR A 1 318 ? -15.984 20.859 11.625 1 98.5 318 TYR A C 1
ATOM 2417 O O . TYR A 1 318 ? -16.781 21.594 12.227 1 98.5 318 TYR A O 1
ATOM 2425 N N . ARG A 1 319 ? -15.883 19.578 11.82 1 97.56 319 ARG A N 1
ATOM 2426 C CA . ARG A 1 319 ? -16.703 18.938 12.836 1 97.56 319 ARG A CA 1
ATOM 2427 C C . ARG A 1 319 ? -15.922 17.844 13.562 1 97.56 319 ARG A C 1
ATOM 2429 O O . ARG A 1 319 ? -15.102 17.156 12.953 1 97.56 319 ARG A O 1
ATOM 2436 N N . ALA A 1 320 ? -16.25 17.719 14.852 1 97.75 320 ALA A N 1
ATOM 2437 C CA . ALA A 1 320 ? -15.758 16.578 15.625 1 97.75 320 ALA A CA 1
ATOM 2438 C C . ALA A 1 320 ? -16.484 15.289 15.25 1 97.75 320 ALA A C 1
ATOM 2440 O O . ALA A 1 320 ? -17.719 15.242 15.266 1 97.75 320 ALA A O 1
ATOM 2441 N N . ILE A 1 321 ? -15.766 14.312 14.875 1 98.31 321 ILE A N 1
ATOM 2442 C CA . ILE A 1 321 ? -16.312 13.008 14.547 1 98.31 321 ILE A CA 1
ATOM 2443 C C . ILE A 1 321 ? -16.047 12.023 15.688 1 98.31 321 ILE A C 1
ATOM 2445 O O . ILE A 1 321 ? -14.883 11.789 16.047 1 98.31 321 ILE A O 1
ATOM 2449 N N . SER A 1 322 ? -17.016 11.422 16.219 1 97.38 322 SER A N 1
ATOM 2450 C CA . SER A 1 322 ? -16.844 10.508 17.344 1 97.38 322 SER A CA 1
ATOM 2451 C C . SER A 1 322 ? -16.141 9.234 16.922 1 97.38 322 SER A C 1
ATOM 2453 O O . SER A 1 322 ? -16.125 8.891 15.734 1 97.38 322 SER A O 1
ATOM 2455 N N . ASP A 1 323 ? -15.602 8.562 17.938 1 96.88 323 ASP A N 1
ATOM 2456 C CA . ASP A 1 323 ? -14.938 7.293 17.688 1 96.88 323 ASP A CA 1
ATOM 2457 C C . ASP A 1 323 ? -15.898 6.297 17.031 1 96.88 323 ASP A C 1
ATOM 2459 O O . ASP A 1 323 ? -15.531 5.598 16.094 1 96.88 323 ASP A O 1
ATOM 2463 N N . ASP A 1 324 ? -17.094 6.273 17.484 1 96.69 324 ASP A N 1
ATOM 2464 C CA . ASP A 1 324 ? -18.094 5.34 16.969 1 96.69 324 ASP A CA 1
ATOM 2465 C C . ASP A 1 324 ? -18.422 5.637 15.508 1 96.69 324 ASP A C 1
ATOM 2467 O O . ASP A 1 324 ? -18.578 4.715 14.695 1 96.69 324 ASP A O 1
ATOM 2471 N N . GLU A 1 325 ? -18.578 6.898 15.18 1 97.75 325 GLU A N 1
ATOM 2472 C CA . GLU A 1 325 ? -18.859 7.297 13.805 1 97.75 325 GLU A CA 1
ATOM 2473 C C . GLU A 1 325 ? -17.719 6.895 12.867 1 97.75 325 GLU A C 1
ATOM 2475 O O . GLU A 1 325 ? -17.953 6.418 11.758 1 97.75 325 GLU A O 1
ATOM 2480 N N . ALA A 1 326 ? -16.531 7.121 13.32 1 98.06 326 ALA A N 1
ATOM 2481 C CA . ALA A 1 326 ? -15.359 6.766 12.531 1 98.06 326 ALA A CA 1
ATOM 2482 C C . ALA A 1 326 ? -15.281 5.258 12.297 1 98.06 326 ALA A C 1
ATOM 2484 O O . ALA A 1 326 ? -14.984 4.809 11.195 1 98.06 326 ALA A O 1
ATOM 2485 N N . LEU A 1 327 ? -15.555 4.492 13.352 1 97.38 327 LEU A N 1
ATOM 2486 C CA . LEU A 1 327 ? -15.492 3.039 13.266 1 97.38 327 LEU A CA 1
ATOM 2487 C C . LEU A 1 327 ? -16.578 2.506 12.328 1 97.38 327 LEU A C 1
ATOM 2489 O O . LEU A 1 327 ? -16.344 1.54 11.594 1 97.38 327 LEU A O 1
ATOM 2493 N N . GLU A 1 328 ? -17.703 3.098 12.359 1 97.56 328 GLU A N 1
ATOM 2494 C CA . GLU A 1 328 ? -18.766 2.703 11.438 1 97.56 328 GLU A CA 1
ATOM 2495 C C . GLU A 1 328 ? -18.359 2.955 9.992 1 97.56 328 GLU A C 1
ATOM 2497 O O . GLU A 1 328 ? -18.609 2.117 9.117 1 97.56 328 GLU A O 1
ATOM 2502 N N . ALA A 1 329 ? -17.828 4.133 9.742 1 98.5 329 ALA A N 1
ATOM 2503 C CA . ALA A 1 329 ? -17.375 4.457 8.391 1 98.5 329 ALA A CA 1
ATOM 2504 C C . ALA A 1 329 ? -16.266 3.52 7.941 1 98.5 329 ALA A C 1
ATOM 2506 O O . ALA A 1 329 ? -16.203 3.121 6.773 1 98.5 329 ALA A O 1
ATOM 2507 N N . PHE A 1 330 ? -15.398 3.182 8.906 1 98.25 330 PHE A N 1
ATOM 2508 C CA . PHE A 1 330 ? -14.328 2.213 8.695 1 98.25 330 PHE A CA 1
ATOM 2509 C C . PHE A 1 330 ? -14.891 0.891 8.188 1 98.25 330 PHE A C 1
ATOM 2511 O O . PHE A 1 330 ? -14.445 0.373 7.16 1 98.25 330 PHE A O 1
ATOM 2518 N N . ARG A 1 331 ? -15.844 0.39 8.789 1 97.44 331 ARG A N 1
ATOM 2519 C CA . ARG A 1 331 ? -16.469 -0.881 8.438 1 97.44 331 ARG A CA 1
ATOM 2520 C C . ARG A 1 331 ? -17.203 -0.778 7.102 1 97.44 331 ARG A C 1
ATOM 2522 O O . ARG A 1 331 ? -17.094 -1.669 6.258 1 97.44 331 ARG A O 1
ATOM 2529 N N . THR A 1 332 ? -17.891 0.275 6.895 1 98.38 332 THR A N 1
ATOM 2530 C CA . THR A 1 332 ? -18.734 0.424 5.707 1 98.38 332 THR A CA 1
ATOM 2531 C C . THR A 1 332 ? -17.875 0.426 4.441 1 98.38 332 THR A C 1
ATOM 2533 O O . THR A 1 332 ? -18.203 -0.259 3.469 1 98.38 332 THR A O 1
ATOM 2536 N N . LEU A 1 333 ? -16.797 1.233 4.457 1 98.81 333 LEU A N 1
ATOM 2537 C CA . LEU A 1 333 ? -15.938 1.256 3.275 1 98.81 333 LEU A CA 1
ATOM 2538 C C . LEU A 1 333 ? -15.328 -0.117 3.02 1 98.81 333 LEU A C 1
ATOM 2540 O O . LEU A 1 333 ? -15.219 -0.551 1.87 1 98.81 333 LEU A O 1
ATOM 2544 N N . SER A 1 334 ? -14.906 -0.802 4.059 1 98.25 334 SER A N 1
ATOM 2545 C CA . SER A 1 334 ? -14.312 -2.131 3.938 1 98.25 334 SER A CA 1
ATOM 2546 C C . SER A 1 334 ? -15.289 -3.115 3.305 1 98.25 334 SER A C 1
ATOM 2548 O O . SER A 1 334 ? -14.93 -3.857 2.389 1 98.25 334 SER A O 1
ATOM 2550 N N . GLU A 1 335 ? -16.5 -3.086 3.719 1 97.56 335 GLU A N 1
ATOM 2551 C CA . GLU A 1 335 ? -17.516 -4.035 3.275 1 97.56 335 GLU A CA 1
ATOM 2552 C C . GLU A 1 335 ? -17.969 -3.729 1.853 1 97.56 335 GLU A C 1
ATOM 2554 O O . GLU A 1 335 ? -18.312 -4.641 1.093 1 97.56 335 GLU A O 1
ATOM 2559 N N . THR A 1 336 ? -17.984 -2.467 1.505 1 98.31 336 THR A N 1
ATOM 2560 C CA . THR A 1 336 ? -18.609 -2.09 0.239 1 98.31 336 THR A CA 1
ATOM 2561 C C . THR A 1 336 ? -17.578 -2.092 -0.889 1 98.31 336 THR A C 1
ATOM 2563 O O . THR A 1 336 ? -17.906 -2.424 -2.031 1 98.31 336 THR A O 1
ATOM 2566 N N . GLU A 1 337 ? -16.375 -1.664 -0.589 1 98.69 337 GLU A N 1
ATOM 2567 C CA . GLU A 1 337 ? -15.422 -1.446 -1.669 1 98.69 337 GLU A CA 1
ATOM 2568 C C . GLU A 1 337 ? -14.227 -2.383 -1.541 1 98.69 337 GLU A C 1
ATOM 2570 O O . GLU A 1 337 ? -13.391 -2.455 -2.445 1 98.69 337 GLU A O 1
ATOM 2575 N N . GLY A 1 338 ? -14.148 -3.15 -0.433 1 98.56 338 GLY A N 1
ATOM 2576 C CA . GLY A 1 338 ? -12.93 -3.916 -0.198 1 98.56 338 GLY A CA 1
ATOM 2577 C C . GLY A 1 338 ? -11.719 -3.047 0.045 1 98.56 338 GLY A C 1
ATOM 2578 O O . GLY A 1 338 ? -10.594 -3.42 -0.314 1 98.56 338 GLY A O 1
ATOM 2579 N N . ILE A 1 339 ? -11.922 -1.873 0.534 1 98.69 339 ILE A N 1
ATOM 2580 C CA . ILE A 1 339 ? -10.867 -0.927 0.888 1 98.69 339 ILE A CA 1
ATOM 2581 C C . ILE A 1 339 ? -10.906 -0.651 2.389 1 98.69 339 ILE A C 1
ATOM 2583 O O . ILE A 1 339 ? -11.891 -0.116 2.904 1 98.69 339 ILE A O 1
ATOM 2587 N N . ILE A 1 340 ? -9.891 -1.062 3.1 1 97.94 340 ILE A N 1
ATOM 2588 C CA . ILE A 1 340 ? -9.805 -0.822 4.535 1 97.94 340 ILE A CA 1
ATOM 2589 C C . ILE A 1 340 ? -9.078 0.496 4.793 1 97.94 340 ILE A C 1
ATOM 2591 O O . ILE A 1 340 ? -7.852 0.577 4.648 1 97.94 340 ILE A O 1
ATOM 2595 N N . PRO A 1 341 ? -9.781 1.493 5.176 1 98.19 341 PRO A N 1
ATOM 2596 C CA . PRO A 1 341 ? -9.172 2.805 5.398 1 98.19 341 PRO A CA 1
ATOM 2597 C C . PRO A 1 341 ? -8.445 2.898 6.738 1 98.19 341 PRO A C 1
ATOM 2599 O O . PRO A 1 341 ? -8.727 2.117 7.652 1 98.19 341 PRO A O 1
ATOM 2602 N N . ALA A 1 342 ? -7.477 3.814 6.875 1 96.81 342 ALA A N 1
ATOM 2603 C CA . ALA A 1 342 ? -6.961 4.164 8.195 1 96.81 342 ALA A CA 1
ATOM 2604 C C . ALA A 1 342 ? -8.07 4.723 9.086 1 96.81 342 ALA A C 1
ATOM 2606 O O . ALA A 1 342 ? -9.047 5.281 8.594 1 96.81 342 ALA A O 1
ATOM 2607 N N . LEU A 1 343 ? -7.852 4.578 10.352 1 96 343 LEU A N 1
ATOM 2608 C CA . LEU A 1 343 ? -8.812 5.176 11.273 1 96 343 LEU A CA 1
ATOM 2609 C C . LEU A 1 343 ? -8.859 6.691 11.102 1 96 343 LEU A C 1
ATOM 2611 O O . LEU A 1 343 ? -9.914 7.309 11.258 1 96 343 LEU A O 1
ATOM 2615 N N . GLU A 1 344 ? -7.719 7.332 10.789 1 95.94 344 GLU A N 1
ATOM 2616 C CA . GLU A 1 344 ? -7.711 8.758 10.477 1 95.94 344 GLU A CA 1
ATOM 2617 C C . GLU A 1 344 ? -8.656 9.078 9.32 1 95.94 344 GLU A C 1
ATOM 2619 O O . GLU A 1 344 ? -9.578 9.883 9.469 1 95.94 344 GLU A O 1
ATOM 2624 N N . THR A 1 345 ? -8.492 8.375 8.227 1 97.31 345 THR A N 1
ATOM 2625 C CA . THR A 1 345 ? -9.281 8.555 7.016 1 97.31 345 THR A CA 1
ATOM 2626 C C . THR A 1 345 ? -10.766 8.312 7.297 1 97.31 345 THR A C 1
ATOM 2628 O O . THR A 1 345 ? -11.625 8.969 6.707 1 97.31 345 THR A O 1
ATOM 2631 N N . SER A 1 346 ? -11.016 7.418 8.211 1 98.5 346 SER A N 1
ATOM 2632 C CA . SER A 1 346 ? -12.391 7.055 8.539 1 98.5 346 SER A CA 1
ATOM 2633 C C . SER A 1 346 ? -13.164 8.25 9.086 1 98.5 346 SER A C 1
ATOM 2635 O O . SER A 1 346 ? -14.375 8.344 8.906 1 98.5 346 SER A O 1
ATOM 2637 N N . HIS A 1 347 ? -12.461 9.133 9.734 1 98.62 347 HIS A N 1
ATOM 2638 C CA . HIS A 1 347 ? -13.102 10.359 10.188 1 98.62 347 HIS A CA 1
ATOM 2639 C C . HIS A 1 347 ? -13.547 11.219 9.008 1 98.62 347 HIS A C 1
ATOM 2641 O O . HIS A 1 347 ? -14.617 11.836 9.047 1 98.62 347 HIS A O 1
ATOM 2647 N N . GLY A 1 348 ? -12.711 11.312 7.977 1 98.81 348 GLY A N 1
ATOM 2648 C CA . GLY A 1 348 ? -13.109 11.992 6.758 1 98.81 348 GLY A CA 1
ATOM 2649 C C . GLY A 1 348 ? -14.305 11.344 6.074 1 98.81 348 GLY A C 1
ATOM 2650 O O . GLY A 1 348 ? -15.188 12.039 5.574 1 98.81 348 GLY A O 1
ATOM 2651 N N . LEU A 1 349 ? -14.344 10.016 6.086 1 98.88 349 LEU A N 1
ATOM 2652 C CA . LEU A 1 349 ? -15.453 9.266 5.52 1 98.88 349 LEU A CA 1
ATOM 2653 C C . LEU A 1 349 ? -16.75 9.547 6.289 1 98.88 349 LEU A C 1
ATOM 2655 O O . LEU A 1 349 ? -17.797 9.797 5.691 1 98.88 349 LEU A O 1
ATOM 2659 N N . ALA A 1 350 ? -16.609 9.484 7.582 1 98.81 350 ALA A N 1
ATOM 2660 C CA . ALA A 1 350 ? -17.781 9.766 8.414 1 98.81 350 ALA A CA 1
ATOM 2661 C C . ALA A 1 350 ? -18.297 11.18 8.188 1 98.81 350 ALA A C 1
ATOM 2663 O O . ALA A 1 350 ? -19.5 11.414 8.133 1 98.81 350 ALA A O 1
ATOM 2664 N N . MET A 1 351 ? -17.406 12.133 8.094 1 98.81 351 MET A N 1
ATOM 2665 C CA . MET A 1 351 ? -17.766 13.508 7.777 1 98.81 351 MET A CA 1
ATOM 2666 C C . MET A 1 351 ? -18.516 13.586 6.453 1 98.81 351 MET A C 1
ATOM 2668 O O . MET A 1 351 ? -19.531 14.273 6.348 1 98.81 351 MET A O 1
ATOM 2672 N N . ALA A 1 352 ? -18.047 12.891 5.453 1 98.81 352 ALA A N 1
ATOM 2673 C CA . ALA A 1 352 ? -18.672 12.891 4.133 1 98.81 352 ALA A CA 1
ATOM 2674 C C . ALA A 1 352 ? -20.094 12.336 4.203 1 98.81 352 ALA A C 1
ATOM 2676 O O . ALA A 1 352 ? -21 12.859 3.555 1 98.81 352 ALA A O 1
ATOM 2677 N N . LYS A 1 353 ? -20.219 11.266 4.945 1 98.75 353 LYS A N 1
ATOM 2678 C CA . LYS A 1 353 ? -21.562 10.695 5.117 1 98.75 353 LYS A CA 1
ATOM 2679 C C . LYS A 1 353 ? -22.531 11.734 5.672 1 98.75 353 LYS A C 1
ATOM 2681 O O . LYS A 1 353 ? -23.641 11.883 5.16 1 98.75 353 LYS A O 1
ATOM 2686 N N . GLN A 1 354 ? -22.094 12.414 6.727 1 98.31 354 GLN A N 1
ATOM 2687 C CA . GLN A 1 354 ? -22.938 13.438 7.344 1 98.31 354 GLN A CA 1
ATOM 2688 C C . GLN A 1 354 ? -23.25 14.555 6.359 1 98.31 354 GLN A C 1
ATOM 2690 O O . GLN A 1 354 ? -24.391 15.023 6.285 1 98.31 354 GLN A O 1
ATOM 2695 N N . VAL A 1 355 ? -22.25 14.984 5.637 1 98.31 355 VAL A N 1
ATOM 2696 C CA . VAL A 1 355 ? -22.406 16.062 4.656 1 98.31 355 VAL A CA 1
ATOM 2697 C C . VAL A 1 355 ? -23.453 15.664 3.619 1 98.31 355 VAL A C 1
ATOM 2699 O O . VAL A 1 355 ? -24.328 16.453 3.271 1 98.31 355 VAL A O 1
ATOM 2702 N N . LEU A 1 356 ? -23.375 14.438 3.141 1 98.25 356 LEU A N 1
ATOM 2703 C CA . LEU A 1 356 ? -24.297 13.961 2.115 1 98.25 356 LEU A CA 1
ATOM 2704 C C . LEU A 1 356 ? -25.719 13.859 2.66 1 98.25 356 LEU A C 1
ATOM 2706 O O . LEU A 1 356 ? -26.688 14.078 1.928 1 98.25 356 LEU A O 1
ATOM 2710 N N . GLU A 1 357 ? -25.812 13.539 3.939 1 97.69 357 GLU A N 1
ATOM 2711 C CA . GLU A 1 357 ? -27.125 13.453 4.578 1 97.69 357 GLU A CA 1
ATOM 2712 C C . GLU A 1 357 ? -27.719 14.836 4.789 1 97.69 357 GLU A C 1
ATOM 2714 O O . GLU A 1 357 ? -28.953 14.992 4.801 1 97.69 357 GLU A O 1
ATOM 2719 N N . GLU A 1 358 ? -26.859 15.812 4.926 1 97.94 358 GLU A N 1
ATOM 2720 C CA . GLU A 1 358 ? -27.328 17.125 5.375 1 97.94 358 GLU A CA 1
ATOM 2721 C C . GLU A 1 358 ? -27.391 18.109 4.215 1 97.94 358 GLU A C 1
ATOM 2723 O O . GLU A 1 358 ? -28 19.188 4.336 1 97.94 358 GLU A O 1
ATOM 2728 N N . THR A 1 359 ? -26.766 17.812 3.127 1 97.88 359 THR A N 1
ATOM 2729 C CA . THR A 1 359 ? -26.703 18.75 2.004 1 97.88 359 THR A CA 1
ATOM 2730 C C . THR A 1 359 ? -27.188 18.078 0.723 1 97.88 359 THR A C 1
ATOM 2732 O O . THR A 1 359 ? -27.484 16.875 0.713 1 97.88 359 THR A O 1
ATOM 2735 N N . SER A 1 360 ? -27.266 18.875 -0.364 1 97 360 SER A N 1
ATOM 2736 C CA . SER A 1 360 ? -27.672 18.375 -1.67 1 97 360 SER A CA 1
ATOM 2737 C C . SER A 1 360 ? -26.469 18.156 -2.58 1 97 360 SER A C 1
ATOM 2739 O O . SER A 1 360 ? -26.609 18.109 -3.803 1 97 360 SER A O 1
ATOM 2741 N N . HIS A 1 361 ? -25.281 18.188 -1.949 1 97.62 361 HIS A N 1
ATOM 2742 C CA . HIS A 1 361 ? -24.094 17.906 -2.748 1 97.62 361 HIS A CA 1
ATOM 2743 C C . HIS A 1 361 ? -24.234 16.609 -3.533 1 97.62 361 HIS A C 1
ATOM 2745 O O . HIS A 1 361 ? -24.703 15.609 -2.996 1 97.62 361 HIS A O 1
ATOM 2751 N N . GLU A 1 362 ? -23.922 16.641 -4.758 1 97.81 362 GLU A N 1
ATOM 2752 C CA . GLU A 1 362 ? -24.062 15.469 -5.625 1 97.81 362 GLU A CA 1
ATOM 2753 C C . GLU A 1 362 ? -22.734 14.742 -5.793 1 97.81 362 GLU A C 1
ATOM 2755 O O . GLU A 1 362 ? -22.688 13.516 -5.801 1 97.81 362 GLU A O 1
ATOM 2760 N N . THR A 1 363 ? -21.656 15.508 -6.023 1 98.75 363 THR A N 1
ATOM 2761 C CA . THR A 1 363 ? -20.328 14.945 -6.254 1 98.75 363 THR A CA 1
ATOM 2762 C C . THR A 1 363 ? -19.344 15.398 -5.172 1 98.75 363 THR A C 1
ATOM 2764 O O . THR A 1 363 ? -19.141 16.594 -4.977 1 98.75 363 THR A O 1
ATOM 2767 N N . ILE A 1 364 ? -18.75 14.477 -4.496 1 98.69 364 ILE A N 1
ATOM 2768 C CA . ILE A 1 364 ? -17.797 14.844 -3.463 1 98.69 364 ILE A CA 1
ATOM 2769 C C . ILE A 1 364 ? -16.5 14.047 -3.643 1 98.69 364 ILE A C 1
ATOM 2771 O O . ILE A 1 364 ? -16.531 12.914 -4.117 1 98.69 364 ILE A O 1
ATOM 2775 N N . ILE A 1 365 ? -15.359 14.633 -3.354 1 98.94 365 ILE A N 1
ATOM 2776 C CA . ILE A 1 365 ? -14.07 13.961 -3.273 1 98.94 365 ILE A CA 1
ATOM 2777 C C . ILE A 1 365 ? -13.664 13.789 -1.812 1 98.94 365 ILE A C 1
ATOM 2779 O O . ILE A 1 365 ? -13.727 14.742 -1.027 1 98.94 365 ILE A O 1
ATOM 2783 N N . ILE A 1 366 ? -13.414 12.617 -1.402 1 98.94 366 ILE A N 1
ATOM 2784 C CA . ILE A 1 366 ? -12.844 12.336 -0.09 1 98.94 366 ILE A CA 1
ATOM 2785 C C . ILE A 1 366 ? -11.383 11.93 -0.24 1 98.94 366 ILE A C 1
ATOM 2787 O O . ILE A 1 366 ? -11.055 11.055 -1.044 1 98.94 366 ILE A O 1
ATOM 2791 N N . ASN A 1 367 ? -10.492 12.586 0.505 1 98.94 367 ASN A N 1
ATOM 2792 C CA . ASN A 1 367 ? -9.109 12.133 0.481 1 98.94 367 ASN A CA 1
ATOM 2793 C C . ASN A 1 367 ? -8.914 10.875 1.322 1 98.94 367 ASN A C 1
ATOM 2795 O O . ASN A 1 367 ? -9.023 10.914 2.549 1 98.94 367 ASN A O 1
ATOM 2799 N N . LEU A 1 368 ? -8.695 9.766 0.696 1 98.81 368 LEU A N 1
ATOM 2800 C CA . LEU A 1 368 ? -8.328 8.539 1.397 1 98.81 368 LEU A CA 1
ATOM 2801 C C . LEU A 1 368 ? -6.848 8.539 1.753 1 98.81 368 LEU A C 1
ATOM 2803 O O . LEU A 1 368 ? -6.047 7.891 1.075 1 98.81 368 LEU A O 1
ATOM 2807 N N . SER A 1 369 ? -6.523 9.148 2.828 1 97.88 369 SER A N 1
ATOM 2808 C CA . SER A 1 369 ? -5.172 9.617 3.121 1 97.88 369 SER A CA 1
ATOM 2809 C C . SER A 1 369 ? -4.262 8.461 3.525 1 97.88 369 SER A C 1
ATOM 2811 O O . SER A 1 369 ? -3.037 8.586 3.486 1 97.88 369 SER A O 1
ATOM 2813 N N . GLY A 1 370 ? -4.902 7.363 4.008 1 96.62 370 GLY A N 1
ATOM 2814 C CA . GLY A 1 370 ? -4.074 6.25 4.438 1 96.62 370 GLY A CA 1
ATOM 2815 C C . GLY A 1 370 ? -4.832 4.938 4.512 1 96.62 370 GLY A C 1
ATOM 2816 O O . GLY A 1 370 ? -6.066 4.926 4.508 1 96.62 370 GLY A O 1
ATOM 2817 N N . ARG A 1 371 ? -4.094 3.82 4.586 1 95.38 371 ARG A N 1
ATOM 2818 C CA . ARG A 1 371 ? -4.703 2.496 4.66 1 95.38 371 ARG A CA 1
ATOM 2819 C C . ARG A 1 371 ? -4.719 1.979 6.094 1 95.38 371 ARG A C 1
ATOM 2821 O O . ARG A 1 371 ? -3.967 2.465 6.941 1 95.38 371 ARG A O 1
ATOM 2828 N N . GLY A 1 372 ? -5.5 0.986 6.332 1 92.81 372 GLY A N 1
ATOM 2829 C CA . GLY A 1 372 ? -5.848 0.596 7.691 1 92.81 372 GLY A CA 1
ATOM 2830 C C . GLY A 1 372 ? -5.039 -0.583 8.195 1 92.81 372 GLY A C 1
ATOM 2831 O O . GLY A 1 372 ? -5.363 -1.166 9.234 1 92.81 372 GLY A O 1
ATOM 2832 N N . ASP A 1 373 ? -3.938 -0.985 7.578 1 85.81 373 ASP A N 1
ATOM 2833 C CA . ASP A 1 373 ? -3.156 -2.139 8.016 1 85.81 373 ASP A CA 1
ATOM 2834 C C . ASP A 1 373 ? -2.711 -1.984 9.461 1 85.81 373 ASP A C 1
ATOM 2836 O O . ASP A 1 373 ? -2.75 -2.943 10.234 1 85.81 373 ASP A O 1
ATOM 2840 N N . LYS A 1 374 ? -2.346 -0.82 9.828 1 79.38 374 LYS A N 1
ATOM 2841 C CA . LYS A 1 374 ? -1.815 -0.568 11.172 1 79.38 374 LYS A CA 1
ATOM 2842 C C . LYS A 1 374 ? -2.936 -0.515 12.203 1 79.38 374 LYS A C 1
ATOM 2844 O O . LYS A 1 374 ? -2.674 -0.527 13.406 1 79.38 374 LYS A O 1
ATOM 2849 N N . ASP A 1 375 ? -4.152 -0.437 11.727 1 85.19 375 ASP A N 1
ATOM 2850 C CA . ASP A 1 375 ? -5.281 -0.19 12.609 1 85.19 375 ASP A CA 1
ATOM 2851 C C . ASP A 1 375 ? -6.055 -1.479 12.891 1 85.19 375 ASP A C 1
ATOM 2853 O O . ASP A 1 375 ? -7.066 -1.464 13.594 1 85.19 375 ASP A O 1
ATOM 2857 N N . MET A 1 376 ? -5.605 -2.57 12.383 1 86.62 376 MET A N 1
ATOM 2858 C CA . MET A 1 376 ? -6.363 -3.816 12.406 1 86.62 376 MET A CA 1
ATOM 2859 C C . MET A 1 376 ? -6.562 -4.305 13.836 1 86.62 376 MET A C 1
ATOM 2861 O O . MET A 1 376 ? -7.648 -4.773 14.195 1 86.62 376 MET A O 1
ATOM 2865 N N . GLU A 1 377 ? -5.574 -4.164 14.656 1 84.31 377 GLU A N 1
ATOM 2866 C CA . GLU A 1 377 ? -5.695 -4.613 16.047 1 84.31 377 GLU A CA 1
ATOM 2867 C C . GLU A 1 377 ? -6.734 -3.791 16.797 1 84.31 377 GLU A C 1
ATOM 2869 O O . GLU A 1 377 ? -7.566 -4.344 17.516 1 84.31 377 GLU A O 1
ATOM 2874 N N . THR A 1 378 ? -6.645 -2.486 16.609 1 85.81 378 THR A N 1
ATOM 2875 C CA . THR A 1 378 ? -7.613 -1.604 17.25 1 85.81 378 THR A CA 1
ATOM 2876 C C . THR A 1 378 ? -9.023 -1.903 16.766 1 85.81 378 THR A C 1
ATOM 2878 O O . THR A 1 378 ? -9.961 -1.981 17.562 1 85.81 378 THR A O 1
ATOM 2881 N N . ALA A 1 379 ? -9.125 -2.045 15.492 1 89.38 379 ALA A N 1
ATOM 2882 C CA . ALA A 1 379 ? -10.43 -2.34 14.906 1 89.38 379 ALA A CA 1
ATOM 2883 C C . ALA A 1 379 ? -10.969 -3.676 15.406 1 89.38 379 ALA A C 1
ATOM 2885 O O . ALA A 1 379 ? -12.164 -3.805 15.688 1 89.38 379 ALA A O 1
ATOM 2886 N N . ALA A 1 380 ? -10.125 -4.645 15.531 1 89.31 380 ALA A N 1
ATOM 2887 C CA . ALA A 1 380 ? -10.523 -5.98 15.969 1 89.31 380 ALA A CA 1
ATOM 2888 C C . ALA A 1 380 ? -11.078 -5.945 17.391 1 89.31 380 ALA A C 1
ATOM 2890 O O . ALA A 1 380 ? -11.953 -6.746 17.734 1 89.31 380 ALA A O 1
ATOM 2891 N N . GLU A 1 381 ? -10.586 -5.059 18.188 1 89.12 381 GLU A N 1
ATOM 2892 C CA . GLU A 1 381 ? -11.062 -4.906 19.562 1 89.12 381 GLU A CA 1
ATOM 2893 C C . GLU A 1 381 ? -12.477 -4.332 19.594 1 89.12 381 GLU A C 1
ATOM 2895 O O . GLU A 1 381 ? -13.211 -4.516 20.562 1 89.12 381 GLU A O 1
ATOM 2900 N N . HIS A 1 382 ? -12.805 -3.711 18.562 1 89.44 382 HIS A N 1
ATOM 2901 C CA . HIS A 1 382 ? -14.078 -3 18.562 1 89.44 382 HIS A CA 1
ATOM 2902 C C . HIS A 1 382 ? -15.141 -3.77 17.781 1 89.44 382 HIS A C 1
ATOM 2904 O O . HIS A 1 382 ? -16.328 -3.572 18 1 89.44 382 HIS A O 1
ATOM 2910 N N . PHE A 1 383 ? -14.625 -4.543 16.859 1 87.44 383 PHE A N 1
ATOM 2911 C CA . PHE A 1 383 ? -15.57 -5.293 16.047 1 87.44 383 PHE A CA 1
ATOM 2912 C C . PHE A 1 383 ? -15.609 -6.758 16.469 1 87.44 383 PHE A C 1
ATOM 2914 O O . PHE A 1 383 ? -14.57 -7.336 16.812 1 87.44 383 PHE A O 1
ATOM 2921 N N . ASP A 1 384 ? -16.688 -7.352 16.688 1 80.62 384 ASP A N 1
ATOM 2922 C CA . ASP A 1 384 ? -16.828 -8.773 17 1 80.62 384 ASP A CA 1
ATOM 2923 C C . ASP A 1 384 ? -16.797 -9.609 15.719 1 80.62 384 ASP A C 1
ATOM 2925 O O . ASP A 1 384 ? -17.828 -10.141 15.297 1 80.62 384 ASP A O 1
ATOM 2929 N N . LEU A 1 385 ? -15.727 -9.555 15.078 1 71.69 385 LEU A N 1
ATOM 2930 C CA . LEU A 1 385 ? -15.609 -10.312 13.836 1 71.69 385 LEU A CA 1
ATOM 2931 C C . LEU A 1 385 ? -14.531 -11.383 13.953 1 71.69 385 LEU A C 1
ATOM 2933 O O . LEU A 1 385 ? -14.156 -12 12.953 1 71.69 385 LEU A O 1
ATOM 2937 N N . ALA A 1 386 ? -14.102 -11.531 15.258 1 62.5 386 ALA A N 1
ATOM 2938 C CA . ALA A 1 386 ? -13.039 -12.516 15.438 1 62.5 386 ALA A CA 1
ATOM 2939 C C . ALA A 1 386 ? -13.555 -13.93 15.211 1 62.5 386 ALA A C 1
ATOM 2941 O O . ALA A 1 386 ? -14.719 -14.227 15.492 1 62.5 386 ALA A O 1
ATOM 2942 N N . MET B 1 1 ? 2.492 -28.375 -29.156 1 39.12 1 MET B N 1
ATOM 2943 C CA . MET B 1 1 ? 1.278 -28.656 -28.391 1 39.12 1 MET B CA 1
ATOM 2944 C C . MET B 1 1 ? 0.726 -27.375 -27.766 1 39.12 1 MET B C 1
ATOM 2946 O O . MET B 1 1 ? 1.475 -26.594 -27.172 1 39.12 1 MET B O 1
ATOM 2950 N N . SER B 1 2 ? -0.43 -26.75 -28.094 1 49.25 2 SER B N 1
ATOM 2951 C CA . SER B 1 2 ? -0.872 -25.359 -28.031 1 49.25 2 SER B CA 1
ATOM 2952 C C . SER B 1 2 ? -1.165 -24.938 -26.594 1 49.25 2 SER B C 1
ATOM 2954 O O . SER B 1 2 ? -1.918 -25.609 -25.891 1 49.25 2 SER B O 1
ATOM 2956 N N . GLU B 1 3 ? -0.26 -24.188 -25.922 1 56.88 3 GLU B N 1
ATOM 2957 C CA . GLU B 1 3 ? -0.478 -23.547 -24.625 1 56.88 3 GLU B CA 1
ATOM 2958 C C . GLU B 1 3 ? -1.946 -23.188 -24.422 1 56.88 3 GLU B C 1
ATOM 2960 O O . GLU B 1 3 ? -2.42 -23.078 -23.297 1 56.88 3 GLU B O 1
ATOM 2965 N N . ASP B 1 4 ? -2.682 -23.375 -25.484 1 63.19 4 ASP B N 1
ATOM 2966 C CA . ASP B 1 4 ? -4.09 -22.984 -25.469 1 63.19 4 ASP B CA 1
ATOM 2967 C C . ASP B 1 4 ? -4.953 -24.109 -24.891 1 63.19 4 ASP B C 1
ATOM 2969 O O . ASP B 1 4 ? -6.129 -23.906 -24.578 1 63.19 4 ASP B O 1
ATOM 2973 N N . THR B 1 5 ? -4.219 -25.219 -24.594 1 71.56 5 THR B N 1
ATOM 2974 C CA . THR B 1 5 ? -5.039 -26.328 -24.125 1 71.56 5 THR B CA 1
ATOM 2975 C C . THR B 1 5 ? -4.617 -26.75 -22.719 1 71.56 5 THR B C 1
ATOM 2977 O O . THR B 1 5 ? -5.016 -27.812 -22.25 1 71.56 5 THR B O 1
ATOM 2980 N N . GLY B 1 6 ? -3.873 -25.969 -22.156 1 82.69 6 GLY B N 1
ATOM 2981 C CA . GLY B 1 6 ? -3.475 -26.281 -20.797 1 82.69 6 GLY B CA 1
ATOM 2982 C C . GLY B 1 6 ? -2.318 -27.266 -20.719 1 82.69 6 GLY B C 1
ATOM 2983 O O . GLY B 1 6 ? -1.95 -27.719 -19.625 1 82.69 6 GLY B O 1
ATOM 2984 N N . ASP B 1 7 ? -1.78 -27.562 -21.859 1 91.38 7 ASP B N 1
ATOM 2985 C CA . ASP B 1 7 ? -0.612 -28.438 -21.906 1 91.38 7 ASP B CA 1
ATOM 2986 C C . ASP B 1 7 ? 0.668 -27.625 -22.109 1 91.38 7 ASP B C 1
ATOM 2988 O O . ASP B 1 7 ? 0.813 -26.922 -23.109 1 91.38 7 ASP B O 1
ATOM 2992 N N . PHE B 1 8 ? 1.562 -27.719 -21.188 1 95.94 8 PHE B N 1
ATOM 2993 C CA . PHE B 1 8 ? 2.859 -27.062 -21.219 1 95.94 8 PHE B CA 1
ATOM 2994 C C . PHE B 1 8 ? 3.975 -28.062 -21.5 1 95.94 8 PHE B C 1
ATOM 2996 O O . PHE B 1 8 ? 4.824 -28.312 -20.641 1 95.94 8 PHE B O 1
ATOM 3003 N N . GLU B 1 9 ? 3.988 -28.625 -22.781 1 95.31 9 GLU B N 1
ATOM 3004 C CA . GLU B 1 9 ? 4.98 -29.594 -23.234 1 95.31 9 GLU B CA 1
ATOM 3005 C C . GLU B 1 9 ? 5.105 -30.766 -22.266 1 95.31 9 GLU B C 1
ATOM 3007 O O . GLU B 1 9 ? 6.211 -31.109 -21.844 1 95.31 9 GLU B O 1
ATOM 3012 N N . GLY B 1 10 ? 3.994 -31.344 -21.906 1 95.25 10 GLY B N 1
ATOM 3013 C CA . GLY B 1 10 ? 3.959 -32.531 -21.062 1 95.25 10 GLY B CA 1
ATOM 3014 C C . GLY B 1 10 ? 3.607 -32.219 -19.625 1 95.25 10 GLY B C 1
ATOM 3015 O O . GLY B 1 10 ? 3.391 -33.125 -18.828 1 95.25 10 GLY B O 1
ATOM 3016 N N . TYR B 1 11 ? 3.576 -30.938 -19.281 1 97.75 11 TYR B N 1
ATOM 3017 C CA . TYR B 1 11 ? 3.146 -30.516 -17.953 1 97.75 11 TYR B CA 1
ATOM 3018 C C . TYR B 1 11 ? 1.745 -29.922 -18 1 97.75 11 TYR B C 1
ATOM 3020 O O . TYR B 1 11 ? 1.244 -29.578 -19.078 1 97.75 11 TYR B O 1
ATOM 3028 N N . GLY B 1 12 ? 1.141 -29.828 -16.859 1 97 12 GLY B N 1
ATOM 3029 C CA . GLY B 1 12 ? -0.211 -29.281 -16.797 1 97 12 GLY B CA 1
ATOM 3030 C C . GLY B 1 12 ? -1.279 -30.344 -17.016 1 97 12 GLY B C 1
ATOM 3031 O O . GLY B 1 12 ? -1.183 -31.453 -16.5 1 97 12 GLY B O 1
ATOM 3032 N N . GLY B 1 13 ? -2.33 -29.969 -17.688 1 95.19 13 GLY B N 1
ATOM 3033 C CA . GLY B 1 13 ? -3.438 -30.875 -17.969 1 95.19 13 GLY B CA 1
ATOM 3034 C C . GLY B 1 13 ? -4.504 -30.859 -16.891 1 95.19 13 GLY B C 1
ATOM 3035 O O . GLY B 1 13 ? -4.547 -29.953 -16.062 1 95.19 13 GLY B O 1
ATOM 3036 N N . ARG B 1 14 ? -5.516 -31.812 -17.062 1 94.44 14 ARG B N 1
ATOM 3037 C CA . ARG B 1 14 ? -6.582 -32.062 -16.094 1 94.44 14 ARG B CA 1
ATOM 3038 C C . ARG B 1 14 ? -6.484 -33.469 -15.508 1 94.44 14 ARG B C 1
ATOM 3040 O O . ARG B 1 14 ? -7.102 -34.406 -16.016 1 94.44 14 ARG B O 1
ATOM 3047 N N . HIS B 1 15 ? -5.703 -33.531 -14.469 1 94.31 15 HIS B N 1
ATOM 3048 C CA . HIS B 1 15 ? -5.594 -34.781 -13.75 1 94.31 15 HIS B CA 1
ATOM 3049 C C . HIS B 1 15 ? -6.535 -34.812 -12.555 1 94.31 15 HIS B C 1
ATOM 3051 O O . HIS B 1 15 ? -6.086 -34.812 -11.406 1 94.31 15 HIS B O 1
ATOM 3057 N N . VAL B 1 16 ? -7.82 -34.906 -12.859 1 92.62 16 VAL B N 1
ATOM 3058 C CA . VAL B 1 16 ? -8.859 -34.75 -11.844 1 92.62 16 VAL B CA 1
ATOM 3059 C C . VAL B 1 16 ? -9.875 -35.875 -11.977 1 92.62 16 VAL B C 1
ATOM 3061 O O . VAL B 1 16 ? -9.938 -36.531 -13.008 1 92.62 16 VAL B O 1
ATOM 3064 N N . PRO B 1 17 ? -10.656 -36.156 -10.906 1 91.69 17 PRO B N 1
ATOM 3065 C CA . PRO B 1 17 ? -11.766 -37.094 -11.031 1 91.69 17 PRO B CA 1
ATOM 3066 C C . PRO B 1 17 ? -12.773 -36.688 -12.094 1 91.69 17 PRO B C 1
ATOM 3068 O O . PRO B 1 17 ? -12.891 -35.5 -12.422 1 91.69 17 PRO B O 1
ATOM 3071 N N . ASP B 1 18 ? -13.547 -37.625 -12.562 1 91.94 18 ASP B N 1
ATOM 3072 C CA . ASP B 1 18 ? -14.492 -37.438 -13.656 1 91.94 18 ASP B CA 1
ATOM 3073 C C . ASP B 1 18 ? -15.492 -36.312 -13.336 1 91.94 18 ASP B C 1
ATOM 3075 O O . ASP B 1 18 ? -15.891 -35.562 -14.211 1 91.94 18 ASP B O 1
ATOM 3079 N N . MET B 1 19 ? -15.797 -36.219 -12.094 1 88.12 19 MET B N 1
ATOM 3080 C CA . MET B 1 19 ? -16.859 -35.312 -11.688 1 88.12 19 MET B CA 1
ATOM 3081 C C . MET B 1 19 ? -16.422 -33.875 -11.883 1 88.12 19 MET B C 1
ATOM 3083 O O . MET B 1 19 ? -17.25 -32.969 -11.969 1 88.12 19 MET B O 1
ATOM 3087 N N . LEU B 1 20 ? -15.133 -33.625 -11.977 1 91.75 20 LEU B N 1
ATOM 3088 C CA . LEU B 1 20 ? -14.633 -32.25 -12.086 1 91.75 20 LEU B CA 1
ATOM 3089 C C . LEU B 1 20 ? -14.375 -31.875 -13.547 1 91.75 20 LEU B C 1
ATOM 3091 O O . LEU B 1 20 ? -14.172 -30.703 -13.867 1 91.75 20 LEU B O 1
ATOM 3095 N N . GLU B 1 21 ? -14.461 -32.844 -14.438 1 93.19 21 GLU B N 1
ATOM 3096 C CA . GLU B 1 21 ? -14.117 -32.625 -15.836 1 93.19 21 GLU B CA 1
ATOM 3097 C C . GLU B 1 21 ? -15.078 -31.609 -16.469 1 93.19 21 GLU B C 1
ATOM 3099 O O . GLU B 1 21 ? -14.641 -30.625 -17.078 1 93.19 21 GLU B O 1
ATOM 3104 N N . GLU B 1 22 ? -16.297 -31.844 -16.312 1 91.06 22 GLU B N 1
ATOM 3105 C CA . GLU B 1 22 ? -17.297 -30.984 -16.938 1 91.06 22 GLU B CA 1
ATOM 3106 C C . GLU B 1 22 ? -17.25 -29.578 -16.359 1 91.06 22 GLU B C 1
ATOM 3108 O O . GLU B 1 22 ? -17.203 -28.594 -17.109 1 91.06 22 GLU B O 1
ATOM 3113 N N . PRO B 1 23 ? -17.219 -29.453 -15.008 1 90.5 23 PRO B N 1
ATOM 3114 C CA . PRO B 1 23 ? -17.094 -28.109 -14.438 1 90.5 23 PRO B CA 1
ATOM 3115 C C . PRO B 1 23 ? -15.867 -27.359 -14.945 1 90.5 23 PRO B C 1
ATOM 3117 O O . PRO B 1 23 ? -15.953 -26.156 -15.234 1 90.5 23 PRO B O 1
ATOM 3120 N N . LEU B 1 24 ? -14.797 -27.953 -15.07 1 93.38 24 LEU B N 1
ATOM 3121 C CA . LEU B 1 24 ? -13.555 -27.312 -15.516 1 93.38 24 LEU B CA 1
ATOM 3122 C C . LEU B 1 24 ? -13.633 -26.969 -17 1 93.38 24 LEU B C 1
ATOM 3124 O O . LEU B 1 24 ? -13.086 -25.938 -17.422 1 93.38 24 LEU B O 1
ATOM 3128 N N . GLU B 1 25 ? -14.242 -27.828 -17.781 1 93.56 25 GLU B N 1
ATOM 3129 C CA . GLU B 1 25 ? -14.438 -27.531 -19.188 1 93.56 25 GLU B CA 1
ATOM 3130 C C . GLU B 1 25 ? -15.328 -26.297 -19.375 1 93.56 25 GLU B C 1
ATOM 3132 O O . GLU B 1 25 ? -15.055 -25.453 -20.25 1 93.56 25 GLU B O 1
ATOM 3137 N N . ARG B 1 26 ? -16.359 -26.203 -18.578 1 92.38 26 ARG B N 1
ATOM 3138 C CA . ARG B 1 26 ? -17.234 -25.047 -18.625 1 92.38 26 ARG B CA 1
ATOM 3139 C C . ARG B 1 26 ? -16.484 -23.766 -18.266 1 92.38 26 ARG B C 1
ATOM 3141 O O . ARG B 1 26 ? -16.672 -22.734 -18.906 1 92.38 26 ARG B O 1
ATOM 3148 N N . LEU B 1 27 ? -15.695 -23.875 -17.266 1 93.25 27 LEU B N 1
ATOM 3149 C CA . LEU B 1 27 ? -14.891 -22.734 -16.859 1 93.25 27 LEU B CA 1
ATOM 3150 C C . LEU B 1 27 ? -13.906 -22.344 -17.953 1 93.25 27 LEU B C 1
ATOM 3152 O O . LEU B 1 27 ? -13.727 -21.156 -18.234 1 93.25 27 LEU B O 1
ATOM 3156 N N . ALA B 1 28 ? -13.266 -23.312 -18.562 1 95.31 28 ALA B N 1
ATOM 3157 C CA . ALA B 1 28 ? -12.305 -23.062 -19.625 1 95.31 28 ALA B CA 1
ATOM 3158 C C . ALA B 1 28 ? -12.977 -22.328 -20.797 1 95.31 28 ALA B C 1
ATOM 3160 O O . ALA B 1 28 ? -12.406 -21.406 -21.375 1 95.31 28 ALA B O 1
ATOM 3161 N N . ASN B 1 29 ? -14.125 -22.797 -21.141 1 94.56 29 ASN B N 1
ATOM 3162 C CA . ASN B 1 29 ? -14.867 -22.188 -22.234 1 94.56 29 ASN B CA 1
ATOM 3163 C C . ASN B 1 29 ? -15.25 -20.734 -21.906 1 94.56 29 ASN B C 1
ATOM 3165 O O . ASN B 1 29 ? -15.117 -19.859 -22.75 1 94.56 29 ASN B O 1
ATOM 3169 N N . ALA B 1 30 ? -15.742 -20.547 -20.703 1 94.19 30 ALA B N 1
ATOM 3170 C CA . ALA B 1 30 ? -16.094 -19.203 -20.281 1 94.19 30 ALA B CA 1
ATOM 3171 C C . ALA B 1 30 ? -14.883 -18.266 -20.312 1 94.19 30 ALA B C 1
ATOM 3173 O O . ALA B 1 30 ? -14.977 -17.125 -20.766 1 94.19 30 ALA B O 1
ATOM 3174 N N . PHE B 1 31 ? -13.805 -18.781 -19.812 1 96.69 31 PHE B N 1
ATOM 3175 C CA . PHE B 1 31 ? -12.555 -18.031 -19.812 1 96.69 31 PHE B CA 1
ATOM 3176 C C . PHE B 1 31 ? -12.148 -17.656 -21.234 1 96.69 31 PHE B C 1
ATOM 3178 O O . PHE B 1 31 ? -11.875 -16.484 -21.516 1 96.69 31 PHE B O 1
ATOM 3185 N N . ASP B 1 32 ? -12.141 -18.562 -22.141 1 95.31 32 ASP B N 1
ATOM 3186 C CA . ASP B 1 32 ? -11.688 -18.344 -23.516 1 95.31 32 ASP B CA 1
ATOM 3187 C C . ASP B 1 32 ? -12.633 -17.406 -24.266 1 95.31 32 ASP B C 1
ATOM 3189 O O . ASP B 1 32 ? -12.203 -16.641 -25.125 1 95.31 32 ASP B O 1
ATOM 3193 N N . GLU B 1 33 ? -13.867 -17.438 -23.906 1 95.69 33 GLU B N 1
ATOM 3194 C CA . GLU B 1 33 ? -14.875 -16.672 -24.641 1 95.69 33 GLU B CA 1
ATOM 3195 C C . GLU B 1 33 ? -14.992 -15.25 -24.078 1 95.69 33 GLU B C 1
ATOM 3197 O O . GLU B 1 33 ? -15.117 -14.289 -24.844 1 95.69 33 GLU B O 1
ATOM 3202 N N . ILE B 1 34 ? -14.852 -15.102 -22.812 1 97.38 34 ILE B N 1
ATOM 3203 C CA . ILE B 1 34 ? -15.211 -13.836 -22.172 1 97.38 34 ILE B CA 1
ATOM 3204 C C . ILE B 1 34 ? -13.977 -12.945 -22.062 1 97.38 34 ILE B C 1
ATOM 3206 O O . ILE B 1 34 ? -14.023 -11.766 -22.422 1 97.38 34 ILE B O 1
ATOM 3210 N N . VAL B 1 35 ? -12.852 -13.469 -21.641 1 96.94 35 VAL B N 1
ATOM 3211 C CA . VAL B 1 35 ? -11.68 -12.695 -21.234 1 96.94 35 VAL B CA 1
ATOM 3212 C C . VAL B 1 35 ? -11.055 -12.031 -22.469 1 96.94 35 VAL B C 1
ATOM 3214 O O . VAL B 1 35 ? -10.492 -10.938 -22.375 1 96.94 35 VAL B O 1
ATOM 3217 N N . GLN B 1 36 ? -11.273 -12.57 -23.641 1 93.56 36 GLN B N 1
ATOM 3218 C CA . GLN B 1 36 ? -10.625 -12.047 -24.844 1 93.56 36 GLN B CA 1
ATOM 3219 C C . GLN B 1 36 ? -11.469 -10.938 -25.469 1 93.56 36 GLN B C 1
ATOM 3221 O O . GLN B 1 36 ? -11.008 -10.258 -26.391 1 93.56 36 GLN B O 1
ATOM 3226 N N . THR B 1 37 ? -12.68 -10.742 -25 1 97.31 37 THR B N 1
ATOM 3227 C CA . THR B 1 37 ? -13.531 -9.695 -25.562 1 97.31 37 THR B CA 1
ATOM 3228 C C . THR B 1 37 ? -13 -8.312 -25.188 1 97.31 37 THR B C 1
ATOM 3230 O O . THR B 1 37 ? -12.43 -8.133 -24.109 1 97.31 37 THR B O 1
ATOM 3233 N N . GLU B 1 38 ? -13.227 -7.387 -26.078 1 97.56 38 GLU B N 1
ATOM 3234 C CA . GLU B 1 38 ? -12.805 -6.008 -25.828 1 97.56 38 GLU B CA 1
ATOM 3235 C C . GLU B 1 38 ? -13.516 -5.414 -24.625 1 97.56 38 GLU B C 1
ATOM 3237 O O . GLU B 1 38 ? -12.922 -4.656 -23.859 1 97.56 38 GLU B O 1
ATOM 3242 N N . THR B 1 39 ? -14.734 -5.781 -24.516 1 97.75 39 THR B N 1
ATOM 3243 C CA . THR B 1 39 ? -15.531 -5.266 -23.406 1 97.75 39 THR B CA 1
ATOM 3244 C C . THR B 1 39 ? -14.945 -5.711 -22.062 1 97.75 39 THR B C 1
ATOM 3246 O O . THR B 1 39 ? -14.82 -4.906 -21.141 1 97.75 39 THR B O 1
ATOM 3249 N N . PHE B 1 40 ? -14.57 -6.953 -21.984 1 98.38 40 PHE B N 1
ATOM 3250 C CA . PHE B 1 40 ? -13.961 -7.457 -20.75 1 98.38 40 PHE B CA 1
ATOM 3251 C C . PHE B 1 40 ? -12.625 -6.766 -20.5 1 98.38 40 PHE B C 1
ATOM 3253 O O . PHE B 1 40 ? -12.375 -6.289 -19.391 1 98.38 40 PHE B O 1
ATOM 3260 N N . GLN B 1 41 ? -11.812 -6.711 -21.484 1 98.19 41 GLN B N 1
ATOM 3261 C CA . GLN B 1 41 ? -10.469 -6.172 -21.328 1 98.19 41 GLN B CA 1
ATOM 3262 C C . GLN B 1 41 ? -10.508 -4.699 -20.938 1 98.19 41 GLN B C 1
ATOM 3264 O O . GLN B 1 41 ? -9.719 -4.254 -20.109 1 98.19 41 GLN B O 1
ATOM 3269 N N . ASP B 1 42 ? -11.383 -3.955 -21.516 1 98.31 42 ASP B N 1
ATOM 3270 C CA . ASP B 1 42 ? -11.508 -2.537 -21.203 1 98.31 42 ASP B CA 1
ATOM 3271 C C . ASP B 1 42 ? -11.922 -2.332 -19.75 1 98.31 42 ASP B C 1
ATOM 3273 O O . ASP B 1 42 ? -11.367 -1.479 -19.047 1 98.31 42 ASP B O 1
ATOM 3277 N N . GLU B 1 43 ? -12.898 -3.084 -19.344 1 98.5 43 GLU B N 1
ATOM 3278 C CA . GLU B 1 43 ? -13.359 -2.984 -17.969 1 98.5 43 GLU B CA 1
ATOM 3279 C C . GLU B 1 43 ? -12.289 -3.449 -17 1 98.5 43 GLU B C 1
ATOM 3281 O O . GLU B 1 43 ? -12.086 -2.832 -15.945 1 98.5 43 GLU B O 1
ATOM 3286 N N . PHE B 1 44 ? -11.609 -4.512 -17.375 1 98.69 44 PHE B N 1
ATOM 3287 C CA . PHE B 1 44 ? -10.531 -5.047 -16.547 1 98.69 44 PHE B CA 1
ATOM 3288 C C . PHE B 1 44 ? -9.43 -4.016 -16.375 1 98.69 44 PHE B C 1
ATOM 3290 O O . PHE B 1 44 ? -9 -3.742 -15.25 1 98.69 44 PHE B O 1
ATOM 3297 N N . ARG B 1 45 ? -9.023 -3.373 -17.422 1 98.38 45 ARG B N 1
ATOM 3298 C CA . ARG B 1 45 ? -7.984 -2.354 -17.375 1 98.38 45 ARG B CA 1
ATOM 3299 C C . ARG B 1 45 ? -8.43 -1.154 -16.547 1 98.38 45 ARG B C 1
ATOM 3301 O O . ARG B 1 45 ? -7.621 -0.564 -15.82 1 98.38 45 ARG B O 1
ATOM 3308 N N . SER B 1 46 ? -9.664 -0.836 -16.672 1 98.44 46 SER B N 1
ATOM 3309 C CA . SER B 1 46 ? -10.203 0.276 -15.898 1 98.44 46 SER B CA 1
ATOM 3310 C C . SER B 1 46 ? -10.148 -0.019 -14.406 1 98.44 46 SER B C 1
ATOM 3312 O O . SER B 1 46 ? -9.781 0.845 -13.609 1 98.44 46 SER B O 1
ATOM 3314 N N . ILE B 1 47 ? -10.492 -1.244 -14.008 1 98.81 47 ILE B N 1
ATOM 3315 C CA . ILE B 1 47 ? -10.484 -1.642 -12.602 1 98.81 47 ILE B CA 1
ATOM 3316 C C . ILE B 1 47 ? -9.047 -1.676 -12.086 1 98.81 47 ILE B C 1
ATOM 3318 O O . ILE B 1 47 ? -8.766 -1.226 -10.977 1 98.81 47 ILE B O 1
ATOM 3322 N N . LEU B 1 48 ? -8.148 -2.178 -12.898 1 98.81 48 LEU B N 1
ATOM 3323 C CA . LEU B 1 48 ? -6.738 -2.188 -12.516 1 98.81 48 LEU B CA 1
ATOM 3324 C C . LEU B 1 48 ? -6.23 -0.77 -12.281 1 98.81 48 LEU B C 1
ATOM 3326 O O . LEU B 1 48 ? -5.48 -0.524 -11.328 1 98.81 48 LEU B O 1
ATOM 3330 N N . ARG B 1 49 ? -6.641 0.176 -13.086 1 98.31 49 ARG B N 1
ATOM 3331 C CA . ARG B 1 49 ? -6.168 1.555 -13 1 98.31 49 ARG B CA 1
ATOM 3332 C C . ARG B 1 49 ? -6.805 2.279 -11.812 1 98.31 49 ARG B C 1
ATOM 3334 O O . ARG B 1 49 ? -6.109 2.924 -11.031 1 98.31 49 ARG B O 1
ATOM 3341 N N . GLN B 1 50 ? -8.109 2.148 -11.656 1 98.12 50 GLN B N 1
ATOM 3342 C CA . GLN B 1 50 ? -8.859 2.996 -10.742 1 98.12 50 GLN B CA 1
ATOM 3343 C C . GLN B 1 50 ? -8.93 2.369 -9.352 1 98.12 50 GLN B C 1
ATOM 3345 O O . GLN B 1 50 ? -9 3.082 -8.344 1 98.12 50 GLN B O 1
ATOM 3350 N N . TYR B 1 51 ? -9 1.078 -9.328 1 98.75 51 TYR B N 1
ATOM 3351 C CA . TYR B 1 51 ? -9.203 0.382 -8.062 1 98.75 51 TYR B CA 1
ATOM 3352 C C . TYR B 1 51 ? -7.895 -0.187 -7.531 1 98.75 51 TYR B C 1
ATOM 3354 O O . TYR B 1 51 ? -7.547 0.02 -6.367 1 98.75 51 TYR B O 1
ATOM 3362 N N . ALA B 1 52 ? -7.121 -0.836 -8.367 1 98.75 52 ALA B N 1
ATOM 3363 C CA . ALA B 1 52 ? -5.918 -1.529 -7.918 1 98.75 52 ALA B CA 1
ATOM 3364 C C . ALA B 1 52 ? -4.738 -0.569 -7.816 1 98.75 52 ALA B C 1
ATOM 3366 O O . ALA B 1 52 ? -3.805 -0.8 -7.043 1 98.75 52 ALA B O 1
ATOM 3367 N N . GLY B 1 53 ? -4.672 0.496 -8.672 1 98.62 53 GLY B N 1
ATOM 3368 C CA . GLY B 1 53 ? -3.621 1.496 -8.586 1 98.62 53 GLY B CA 1
ATOM 3369 C C . GLY B 1 53 ? -2.562 1.343 -9.664 1 98.62 53 GLY B C 1
ATOM 3370 O O . GLY B 1 53 ? -1.409 1.729 -9.461 1 98.62 53 GLY B O 1
ATOM 3371 N N . ARG B 1 54 ? -2.902 0.739 -10.852 1 98.62 54 ARG B N 1
ATOM 3372 C CA . ARG B 1 54 ? -1.949 0.597 -11.945 1 98.62 54 ARG B CA 1
ATOM 3373 C C . ARG B 1 54 ? -1.965 1.826 -12.852 1 98.62 54 ARG B C 1
ATOM 3375 O O . ARG B 1 54 ? -2.934 2.588 -12.852 1 98.62 54 ARG B O 1
ATOM 3382 N N . PRO B 1 55 ? -0.858 1.953 -13.703 1 98.62 55 PRO B N 1
ATOM 3383 C CA . PRO B 1 55 ? 0.348 1.123 -13.727 1 98.62 55 PRO B CA 1
ATOM 3384 C C . PRO B 1 55 ? 1.228 1.325 -12.492 1 98.62 55 PRO B C 1
ATOM 3386 O O . PRO B 1 55 ? 1.253 2.418 -11.922 1 98.62 55 PRO B O 1
ATOM 3389 N N . THR B 1 56 ? 1.849 0.257 -12.039 1 98.69 56 THR B N 1
ATOM 3390 C CA . THR B 1 56 ? 2.863 0.4 -11 1 98.69 56 THR B CA 1
ATOM 3391 C C . THR B 1 56 ? 4.199 0.828 -11.609 1 98.69 56 THR B C 1
ATOM 3393 O O . THR B 1 56 ? 4.465 0.565 -12.781 1 98.69 56 THR B O 1
ATOM 3396 N N . PRO B 1 57 ? 5.047 1.451 -10.852 1 98.75 57 PRO B N 1
ATOM 3397 C CA . PRO B 1 57 ? 6.305 1.955 -11.406 1 98.75 57 PRO B CA 1
ATOM 3398 C C . PRO B 1 57 ? 7.324 0.845 -11.664 1 98.75 57 PRO B C 1
ATOM 3400 O O . PRO B 1 57 ? 7.223 -0.236 -11.078 1 98.75 57 PRO B O 1
ATOM 3403 N N . LEU B 1 58 ? 8.164 1.079 -12.641 1 98.88 58 LEU B N 1
ATOM 3404 C CA . LEU B 1 58 ? 9.477 0.438 -12.734 1 98.88 58 LEU B CA 1
ATOM 3405 C C . LEU B 1 58 ? 10.562 1.345 -12.172 1 98.88 58 LEU B C 1
ATOM 3407 O O . LEU B 1 58 ? 11.023 2.266 -12.859 1 98.88 58 LEU B O 1
ATOM 3411 N N . TYR B 1 59 ? 11.023 1.035 -10.977 1 98.88 59 TYR B N 1
ATOM 3412 C CA . TYR B 1 59 ? 11.844 1.93 -10.172 1 98.88 59 TYR B CA 1
ATOM 3413 C C . TYR B 1 59 ? 13.32 1.547 -10.258 1 98.88 59 TYR B C 1
ATOM 3415 O O . TYR B 1 59 ? 13.688 0.41 -9.953 1 98.88 59 TYR B O 1
ATOM 3423 N N . HIS B 1 60 ? 14.156 2.479 -10.727 1 98.88 60 HIS B N 1
ATOM 3424 C CA . HIS B 1 60 ? 15.602 2.266 -10.688 1 98.88 60 HIS B CA 1
ATOM 3425 C C . HIS B 1 60 ? 16.141 2.396 -9.266 1 98.88 60 HIS B C 1
ATOM 3427 O O . HIS B 1 60 ? 16.203 3.502 -8.727 1 98.88 60 HIS B O 1
ATOM 3433 N N . ALA B 1 61 ? 16.484 1.275 -8.68 1 98.75 61 ALA B N 1
ATOM 3434 C CA . ALA B 1 61 ? 17.016 1.266 -7.32 1 98.75 61 ALA B CA 1
ATOM 3435 C C . ALA B 1 61 ? 18.5 1.62 -7.312 1 98.75 61 ALA B C 1
ATOM 3437 O O . ALA B 1 61 ? 19.359 0.738 -7.207 1 98.75 61 ALA B O 1
ATOM 3438 N N . GLU B 1 62 ? 18.781 2.877 -7.277 1 98.31 62 GLU B N 1
ATOM 3439 C CA . GLU B 1 62 ? 20.141 3.373 -7.48 1 98.31 62 GLU B CA 1
ATOM 3440 C C . GLU B 1 62 ? 21.062 2.949 -6.336 1 98.31 62 GLU B C 1
ATOM 3442 O O . GLU B 1 62 ? 22.203 2.531 -6.566 1 98.31 62 GLU B O 1
ATOM 3447 N N . ASN B 1 63 ? 20.562 3.1 -5.082 1 98.44 63 ASN B N 1
ATOM 3448 C CA . ASN B 1 63 ? 21.391 2.729 -3.938 1 98.44 63 ASN B CA 1
ATOM 3449 C C . ASN B 1 63 ? 21.703 1.233 -3.928 1 98.44 63 ASN B C 1
ATOM 3451 O O . ASN B 1 63 ? 22.828 0.829 -3.641 1 98.44 63 ASN B O 1
ATOM 3455 N N . LEU B 1 64 ? 20.719 0.435 -4.242 1 98.75 64 LEU B N 1
ATOM 3456 C CA . LEU B 1 64 ? 20.906 -1.009 -4.309 1 98.75 64 LEU B CA 1
ATOM 3457 C C . LEU B 1 64 ? 21.859 -1.38 -5.441 1 98.75 64 LEU B C 1
ATOM 3459 O O . LEU B 1 64 ? 22.688 -2.279 -5.289 1 98.75 64 LEU B O 1
ATOM 3463 N N . SER B 1 65 ? 21.672 -0.735 -6.582 1 98.69 65 SER B N 1
ATOM 3464 C CA . SER B 1 65 ? 22.547 -0.938 -7.734 1 98.69 65 SER B CA 1
ATOM 3465 C C . SER B 1 65 ? 24 -0.673 -7.375 1 98.69 65 SER B C 1
ATOM 3467 O O . SER B 1 65 ? 24.891 -1.42 -7.785 1 98.69 65 SER B O 1
ATOM 3469 N N . GLU B 1 66 ? 24.219 0.395 -6.645 1 98 66 GLU B N 1
ATOM 3470 C CA . GLU B 1 66 ? 25.578 0.714 -6.203 1 98 66 GLU B CA 1
ATOM 3471 C C . GLU B 1 66 ? 26.125 -0.357 -5.262 1 98 66 GLU B C 1
ATOM 3473 O O . GLU B 1 66 ? 27.297 -0.712 -5.332 1 98 66 GLU B O 1
ATOM 3478 N N . ARG B 1 67 ? 25.281 -0.874 -4.426 1 97.62 67 ARG B N 1
ATOM 3479 C CA . ARG B 1 67 ? 25.672 -1.843 -3.41 1 97.62 67 ARG B CA 1
ATOM 3480 C C . ARG B 1 67 ? 25.984 -3.199 -4.039 1 97.62 67 ARG B C 1
ATOM 3482 O O . ARG B 1 67 ? 26.938 -3.865 -3.652 1 97.62 67 ARG B O 1
ATOM 3489 N N . TRP B 1 68 ? 25.141 -3.684 -4.98 1 98 68 TRP B N 1
ATOM 3490 C CA . TRP B 1 68 ? 25.234 -5.047 -5.492 1 98 68 TRP B CA 1
ATOM 3491 C C . TRP B 1 68 ? 25.906 -5.066 -6.863 1 98 68 TRP B C 1
ATOM 3493 O O . TRP B 1 68 ? 26.328 -6.121 -7.34 1 98 68 TRP B O 1
ATOM 3503 N N . GLY B 1 69 ? 26.062 -3.912 -7.48 1 96.75 69 GLY B N 1
ATOM 3504 C CA . GLY B 1 69 ? 26.531 -3.861 -8.852 1 96.75 69 GLY B CA 1
ATOM 3505 C C . GLY B 1 69 ? 25.438 -4.074 -9.875 1 96.75 69 GLY B C 1
ATOM 3506 O O . GLY B 1 69 ? 24.438 -4.75 -9.594 1 96.75 69 GLY B O 1
ATOM 3507 N N . GLY B 1 70 ? 25.594 -3.553 -11.07 1 97.44 70 GLY B N 1
ATOM 3508 C CA . GLY B 1 70 ? 24.578 -3.609 -12.109 1 97.44 70 GLY B CA 1
ATOM 3509 C C . GLY B 1 70 ? 23.5 -2.559 -11.938 1 97.44 70 GLY B C 1
ATOM 3510 O O . GLY B 1 70 ? 23.531 -1.768 -10.992 1 97.44 70 GLY B O 1
ATOM 3511 N N . GLU B 1 71 ? 22.609 -2.447 -12.938 1 98.75 71 GLU B N 1
ATOM 3512 C CA . GLU B 1 71 ? 21.438 -1.581 -12.891 1 98.75 71 GLU B CA 1
ATOM 3513 C C . GLU B 1 71 ? 20.188 -2.369 -12.531 1 98.75 71 GLU B C 1
ATOM 3515 O O . GLU B 1 71 ? 19.672 -3.141 -13.344 1 98.75 71 GLU B O 1
ATOM 3520 N N . ILE B 1 72 ? 19.75 -2.148 -11.352 1 98.88 72 ILE B N 1
ATOM 3521 C CA . ILE B 1 72 ? 18.641 -2.932 -10.812 1 98.88 72 ILE B CA 1
ATOM 3522 C C . ILE B 1 72 ? 17.359 -2.127 -10.898 1 98.88 72 ILE B C 1
ATOM 3524 O O . ILE B 1 72 ? 17.266 -1.028 -10.344 1 98.88 72 ILE B O 1
ATOM 3528 N N . TYR B 1 73 ? 16.375 -2.652 -11.547 1 98.94 73 TYR B N 1
ATOM 3529 C CA . TYR B 1 73 ? 15.039 -2.074 -11.633 1 98.94 73 TYR B CA 1
ATOM 3530 C C . TYR B 1 73 ? 14.016 -2.938 -10.906 1 98.94 73 TYR B C 1
ATOM 3532 O O . TYR B 1 73 ? 13.984 -4.156 -11.078 1 98.94 73 TYR B O 1
ATOM 3540 N N . LEU B 1 74 ? 13.25 -2.318 -10.039 1 98.94 74 LEU B N 1
ATOM 3541 C CA . LEU B 1 74 ? 12.203 -3.006 -9.297 1 98.94 74 LEU B CA 1
ATOM 3542 C C . LEU B 1 74 ? 10.828 -2.721 -9.898 1 98.94 74 LEU B C 1
ATOM 3544 O O . LEU B 1 74 ? 10.422 -1.562 -10.008 1 98.94 74 LEU B O 1
ATOM 3548 N N . LYS B 1 75 ? 10.109 -3.74 -10.414 1 98.94 75 LYS B N 1
ATOM 3549 C CA . LYS B 1 75 ? 8.695 -3.592 -10.758 1 98.94 75 LYS B CA 1
ATOM 3550 C C . LYS B 1 75 ? 7.828 -3.586 -9.5 1 98.94 75 LYS B C 1
ATOM 3552 O O . LYS B 1 75 ? 7.652 -4.621 -8.859 1 98.94 75 LYS B O 1
ATOM 3557 N N . ARG B 1 76 ? 7.203 -2.496 -9.141 1 98.88 76 ARG B N 1
ATOM 3558 C CA . ARG B 1 76 ? 6.715 -2.166 -7.801 1 98.88 76 ARG B CA 1
ATOM 3559 C C . ARG B 1 76 ? 5.281 -2.656 -7.605 1 98.88 76 ARG B C 1
ATOM 3561 O O . ARG B 1 76 ? 4.41 -1.893 -7.188 1 98.88 76 ARG B O 1
ATOM 3568 N N . GLU B 1 77 ? 5.105 -3.959 -7.723 1 98.75 77 GLU B N 1
ATOM 3569 C CA . GLU B 1 77 ? 3.791 -4.555 -7.496 1 98.75 77 GLU B CA 1
ATOM 3570 C C . GLU B 1 77 ? 3.381 -4.438 -6.031 1 98.75 77 GLU B C 1
ATOM 3572 O O . GLU B 1 77 ? 2.207 -4.609 -5.691 1 98.75 77 GLU B O 1
ATOM 3577 N N . ASP B 1 78 ? 4.336 -4.164 -5.125 1 98.12 78 ASP B N 1
ATOM 3578 C CA . ASP B 1 78 ? 4.062 -3.945 -3.707 1 98.12 78 ASP B CA 1
ATOM 3579 C C . ASP B 1 78 ? 3.182 -2.717 -3.498 1 98.12 78 ASP B C 1
ATOM 3581 O O . ASP B 1 78 ? 2.586 -2.545 -2.434 1 98.12 78 ASP B O 1
ATOM 3585 N N . LEU B 1 79 ? 3.033 -1.878 -4.48 1 98.44 79 LEU B N 1
ATOM 3586 C CA . LEU B 1 79 ? 2.299 -0.625 -4.344 1 98.44 79 LEU B CA 1
ATOM 3587 C C . LEU B 1 79 ? 0.834 -0.809 -4.73 1 98.44 79 LEU B C 1
ATOM 3589 O O . LEU B 1 79 ? 0.034 0.121 -4.605 1 98.44 79 LEU B O 1
ATOM 3593 N N . LEU B 1 80 ? 0.453 -1.978 -5.141 1 98.56 80 LEU B N 1
ATOM 3594 C CA . LEU B 1 80 ? -0.934 -2.225 -5.516 1 98.56 80 LEU B CA 1
ATOM 3595 C C . LEU B 1 80 ? -1.832 -2.271 -4.285 1 98.56 80 LEU B C 1
ATOM 3597 O O . LEU B 1 80 ? -1.359 -2.533 -3.178 1 98.56 80 LEU B O 1
ATOM 3601 N N . HIS B 1 81 ? -3.146 -2.029 -4.555 1 98.31 81 HIS B N 1
ATOM 3602 C CA . HIS B 1 81 ? -4.141 -2.283 -3.521 1 98.31 81 HIS B CA 1
ATOM 3603 C C . HIS B 1 81 ? -4.027 -3.703 -2.98 1 98.31 81 HIS B C 1
ATOM 3605 O O . HIS B 1 81 ? -3.863 -4.652 -3.75 1 98.31 81 HIS B O 1
ATOM 3611 N N . GLY B 1 82 ? -3.969 -3.787 -1.767 1 95.88 82 GLY B N 1
ATOM 3612 C CA . GLY B 1 82 ? -3.748 -5.074 -1.132 1 95.88 82 GLY B CA 1
ATOM 3613 C C . GLY B 1 82 ? -2.289 -5.348 -0.821 1 95.88 82 GLY B C 1
ATOM 3614 O O . GLY B 1 82 ? -1.971 -6.242 -0.037 1 95.88 82 GLY B O 1
ATOM 3615 N N . GLY B 1 83 ? -1.359 -4.637 -1.504 1 96.62 83 GLY B N 1
ATOM 3616 C CA . GLY B 1 83 ? 0.051 -4.668 -1.151 1 96.62 83 GLY B CA 1
ATOM 3617 C C . GLY B 1 83 ? 0.831 -5.723 -1.915 1 96.62 83 GLY B C 1
ATOM 3618 O O . GLY B 1 83 ? 1.976 -6.023 -1.571 1 96.62 83 GLY B O 1
ATOM 3619 N N . ALA B 1 84 ? 0.193 -6.312 -2.936 1 96.88 84 ALA B N 1
ATOM 3620 C CA . ALA B 1 84 ? 0.883 -7.363 -3.684 1 96.88 84 ALA B CA 1
ATOM 3621 C C . ALA B 1 84 ? 0.245 -7.57 -5.055 1 96.88 84 ALA B C 1
ATOM 3623 O O . ALA B 1 84 ? -0.804 -6.992 -5.352 1 96.88 84 ALA B O 1
ATOM 3624 N N . HIS B 1 85 ? 0.865 -8.391 -5.832 1 98.12 85 HIS B N 1
ATOM 3625 C CA . HIS B 1 85 ? 0.437 -8.68 -7.195 1 98.12 85 HIS B CA 1
ATOM 3626 C C . HIS B 1 85 ? -0.869 -9.469 -7.207 1 98.12 85 HIS B C 1
ATOM 3628 O O . HIS B 1 85 ? -1.523 -9.578 -8.242 1 98.12 85 HIS B O 1
ATOM 3634 N N . LYS B 1 86 ? -1.327 -10.031 -6.062 1 97.12 86 LYS B N 1
ATOM 3635 C CA . LYS B 1 86 ? -2.457 -10.953 -6.016 1 97.12 86 LYS B CA 1
ATOM 3636 C C . LYS B 1 86 ? -3.744 -10.273 -6.469 1 97.12 86 LYS B C 1
ATOM 3638 O O . LYS B 1 86 ? -4.645 -10.93 -7.004 1 97.12 86 LYS B O 1
ATOM 3643 N N . ILE B 1 87 ? -3.777 -8.984 -6.316 1 98.5 87 ILE B N 1
ATOM 3644 C CA . ILE B 1 87 ? -5.004 -8.258 -6.629 1 98.5 87 ILE B CA 1
ATOM 3645 C C . ILE B 1 87 ? -5.258 -8.297 -8.133 1 98.5 87 ILE B C 1
ATOM 3647 O O . ILE B 1 87 ? -6.406 -8.266 -8.578 1 98.5 87 ILE B O 1
ATOM 3651 N N . ASN B 1 88 ? -4.191 -8.375 -9 1 98.69 88 ASN B N 1
ATOM 3652 C CA . ASN B 1 88 ? -4.379 -8.477 -10.445 1 98.69 88 ASN B CA 1
ATOM 3653 C C . ASN B 1 88 ? -5.285 -9.648 -10.812 1 98.69 88 ASN B C 1
ATOM 3655 O O . ASN B 1 88 ? -6.273 -9.477 -11.523 1 98.69 88 ASN B O 1
ATOM 3659 N N . ASN B 1 89 ? -4.938 -10.758 -10.266 1 98.62 89 ASN B N 1
ATOM 3660 C CA . ASN B 1 89 ? -5.656 -12.008 -10.523 1 98.62 89 ASN B CA 1
ATOM 3661 C C . ASN B 1 89 ? -7.031 -12.008 -9.859 1 98.62 89 ASN B C 1
ATOM 3663 O O . ASN B 1 89 ? -8.016 -12.438 -10.469 1 98.62 89 ASN B O 1
ATOM 3667 N N . ALA B 1 90 ? -7.117 -11.555 -8.633 1 98.69 90 ALA B N 1
ATOM 3668 C CA . ALA B 1 90 ? -8.375 -11.562 -7.895 1 98.69 90 ALA B CA 1
ATOM 3669 C C . ALA B 1 90 ? -9.438 -10.734 -8.617 1 98.69 90 ALA B C 1
ATOM 3671 O O . ALA B 1 90 ? -10.586 -11.172 -8.758 1 98.69 90 ALA B O 1
ATOM 3672 N N . VAL B 1 91 ? -9.047 -9.578 -9.102 1 98.69 91 VAL B N 1
ATOM 3673 C CA . VAL B 1 91 ? -10.008 -8.727 -9.789 1 98.69 91 VAL B CA 1
ATOM 3674 C C . VAL B 1 91 ? -10.352 -9.328 -11.148 1 98.69 91 VAL B C 1
ATOM 3676 O O . VAL B 1 91 ? -11.5 -9.266 -11.594 1 98.69 91 VAL B O 1
ATOM 3679 N N . GLY B 1 92 ? -9.328 -9.883 -11.852 1 98.75 92 GLY B N 1
ATOM 3680 C CA . GLY B 1 92 ? -9.594 -10.539 -13.125 1 98.75 92 GLY B CA 1
ATOM 3681 C C . GLY B 1 92 ? -10.602 -11.672 -13.016 1 98.75 92 GLY B C 1
ATOM 3682 O O . GLY B 1 92 ? -11.586 -11.695 -13.758 1 98.75 92 GLY B O 1
ATOM 3683 N N . GLN B 1 93 ? -10.383 -12.586 -12.109 1 98.75 93 GLN B N 1
ATOM 3684 C CA . GLN B 1 93 ? -11.281 -13.727 -11.93 1 98.75 93 GLN B CA 1
ATOM 3685 C C . GLN B 1 93 ? -12.625 -13.281 -11.375 1 98.75 93 GLN B C 1
ATOM 3687 O O . GLN B 1 93 ? -13.664 -13.844 -11.734 1 98.75 93 GLN B O 1
ATOM 3692 N N . GLY B 1 94 ? -12.625 -12.305 -10.461 1 98.69 94 GLY B N 1
ATOM 3693 C CA . GLY B 1 94 ? -13.883 -11.766 -9.992 1 98.69 94 GLY B CA 1
ATOM 3694 C C . GLY B 1 94 ? -14.75 -11.195 -11.102 1 98.69 94 GLY B C 1
ATOM 3695 O O . GLY B 1 94 ? -15.953 -11.461 -11.156 1 98.69 94 GLY B O 1
ATOM 3696 N N . LEU B 1 95 ? -14.117 -10.406 -11.977 1 98.81 95 LEU B N 1
ATOM 3697 C CA . LEU B 1 95 ? -14.836 -9.836 -13.117 1 98.81 95 LEU B CA 1
ATOM 3698 C C . LEU B 1 95 ? -15.352 -10.938 -14.039 1 98.81 95 LEU B C 1
ATOM 3700 O O . LEU B 1 95 ? -16.469 -10.867 -14.539 1 98.81 95 LEU B O 1
ATOM 3704 N N . LEU B 1 96 ? -14.477 -11.945 -14.297 1 98.62 96 LEU B N 1
ATOM 3705 C CA . LEU B 1 96 ? -14.898 -13.086 -15.102 1 98.62 96 LEU B CA 1
ATOM 3706 C C . LEU B 1 96 ? -16.125 -13.766 -14.5 1 98.62 96 LEU B C 1
ATOM 3708 O O . LEU B 1 96 ? -17.078 -14.078 -15.211 1 98.62 96 LEU B O 1
ATOM 3712 N N . ALA B 1 97 ? -16.062 -13.992 -13.188 1 98.19 97 ALA B N 1
ATOM 3713 C CA . ALA B 1 97 ? -17.188 -14.602 -12.484 1 98.19 97 ALA B CA 1
ATOM 3714 C C . ALA B 1 97 ? -18.453 -13.789 -12.68 1 98.19 97 ALA B C 1
ATOM 3716 O O . ALA B 1 97 ? -19.516 -14.344 -13.016 1 98.19 97 ALA B O 1
ATOM 3717 N N . LYS B 1 98 ? -18.312 -12.508 -12.5 1 97.88 98 LYS B N 1
ATOM 3718 C CA . LYS B 1 98 ? -19.453 -11.617 -12.648 1 97.88 98 LYS B CA 1
ATOM 3719 C C . LYS B 1 98 ? -20.031 -11.68 -14.062 1 97.88 98 LYS B C 1
ATOM 3721 O O . LYS B 1 98 ? -21.234 -11.82 -14.25 1 97.88 98 LYS B O 1
ATOM 3726 N N . LYS B 1 99 ? -19.156 -11.586 -15.094 1 97.62 99 LYS B N 1
ATOM 3727 C CA . LYS B 1 99 ? -19.578 -11.602 -16.484 1 97.62 99 LYS B CA 1
ATOM 3728 C C . LYS B 1 99 ? -20.172 -12.961 -16.875 1 97.62 99 LYS B C 1
ATOM 3730 O O . LYS B 1 99 ? -21.016 -13.047 -17.75 1 97.62 99 LYS B O 1
ATOM 3735 N N . ALA B 1 100 ? -19.719 -14.023 -16.203 1 96.5 100 ALA B N 1
ATOM 3736 C CA . ALA B 1 100 ? -20.203 -15.375 -16.469 1 96.5 100 ALA B CA 1
ATOM 3737 C C . ALA B 1 100 ? -21.516 -15.641 -15.703 1 96.5 100 ALA B C 1
ATOM 3739 O O . ALA B 1 100 ? -22.062 -16.734 -15.781 1 96.5 100 ALA B O 1
ATOM 3740 N N . GLY B 1 101 ? -21.953 -14.672 -14.906 1 95.81 101 GLY B N 1
ATOM 3741 C CA . GLY B 1 101 ? -23.234 -14.781 -14.227 1 95.81 101 GLY B CA 1
ATOM 3742 C C . GLY B 1 101 ? -23.156 -15.477 -12.883 1 95.81 101 GLY B C 1
ATOM 3743 O O . GLY B 1 101 ? -24.172 -15.906 -12.336 1 95.81 101 GLY B O 1
ATOM 3744 N N . LYS B 1 102 ? -21.906 -15.656 -12.414 1 97 102 LYS B N 1
ATOM 3745 C CA . LYS B 1 102 ? -21.75 -16.25 -11.094 1 97 102 LYS B CA 1
ATOM 3746 C C . LYS B 1 102 ? -22.078 -15.25 -9.992 1 97 102 LYS B C 1
ATOM 3748 O O . LYS B 1 102 ? -21.938 -14.039 -10.188 1 97 102 LYS B O 1
ATOM 3753 N N . GLU B 1 103 ? -22.469 -15.75 -8.82 1 97.12 103 GLU B N 1
ATOM 3754 C CA . GLU B 1 103 ? -22.859 -14.883 -7.715 1 97.12 103 GLU B CA 1
ATOM 3755 C C . GLU B 1 103 ? -22 -15.141 -6.48 1 97.12 103 GLU B C 1
ATOM 3757 O O . GLU B 1 103 ? -22.078 -14.398 -5.504 1 97.12 103 GLU B O 1
ATOM 3762 N N . ARG B 1 104 ? -21.188 -16.172 -6.605 1 98.25 104 ARG B N 1
ATOM 3763 C CA . ARG B 1 104 ? -20.438 -16.625 -5.438 1 98.25 104 ARG B CA 1
ATOM 3764 C C . ARG B 1 104 ? -18.984 -16.922 -5.793 1 98.25 104 ARG B C 1
ATOM 3766 O O . ARG B 1 104 ? -18.703 -17.516 -6.84 1 98.25 104 ARG B O 1
ATOM 3773 N N . LEU B 1 105 ? -18.094 -16.375 -4.922 1 98.5 105 LEU B N 1
ATOM 3774 C CA . LEU B 1 105 ? -16.672 -16.688 -5.016 1 98.5 105 LEU B CA 1
ATOM 3775 C C . LEU B 1 105 ? -16.25 -17.609 -3.875 1 98.5 105 LEU B C 1
ATOM 3777 O O . LEU B 1 105 ? -16.672 -17.422 -2.73 1 98.5 105 LEU B O 1
ATOM 3781 N N . ILE B 1 106 ? -15.43 -18.594 -4.18 1 98.06 106 ILE B N 1
ATOM 3782 C CA . ILE B 1 106 ? -14.789 -19.391 -3.145 1 98.06 106 ILE B CA 1
ATOM 3783 C C . ILE B 1 106 ? -13.281 -19.438 -3.387 1 98.06 106 ILE B C 1
ATOM 3785 O O . ILE B 1 106 ? -12.82 -19.281 -4.52 1 98.06 106 ILE B O 1
ATOM 3789 N N . ALA B 1 107 ? -12.539 -19.547 -2.363 1 97.12 107 ALA B N 1
ATOM 3790 C CA . ALA B 1 107 ? -11.086 -19.672 -2.436 1 97.12 107 ALA B CA 1
ATOM 3791 C C . ALA B 1 107 ? -10.531 -20.391 -1.213 1 97.12 107 ALA B C 1
ATOM 3793 O O . ALA B 1 107 ? -11.258 -20.641 -0.246 1 97.12 107 ALA B O 1
ATOM 3794 N N . GLU B 1 108 ? -9.406 -20.859 -1.319 1 92.94 108 GLU B N 1
ATOM 3795 C CA . GLU B 1 108 ? -8.617 -21.359 -0.191 1 92.94 108 GLU B CA 1
ATOM 3796 C C . GLU B 1 108 ? -7.406 -20.469 0.068 1 92.94 108 GLU B C 1
ATOM 3798 O O . GLU B 1 108 ? -6.957 -19.734 -0.825 1 92.94 108 GLU B O 1
ATOM 3803 N N . THR B 1 109 ? -7.016 -20.438 1.279 1 88.44 109 THR B N 1
ATOM 3804 C CA . THR B 1 109 ? -5.797 -19.688 1.563 1 88.44 109 THR B CA 1
ATOM 3805 C C . THR B 1 109 ? -5.062 -20.281 2.764 1 88.44 109 THR B C 1
ATOM 3807 O O . THR B 1 109 ? -5.68 -20.922 3.625 1 88.44 109 THR B O 1
ATOM 3810 N N . GLY B 1 110 ? -3.826 -20.219 2.688 1 82.12 110 GLY B N 1
ATOM 3811 C CA . GLY B 1 110 ? -2.986 -20.578 3.818 1 82.12 110 GLY B CA 1
ATOM 3812 C C . GLY B 1 110 ? -2.549 -19.375 4.645 1 82.12 110 GLY B C 1
ATOM 3813 O O . GLY B 1 110 ? -3.178 -19.047 5.652 1 82.12 110 GLY B O 1
ATOM 3814 N N . ALA B 1 111 ? -1.642 -18.578 4.07 1 72.12 111 ALA B N 1
ATOM 3815 C CA . ALA B 1 111 ? -1.053 -17.422 4.742 1 72.12 111 ALA B CA 1
ATOM 3816 C C . ALA B 1 111 ? -2.047 -16.266 4.82 1 72.12 111 ALA B C 1
ATOM 3818 O O . ALA B 1 111 ? -1.854 -15.328 5.59 1 72.12 111 ALA B O 1
ATOM 3819 N N . GLY B 1 112 ? -3.014 -16.281 3.947 1 81.06 112 GLY B N 1
ATOM 3820 C CA . GLY B 1 112 ? -4.082 -15.305 4.109 1 81.06 112 GLY B CA 1
ATOM 3821 C C . GLY B 1 112 ? -4.094 -14.242 3.021 1 81.06 112 GLY B C 1
ATOM 3822 O O . GLY B 1 112 ? -5.117 -13.586 2.795 1 81.06 112 GLY B O 1
ATOM 3823 N N . GLN B 1 113 ? -2.963 -14.031 2.27 1 87.31 113 GLN B N 1
ATOM 3824 C CA . GLN B 1 113 ? -2.916 -12.93 1.314 1 87.31 113 GLN B CA 1
ATOM 3825 C C . GLN B 1 113 ? -3.871 -13.172 0.149 1 87.31 113 GLN B C 1
ATOM 3827 O O . GLN B 1 113 ? -4.57 -12.25 -0.288 1 87.31 113 GLN B O 1
ATOM 3832 N N . HIS B 1 114 ? -3.879 -14.32 -0.375 1 94 114 HIS B N 1
ATOM 3833 C CA . HIS B 1 114 ? -4.816 -14.617 -1.453 1 94 114 HIS B CA 1
ATOM 3834 C C . HIS B 1 114 ? -6.258 -14.5 -0.976 1 94 114 HIS B C 1
ATOM 3836 O O . HIS B 1 114 ? -7.121 -14.008 -1.709 1 94 114 HIS B O 1
ATOM 3842 N N . GLY B 1 115 ? -6.539 -15.07 0.217 1 95.88 115 GLY B N 1
ATOM 3843 C CA . GLY B 1 115 ? -7.867 -14.914 0.788 1 95.88 115 GLY B CA 1
ATOM 3844 C C . GLY B 1 115 ? -8.297 -13.461 0.914 1 95.88 115 GLY B C 1
ATOM 3845 O O . GLY B 1 115 ? -9.438 -13.117 0.603 1 95.88 115 GLY B O 1
ATOM 3846 N N . THR B 1 116 ? -7.379 -12.672 1.371 1 96.12 116 THR B N 1
ATOM 3847 C CA . THR B 1 116 ? -7.656 -11.25 1.506 1 96.12 116 THR B CA 1
ATOM 3848 C C . THR B 1 116 ? -7.941 -10.617 0.145 1 96.12 116 THR B C 1
ATOM 3850 O O . THR B 1 116 ? -8.875 -9.828 0.001 1 96.12 116 THR B O 1
ATOM 3853 N N . ALA B 1 117 ? -7.141 -10.922 -0.863 1 98.06 117 ALA B N 1
ATOM 3854 C CA . ALA B 1 117 ? -7.371 -10.414 -2.211 1 98.06 117 ALA B CA 1
ATOM 3855 C C . ALA B 1 117 ? -8.734 -10.852 -2.74 1 98.06 117 ALA B C 1
ATOM 3857 O O . ALA B 1 117 ? -9.43 -10.078 -3.402 1 98.06 117 ALA B O 1
ATOM 3858 N N . THR B 1 118 ? -9.102 -12.078 -2.451 1 98.56 118 THR B N 1
ATOM 3859 C CA . THR B 1 118 ? -10.398 -12.594 -2.877 1 98.56 118 THR B CA 1
ATOM 3860 C C . THR B 1 118 ? -11.531 -11.844 -2.18 1 98.56 118 THR B C 1
ATOM 3862 O O . THR B 1 118 ? -12.547 -11.523 -2.801 1 98.56 118 THR B O 1
ATOM 3865 N N . ALA B 1 119 ? -11.336 -11.633 -0.913 1 98.5 119 ALA B N 1
ATOM 3866 C CA . ALA B 1 119 ? -12.32 -10.867 -0.162 1 98.5 119 ALA B CA 1
ATOM 3867 C C . ALA B 1 119 ? -12.484 -9.461 -0.744 1 98.5 119 ALA B C 1
ATOM 3869 O O . ALA B 1 119 ? -13.602 -8.945 -0.835 1 98.5 119 ALA B O 1
ATOM 3870 N N . MET B 1 120 ? -11.406 -8.82 -1.122 1 98.69 120 MET B N 1
ATOM 3871 C CA . MET B 1 120 ? -11.453 -7.508 -1.769 1 98.69 120 MET B CA 1
ATOM 3872 C C . MET B 1 120 ? -12.297 -7.555 -3.035 1 98.69 120 MET B C 1
ATOM 3874 O O . MET B 1 120 ? -13.164 -6.707 -3.238 1 98.69 120 MET B O 1
ATOM 3878 N N . ALA B 1 121 ? -12.039 -8.562 -3.85 1 98.69 121 ALA B N 1
ATOM 3879 C CA . ALA B 1 121 ? -12.789 -8.711 -5.094 1 98.69 121 ALA B CA 1
ATOM 3880 C C . ALA B 1 121 ? -14.273 -8.961 -4.812 1 98.69 121 ALA B C 1
ATOM 3882 O O . ALA B 1 121 ? -15.141 -8.398 -5.488 1 98.69 121 ALA B O 1
ATOM 3883 N N . GLY B 1 122 ? -14.508 -9.836 -3.848 1 98.62 122 GLY B N 1
ATOM 3884 C CA . GLY B 1 122 ? -15.891 -10.094 -3.475 1 98.62 122 GLY B CA 1
ATOM 3885 C C . GLY B 1 122 ? -16.641 -8.836 -3.076 1 98.62 122 GLY B C 1
ATOM 3886 O O . GLY B 1 122 ? -17.766 -8.617 -3.518 1 98.62 122 GLY B O 1
ATOM 3887 N N . ALA B 1 123 ? -16.047 -8.047 -2.244 1 98.5 123 ALA B N 1
ATOM 3888 C CA . ALA B 1 123 ? -16.656 -6.789 -1.815 1 98.5 123 ALA B CA 1
ATOM 3889 C C . ALA B 1 123 ? -16.875 -5.855 -3.002 1 98.5 123 ALA B C 1
ATOM 3891 O O . ALA B 1 123 ? -17.953 -5.289 -3.166 1 98.5 123 ALA B O 1
ATOM 3892 N N . LEU B 1 124 ? -15.852 -5.711 -3.859 1 98.56 124 LEU B N 1
ATOM 3893 C CA . LEU B 1 124 ? -15.898 -4.824 -5.016 1 98.56 124 LEU B CA 1
ATOM 3894 C C . LEU B 1 124 ? -17.047 -5.191 -5.938 1 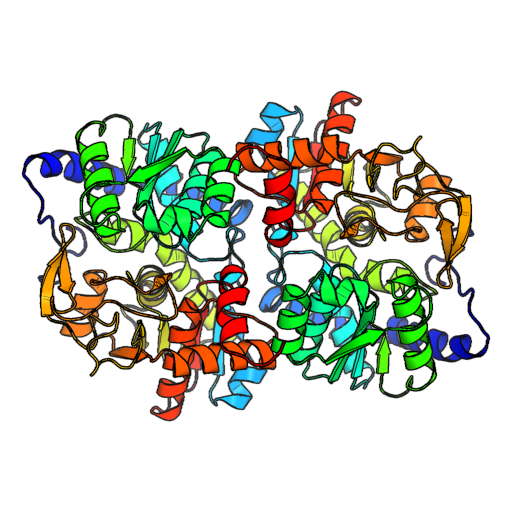98.56 124 LEU B C 1
ATOM 3896 O O . LEU B 1 124 ? -17.766 -4.309 -6.434 1 98.56 124 LEU B O 1
ATOM 3900 N N . PHE B 1 125 ? -17.219 -6.504 -6.148 1 98.44 125 PHE B N 1
ATOM 3901 C CA . PHE B 1 125 ? -18.188 -6.953 -7.137 1 98.44 125 PHE B CA 1
ATOM 3902 C C . PHE B 1 125 ? -19.5 -7.336 -6.461 1 98.44 125 PHE B C 1
ATOM 3904 O O . PHE B 1 125 ? -20.422 -7.816 -7.121 1 98.44 125 PHE B O 1
ATOM 3911 N N . ASP B 1 126 ? -19.562 -7.094 -5.148 1 97.25 126 ASP B N 1
ATOM 3912 C CA . ASP B 1 126 ? -20.75 -7.402 -4.367 1 97.25 126 ASP B CA 1
ATOM 3913 C C . ASP B 1 126 ? -21.172 -8.859 -4.555 1 97.25 126 ASP B C 1
ATOM 3915 O O . ASP B 1 126 ? -22.312 -9.141 -4.93 1 97.25 126 ASP B O 1
ATOM 3919 N N . MET B 1 127 ? -20.234 -9.805 -4.348 1 98.12 127 MET B N 1
ATOM 3920 C CA . MET B 1 127 ? -20.469 -11.242 -4.469 1 98.12 127 MET B CA 1
ATOM 3921 C C . MET B 1 127 ? -20.281 -11.938 -3.125 1 98.12 127 MET B C 1
ATOM 3923 O O . MET B 1 127 ? -19.391 -11.57 -2.352 1 98.12 127 MET B O 1
ATOM 3927 N N . ASP B 1 128 ? -21.125 -12.953 -2.879 1 98.06 128 ASP B N 1
ATOM 3928 C CA . ASP B 1 128 ? -20.875 -13.805 -1.72 1 98.06 128 ASP B CA 1
ATOM 3929 C C . ASP B 1 128 ? -19.516 -14.484 -1.812 1 98.06 128 ASP B C 1
ATOM 3931 O O . ASP B 1 128 ? -19.172 -15.055 -2.848 1 98.06 128 ASP B O 1
ATOM 3935 N N . THR B 1 129 ? -18.719 -14.32 -0.775 1 98.5 129 THR B N 1
ATOM 3936 C CA . THR B 1 129 ? -17.344 -14.828 -0.818 1 98.5 129 THR B CA 1
ATOM 3937 C C . THR B 1 129 ? -17.078 -15.742 0.376 1 98.5 129 THR B C 1
ATOM 3939 O O . THR B 1 129 ? -17.281 -15.344 1.525 1 98.5 129 THR B O 1
ATOM 3942 N N . GLU B 1 130 ? -16.641 -16.922 0.113 1 98.12 130 GLU B N 1
ATOM 3943 C CA . GLU B 1 130 ? -16.266 -17.891 1.144 1 98.12 130 GLU B CA 1
ATOM 3944 C C . GLU B 1 130 ? -14.836 -18.375 0.962 1 98.12 130 GLU B C 1
ATOM 3946 O O . GLU B 1 130 ? -14.477 -18.875 -0.104 1 98.12 130 GLU B O 1
ATOM 3951 N N . ILE B 1 131 ? -14.086 -18.234 2.008 1 97.38 131 ILE B N 1
ATOM 3952 C CA . ILE B 1 131 ? -12.68 -18.625 1.979 1 97.38 131 ILE B CA 1
ATOM 3953 C C . ILE B 1 131 ? -12.453 -19.812 2.912 1 97.38 131 ILE B C 1
ATOM 3955 O O . ILE B 1 131 ? -12.766 -19.75 4.102 1 97.38 131 ILE B O 1
ATOM 3959 N N . TYR B 1 132 ? -11.914 -20.859 2.393 1 95.81 132 TYR B N 1
ATOM 3960 C CA . TYR B 1 132 ? -11.594 -22.047 3.174 1 95.81 132 TYR B CA 1
ATOM 3961 C C . TYR B 1 132 ? -10.164 -21.984 3.699 1 95.81 132 TYR B C 1
ATOM 3963 O O . TYR B 1 132 ? -9.227 -21.75 2.936 1 95.81 132 TYR B O 1
ATOM 3971 N N . MET B 1 133 ? -10.078 -22.172 4.93 1 93 133 MET B N 1
ATOM 3972 C CA . MET B 1 133 ? -8.773 -22.125 5.578 1 93 133 MET B CA 1
ATOM 3973 C C . MET B 1 133 ? -8.625 -23.25 6.594 1 93 133 MET B C 1
ATOM 3975 O O . MET B 1 133 ? -9.57 -23.547 7.328 1 93 133 MET B O 1
ATOM 3979 N N . GLY B 1 134 ? -7.465 -23.906 6.598 1 90.5 134 GLY B N 1
ATOM 3980 C CA . GLY B 1 134 ? -7.23 -24.922 7.621 1 90.5 134 GLY B CA 1
ATOM 3981 C C . GLY B 1 134 ? -7.297 -24.359 9.031 1 90.5 134 GLY B C 1
ATOM 3982 O O . GLY B 1 134 ? -6.879 -23.219 9.273 1 90.5 134 GLY B O 1
ATOM 3983 N N . ARG B 1 135 ? -7.66 -25.172 9.953 1 90.44 135 ARG B N 1
ATOM 3984 C CA . ARG B 1 135 ? -7.844 -24.734 11.336 1 90.44 135 ARG B CA 1
ATOM 3985 C C . ARG B 1 135 ? -6.539 -24.203 11.922 1 90.44 135 ARG B C 1
ATOM 3987 O O . ARG B 1 135 ? -6.531 -23.188 12.625 1 90.44 135 ARG B O 1
ATOM 3994 N N . LYS B 1 136 ? -5.504 -24.844 11.664 1 84.31 136 LYS B N 1
ATOM 3995 C CA . LYS B 1 136 ? -4.199 -24.406 12.156 1 84.31 136 LYS B CA 1
ATOM 3996 C C . LYS B 1 136 ? -3.826 -23.031 11.594 1 84.31 136 LYS B C 1
ATOM 3998 O O . LYS B 1 136 ? -3.279 -22.203 12.312 1 84.31 136 LYS B O 1
ATOM 4003 N N . ASP B 1 137 ? -4.117 -22.797 10.414 1 84.56 137 ASP B N 1
ATOM 4004 C CA . ASP B 1 137 ? -3.812 -21.547 9.75 1 84.56 137 ASP B CA 1
ATOM 4005 C C . ASP B 1 137 ? -4.699 -20.406 10.273 1 84.56 137 ASP B C 1
ATOM 4007 O O . ASP B 1 137 ? -4.254 -19.266 10.391 1 84.56 137 ASP B O 1
ATOM 4011 N N . VAL B 1 138 ? -5.953 -20.719 10.57 1 88.44 138 VAL B N 1
ATOM 4012 C CA . VAL B 1 138 ? -6.879 -19.734 11.109 1 88.44 138 VAL B CA 1
ATOM 4013 C C . VAL B 1 138 ? -6.344 -19.203 12.438 1 88.44 138 VAL B C 1
ATOM 4015 O O . VAL B 1 138 ? -6.391 -18 12.695 1 88.44 138 VAL B O 1
ATOM 4018 N N . GLN B 1 139 ? -5.82 -20.094 13.195 1 84.75 139 GLN B N 1
ATOM 4019 C CA . GLN B 1 139 ? -5.316 -19.719 14.516 1 84.75 139 GLN B CA 1
ATOM 4020 C C . GLN B 1 139 ? -4.047 -18.875 14.398 1 84.75 139 GLN B C 1
ATOM 4022 O O . GLN B 1 139 ? -3.852 -17.922 15.156 1 84.75 139 GLN B O 1
ATOM 4027 N N . ARG B 1 140 ? -3.289 -19.203 13.422 1 79.88 140 ARG B N 1
ATOM 4028 C CA . ARG B 1 140 ? -1.994 -18.547 13.258 1 79.88 140 ARG B CA 1
ATOM 4029 C C . ARG B 1 140 ? -2.146 -17.203 12.562 1 79.88 140 ARG B C 1
ATOM 4031 O O . ARG B 1 140 ? -1.297 -16.312 12.703 1 79.88 140 ARG B O 1
ATOM 4038 N N . GLN B 1 141 ? -3.111 -17.125 11.797 1 82.81 141 GLN B N 1
ATOM 4039 C CA . GLN B 1 141 ? -3.289 -15.945 10.953 1 82.81 141 GLN B CA 1
ATOM 4040 C C . GLN B 1 141 ? -4.551 -15.18 11.336 1 82.81 141 GLN B C 1
ATOM 4042 O O . GLN B 1 141 ? -5.359 -14.828 10.477 1 82.81 141 GLN B O 1
ATOM 4047 N N . ARG B 1 142 ? -4.801 -14.852 12.531 1 84.31 142 ARG B N 1
ATOM 4048 C CA . ARG B 1 142 ? -6.02 -14.258 13.078 1 84.31 142 ARG B CA 1
ATOM 4049 C C . ARG B 1 142 ? -6.297 -12.898 12.445 1 84.31 142 ARG B C 1
ATOM 4051 O O . ARG B 1 142 ? -7.449 -12.562 12.164 1 84.31 142 ARG B O 1
ATOM 4058 N N . MET B 1 143 ? -5.27 -12.086 12.188 1 86.44 143 MET B N 1
ATOM 4059 C CA . MET B 1 143 ? -5.465 -10.742 11.656 1 86.44 143 MET B CA 1
ATOM 4060 C C . MET B 1 143 ? -5.93 -10.789 10.211 1 86.44 143 MET B C 1
ATOM 4062 O O . MET B 1 143 ? -6.738 -9.961 9.781 1 86.44 143 MET B O 1
ATOM 4066 N N . ASN B 1 144 ? -5.414 -11.703 9.438 1 88.56 144 ASN B N 1
ATOM 4067 C CA . ASN B 1 144 ? -5.883 -11.852 8.062 1 88.56 144 ASN B CA 1
ATOM 4068 C C . ASN B 1 144 ? -7.316 -12.375 8.008 1 88.56 144 ASN B C 1
ATOM 4070 O O . ASN B 1 144 ? -8.086 -11.984 7.129 1 88.56 144 ASN B O 1
ATOM 4074 N N . VAL B 1 145 ? -7.645 -13.281 8.945 1 92.62 145 VAL B N 1
ATOM 4075 C CA . VAL B 1 145 ? -9.023 -13.75 9.047 1 92.62 145 VAL B CA 1
ATOM 4076 C C . VAL B 1 145 ? -9.945 -12.578 9.344 1 92.62 145 VAL B C 1
ATOM 4078 O O . VAL B 1 145 ? -11 -12.43 8.719 1 92.62 145 VAL B O 1
ATOM 4081 N N . PHE B 1 146 ? -9.516 -11.766 10.266 1 93.75 146 PHE B N 1
ATOM 4082 C CA . PHE B 1 146 ? -10.289 -10.586 10.617 1 93.75 146 PHE B CA 1
ATOM 4083 C C . PHE B 1 146 ? -10.469 -9.68 9.406 1 93.75 146 PHE B C 1
ATOM 4085 O O . PHE B 1 146 ? -11.57 -9.188 9.148 1 93.75 146 PHE B O 1
ATOM 4092 N N . ARG B 1 147 ? -9.438 -9.445 8.641 1 94.75 147 ARG B N 1
ATOM 4093 C CA . ARG B 1 147 ? -9.5 -8.617 7.445 1 94.75 147 ARG B CA 1
ATOM 4094 C C . ARG B 1 147 ? -10.531 -9.148 6.461 1 94.75 147 ARG B C 1
ATOM 4096 O O . ARG B 1 147 ? -11.328 -8.375 5.914 1 94.75 147 ARG B O 1
ATOM 4103 N N . MET B 1 148 ? -10.445 -10.406 6.215 1 96.88 148 MET B N 1
ATOM 4104 C CA . MET B 1 148 ? -11.367 -11.023 5.27 1 96.88 148 MET B CA 1
ATOM 4105 C C . MET B 1 148 ? -12.812 -10.844 5.719 1 96.88 148 MET B C 1
ATOM 4107 O O . MET B 1 148 ? -13.672 -10.445 4.93 1 96.88 148 MET B O 1
ATOM 4111 N N . ARG B 1 149 ? -13.016 -11.078 6.988 1 96.81 149 ARG B N 1
ATOM 4112 C CA . ARG B 1 149 ? -14.375 -10.945 7.52 1 96.81 149 ARG B CA 1
ATOM 4113 C C . ARG B 1 149 ? -14.828 -9.492 7.496 1 96.81 149 ARG B C 1
ATOM 4115 O O . ARG B 1 149 ? -16 -9.203 7.242 1 96.81 149 ARG B O 1
ATOM 4122 N N . LEU B 1 150 ? -13.922 -8.625 7.785 1 96.88 150 LEU B N 1
ATOM 4123 C CA . LEU B 1 150 ? -14.211 -7.195 7.754 1 96.88 150 LEU B CA 1
ATOM 4124 C C . LEU B 1 150 ? -14.711 -6.77 6.379 1 96.88 150 LEU B C 1
ATOM 4126 O O . LEU B 1 150 ? -15.562 -5.887 6.27 1 96.88 150 LEU B O 1
ATOM 4130 N N . MET B 1 151 ? -14.242 -7.41 5.332 1 97.75 151 MET B N 1
ATOM 4131 C CA . MET B 1 151 ? -14.617 -7.066 3.965 1 97.75 151 MET B CA 1
ATOM 4132 C C . MET B 1 151 ? -15.836 -7.871 3.523 1 97.75 151 MET B C 1
ATOM 4134 O O . MET B 1 151 ? -16.203 -7.863 2.344 1 97.75 151 MET B O 1
ATOM 4138 N N . GLY B 1 152 ? -16.375 -8.656 4.438 1 97.06 152 GLY B N 1
ATOM 4139 C CA . GLY B 1 152 ? -17.641 -9.297 4.188 1 97.06 152 GLY B CA 1
A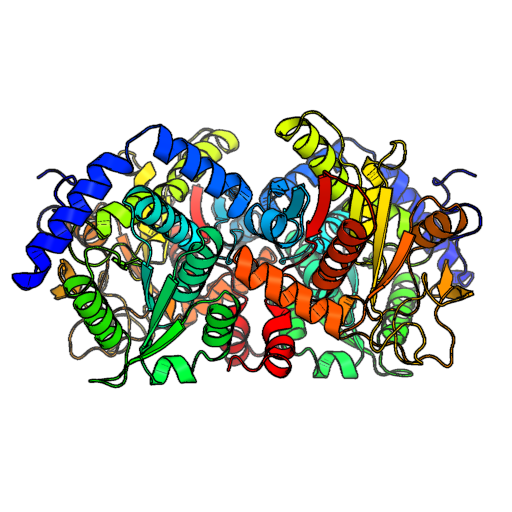TOM 4140 C C . GLY B 1 152 ? -17.516 -10.758 3.795 1 97.06 152 GLY B C 1
ATOM 4141 O O . GLY B 1 152 ? -18.516 -11.43 3.52 1 97.06 152 GLY B O 1
ATOM 4142 N N . ALA B 1 153 ? -16.328 -11.273 3.76 1 97.88 153 ALA B N 1
ATOM 4143 C CA . ALA B 1 153 ? -16.141 -12.664 3.371 1 97.88 153 ALA B CA 1
ATOM 4144 C C . ALA B 1 153 ? -16.359 -13.602 4.559 1 97.88 153 ALA B C 1
ATOM 4146 O O . ALA B 1 153 ? -16.078 -13.234 5.703 1 97.88 153 ALA B O 1
ATOM 4147 N N . ASP B 1 154 ? -16.844 -14.773 4.289 1 97.19 154 ASP B N 1
ATOM 4148 C CA . ASP B 1 154 ? -16.875 -15.852 5.273 1 97.19 154 ASP B CA 1
ATOM 4149 C C . ASP B 1 154 ? -15.586 -16.656 5.242 1 97.19 154 ASP B C 1
ATOM 4151 O O . ASP B 1 154 ? -15.047 -16.938 4.172 1 97.19 154 ASP B O 1
ATOM 4155 N N . VAL B 1 155 ? -15.094 -16.938 6.395 1 96.38 155 VAL B N 1
ATOM 4156 C CA . VAL B 1 155 ? -13.93 -17.812 6.5 1 96.38 155 VAL B CA 1
ATOM 4157 C C . VAL B 1 155 ? -14.328 -19.125 7.164 1 96.38 155 VAL B C 1
ATOM 4159 O O . VAL B 1 155 ? -14.703 -19.156 8.336 1 96.38 155 VAL B O 1
ATOM 4162 N N . THR B 1 156 ? -14.25 -20.125 6.453 1 95.69 156 THR B N 1
ATOM 4163 C CA . THR B 1 156 ? -14.633 -21.453 6.941 1 95.69 156 THR B CA 1
ATOM 4164 C C . THR B 1 156 ? -13.398 -22.266 7.324 1 95.69 156 THR B C 1
ATOM 4166 O O . THR B 1 156 ? -12.523 -22.5 6.492 1 95.69 156 THR B O 1
ATOM 4169 N N . GLU B 1 157 ? -13.422 -22.703 8.523 1 93.75 157 GLU B N 1
ATOM 4170 C CA . GLU B 1 157 ? -12.32 -23.547 9.008 1 93.75 157 GLU B CA 1
ATOM 4171 C C . GLU B 1 157 ? -12.445 -24.969 8.5 1 93.75 157 GLU B C 1
ATOM 4173 O O . GLU B 1 157 ? -13.492 -25.609 8.641 1 93.75 157 GLU B O 1
ATOM 4178 N N . VAL B 1 158 ? -11.398 -25.438 7.879 1 93.31 158 VAL B N 1
ATOM 4179 C CA . VAL B 1 158 ? -11.344 -26.812 7.414 1 93.31 158 VAL B CA 1
ATOM 4180 C C . VAL B 1 158 ? -10.703 -27.703 8.492 1 93.31 158 VAL B C 1
ATOM 4182 O O . VAL B 1 158 ? -9.555 -27.469 8.883 1 93.31 158 VAL B O 1
ATOM 4185 N N . THR B 1 159 ? -11.383 -28.688 8.945 1 90.38 159 THR B N 1
ATOM 4186 C CA . THR B 1 159 ? -10.93 -29.516 10.062 1 90.38 159 THR B CA 1
ATOM 4187 C C . THR B 1 159 ? -10.688 -30.953 9.617 1 90.38 159 THR B C 1
ATOM 4189 O O . THR B 1 159 ? -10.414 -31.828 10.438 1 90.38 159 THR B O 1
ATOM 4192 N N . GLN B 1 160 ? -10.805 -31.188 8.492 1 85.56 160 GLN B N 1
ATOM 4193 C CA . GLN B 1 160 ? -10.57 -32.562 8 1 85.56 160 GLN B CA 1
ATOM 4194 C C . GLN B 1 160 ? -9.102 -32.781 7.672 1 85.56 160 GLN B C 1
ATOM 4196 O O . GLN B 1 160 ? -8.344 -31.812 7.496 1 85.56 160 GLN B O 1
ATOM 4201 N N . GLY B 1 161 ? -8.719 -34.062 7.73 1 82.62 161 GLY B N 1
ATOM 4202 C CA . GLY B 1 161 ? -7.355 -34.406 7.359 1 82.62 161 GLY B CA 1
ATOM 4203 C C . GLY B 1 161 ? -6.309 -33.75 8.234 1 82.62 161 GLY B C 1
ATOM 4204 O O . GLY B 1 161 ? -6.387 -33.812 9.461 1 82.62 161 GLY B O 1
ATOM 4205 N N . GLY B 1 162 ? -5.277 -33.219 7.57 1 77.62 162 GLY B N 1
ATOM 4206 C CA . GLY B 1 162 ? -4.191 -32.531 8.266 1 77.62 162 GLY B CA 1
ATOM 4207 C C . GLY B 1 162 ? -4.512 -31.094 8.633 1 77.62 162 GLY B C 1
ATOM 4208 O O . GLY B 1 162 ? -3.689 -30.406 9.242 1 77.62 162 GLY B O 1
ATOM 4209 N N . GLU B 1 163 ? -5.594 -30.656 8.18 1 81.5 163 GLU B N 1
ATOM 4210 C CA . GLU B 1 163 ? -6.133 -29.359 8.547 1 81.5 163 GLU B CA 1
ATOM 4211 C C . GLU B 1 163 ? -5.25 -28.234 8.016 1 81.5 163 GLU B C 1
ATOM 4213 O O . GLU B 1 163 ? -5.004 -27.25 8.719 1 81.5 163 GLU B O 1
ATOM 4218 N N . GLY B 1 164 ? -4.73 -28.516 6.801 1 77.88 164 GLY B N 1
ATOM 4219 C CA . GLY B 1 164 ? -3.855 -27.531 6.18 1 77.88 164 GLY B CA 1
ATOM 4220 C C . GLY B 1 164 ? -4.336 -27.078 4.812 1 77.88 164 GLY B C 1
ATOM 4221 O O . GLY B 1 164 ? -5.516 -27.234 4.484 1 77.88 164 GLY B O 1
ATOM 4222 N N . LEU B 1 165 ? -3.408 -26.484 4.102 1 78.81 165 LEU B N 1
ATOM 4223 C CA . LEU B 1 165 ? -3.713 -25.906 2.799 1 78.81 165 LEU B CA 1
ATOM 4224 C C . LEU B 1 165 ? -4.203 -26.969 1.826 1 78.81 165 LEU B C 1
ATOM 4226 O O . LEU B 1 165 ? -5.141 -26.734 1.062 1 78.81 165 LEU B O 1
ATOM 4230 N N . ALA B 1 166 ? -3.561 -28.078 1.861 1 75.38 166 ALA B N 1
ATOM 4231 C CA . ALA B 1 166 ? -3.922 -29.141 0.938 1 75.38 166 ALA B CA 1
ATOM 4232 C C . ALA B 1 166 ? -5.375 -29.578 1.133 1 75.38 166 ALA B C 1
ATOM 4234 O O . ALA B 1 166 ? -6.094 -29.812 0.16 1 75.38 166 ALA B O 1
ATOM 4235 N N . ASP B 1 167 ? -5.789 -29.672 2.371 1 83.38 167 ASP B N 1
ATOM 4236 C CA . ASP B 1 167 ? -7.164 -30.047 2.678 1 83.38 167 ASP B CA 1
ATOM 4237 C C . ASP B 1 167 ? -8.133 -28.938 2.275 1 83.38 167 ASP B C 1
ATOM 4239 O O . ASP B 1 167 ? -9.242 -29.219 1.815 1 83.38 167 ASP B O 1
ATOM 4243 N N . ALA B 1 168 ? -7.699 -27.766 2.492 1 86.19 168 ALA B N 1
ATOM 4244 C CA . ALA B 1 168 ? -8.531 -26.625 2.102 1 86.19 168 ALA B CA 1
ATOM 4245 C C . ALA B 1 168 ? -8.773 -26.609 0.595 1 86.19 168 ALA B C 1
ATOM 4247 O O . ALA B 1 168 ? -9.867 -26.281 0.138 1 86.19 168 ALA B O 1
ATOM 4248 N N . VAL B 1 169 ? -7.816 -26.969 -0.167 1 83.88 169 VAL B N 1
ATOM 4249 C CA . VAL B 1 169 ? -7.934 -27.047 -1.619 1 83.88 169 VAL B CA 1
ATOM 4250 C C . VAL B 1 169 ? -8.969 -28.109 -1.995 1 83.88 169 VAL B C 1
ATOM 4252 O O . VAL B 1 169 ? -9.82 -27.875 -2.852 1 83.88 169 VAL B O 1
ATOM 4255 N N . ASP B 1 170 ? -8.844 -29.188 -1.352 1 82.25 170 ASP B N 1
ATOM 4256 C CA . ASP B 1 170 ? -9.781 -30.281 -1.625 1 82.25 170 ASP B CA 1
ATOM 4257 C C . ASP B 1 170 ? -11.219 -29.859 -1.346 1 82.25 170 ASP B C 1
ATOM 4259 O O . ASP B 1 170 ? -12.117 -30.141 -2.143 1 82.25 170 ASP B O 1
ATOM 4263 N N . VAL B 1 171 ? -11.367 -29.188 -0.259 1 89.25 171 VAL B N 1
ATOM 4264 C CA . VAL B 1 171 ? -12.695 -28.75 0.134 1 89.25 171 VAL B CA 1
ATOM 4265 C C . VAL B 1 171 ? -13.227 -27.734 -0.881 1 89.25 171 VAL B C 1
ATOM 4267 O O . VAL B 1 171 ? -14.398 -27.781 -1.257 1 89.25 171 VAL B O 1
ATOM 4270 N N . ALA B 1 172 ? -12.375 -26.828 -1.288 1 90.75 172 ALA B N 1
ATOM 4271 C CA . ALA B 1 172 ? -12.773 -25.828 -2.27 1 90.75 172 ALA B CA 1
ATOM 4272 C C . ALA B 1 172 ? -13.188 -26.484 -3.588 1 90.75 172 ALA B C 1
ATOM 4274 O O . ALA B 1 172 ? -14.18 -26.078 -4.195 1 90.75 172 ALA B O 1
ATOM 4275 N N . LEU B 1 173 ? -12.477 -27.469 -4.027 1 85.81 173 LEU B N 1
ATOM 4276 C CA . LEU B 1 173 ? -12.766 -28.156 -5.277 1 85.81 173 LEU B CA 1
ATOM 4277 C C . LEU B 1 173 ? -14.07 -28.953 -5.176 1 85.81 173 LEU B C 1
ATOM 4279 O O . LEU B 1 173 ? -14.844 -29 -6.133 1 85.81 173 LEU B O 1
ATOM 4283 N N . GLU B 1 174 ? -14.242 -29.547 -4.062 1 87.06 174 GLU B N 1
ATOM 4284 C CA . GLU B 1 174 ? -15.492 -30.266 -3.832 1 87.06 174 GLU B CA 1
ATOM 4285 C C . GLU B 1 174 ? -16.688 -29.312 -3.854 1 87.06 174 GLU B C 1
ATOM 4287 O O . GLU B 1 174 ? -17.734 -29.625 -4.418 1 87.06 174 GLU B O 1
ATOM 4292 N N . ASP B 1 175 ? -16.5 -28.219 -3.178 1 92.06 175 ASP B N 1
ATOM 4293 C CA . ASP B 1 175 ? -17.547 -27.219 -3.188 1 92.06 175 ASP B CA 1
ATOM 4294 C C . ASP B 1 175 ? -17.844 -26.734 -4.609 1 92.06 175 ASP B C 1
ATOM 4296 O O . ASP B 1 175 ? -19 -26.578 -4.988 1 92.06 175 ASP B O 1
ATOM 4300 N N . LEU B 1 176 ? -16.844 -26.5 -5.379 1 89.94 176 LEU B N 1
ATOM 4301 C CA . LEU B 1 176 ? -17.031 -26.078 -6.766 1 89.94 176 LEU B CA 1
ATOM 4302 C C . LEU B 1 176 ? -17.844 -27.109 -7.543 1 89.94 176 LEU B C 1
ATOM 4304 O O . LEU B 1 176 ? -18.75 -26.75 -8.289 1 89.94 176 LEU B O 1
ATOM 4308 N N . ALA B 1 177 ? -17.5 -28.359 -7.395 1 87.19 177 ALA B N 1
ATOM 4309 C CA . ALA B 1 177 ? -18.188 -29.422 -8.117 1 87.19 177 ALA B CA 1
ATOM 4310 C C . ALA B 1 177 ? -19.688 -29.438 -7.789 1 87.19 177 ALA B C 1
ATOM 4312 O O . ALA B 1 177 ? -20.516 -29.734 -8.656 1 87.19 177 ALA B O 1
ATOM 4313 N N . ARG B 1 178 ? -20.047 -29.062 -6.582 1 91 178 ARG B N 1
ATOM 4314 C CA . ARG B 1 178 ? -21.422 -29.125 -6.113 1 91 178 ARG B CA 1
ATOM 4315 C C . ARG B 1 178 ? -22.203 -27.875 -6.512 1 91 178 ARG B C 1
ATOM 4317 O O . ARG B 1 178 ? -23.422 -27.922 -6.652 1 91 178 ARG B O 1
ATOM 4324 N N . ASN B 1 179 ? -21.438 -26.797 -6.75 1 92.69 179 ASN B N 1
ATOM 4325 C CA . ASN B 1 179 ? -22.109 -25.516 -6.918 1 92.69 179 ASN B CA 1
ATOM 4326 C C . ASN B 1 179 ? -21.625 -24.781 -8.164 1 92.69 179 ASN B C 1
ATOM 4328 O O . ASN B 1 179 ? -21.547 -23.547 -8.172 1 92.69 179 ASN B O 1
ATOM 4332 N N . ILE B 1 180 ? -21.328 -25.531 -9.141 1 88.81 180 ILE B N 1
ATOM 4333 C CA . ILE B 1 180 ? -20.656 -24.984 -10.32 1 88.81 180 ILE B CA 1
ATOM 4334 C C . ILE B 1 180 ? -21.578 -23.984 -11.016 1 88.81 180 ILE B C 1
ATOM 4336 O O . ILE B 1 180 ? -21.094 -23.078 -11.711 1 88.81 180 ILE B O 1
ATOM 4340 N N . GLU B 1 181 ? -22.812 -24.016 -10.82 1 92.19 181 GLU B N 1
ATOM 4341 C CA . GLU B 1 181 ? -23.75 -23.156 -11.531 1 92.19 181 GLU B CA 1
ATOM 4342 C C . GLU B 1 181 ? -23.625 -21.703 -11.062 1 92.19 181 GLU B C 1
ATOM 4344 O O . GLU B 1 181 ? -23.703 -20.781 -11.875 1 92.19 181 GLU B O 1
ATOM 4349 N N . ASP B 1 182 ? -23.359 -21.531 -9.836 1 95.81 182 ASP B N 1
ATOM 4350 C CA . ASP B 1 182 ? -23.406 -20.156 -9.344 1 95.81 182 ASP B CA 1
ATOM 4351 C C . ASP B 1 182 ? -22.094 -19.766 -8.672 1 95.81 182 ASP B C 1
ATOM 4353 O O . ASP B 1 182 ? -21.953 -18.656 -8.172 1 95.81 182 ASP B O 1
ATOM 4357 N N . THR B 1 183 ? -21.125 -20.656 -8.711 1 96.94 183 THR B N 1
ATOM 4358 C CA . THR B 1 183 ? -19.906 -20.469 -7.918 1 96.94 183 THR B CA 1
ATOM 4359 C C . THR B 1 183 ? -18.672 -20.453 -8.812 1 96.94 183 THR B C 1
ATOM 4361 O O . THR B 1 183 ? -18.562 -21.266 -9.742 1 96.94 183 THR B O 1
ATOM 4364 N N . HIS B 1 184 ? -17.812 -19.516 -8.594 1 97.62 184 HIS B N 1
ATOM 4365 C CA . HIS B 1 184 ? -16.484 -19.484 -9.195 1 97.62 184 HIS B CA 1
ATOM 4366 C C . HIS B 1 184 ? -15.398 -19.766 -8.164 1 97.62 184 HIS B C 1
ATOM 4368 O O . HIS B 1 184 ? -15.383 -19.141 -7.098 1 97.62 184 HIS B O 1
ATOM 4374 N N . TYR B 1 185 ? -14.547 -20.75 -8.453 1 97.31 185 TYR B N 1
ATOM 4375 C CA . TYR B 1 185 ? -13.367 -21 -7.625 1 97.31 185 TYR B CA 1
ATOM 4376 C C . TYR B 1 185 ? -12.211 -20.109 -8.047 1 97.31 185 TYR B C 1
ATOM 4378 O O . TYR B 1 185 ? -11.609 -20.328 -9.102 1 97.31 185 TYR B O 1
ATOM 4386 N N . LEU B 1 186 ? -11.891 -19.125 -7.215 1 97.81 186 LEU B N 1
ATOM 4387 C CA . LEU B 1 186 ? -10.82 -18.172 -7.48 1 97.81 186 LEU B CA 1
ATOM 4388 C C . LEU B 1 186 ? -9.477 -18.719 -7.016 1 97.81 186 LEU B C 1
ATOM 4390 O O . LEU B 1 186 ? -9.133 -18.609 -5.836 1 97.81 186 LEU B O 1
ATOM 4394 N N . VAL B 1 187 ? -8.727 -19.203 -7.941 1 95.44 187 VAL B N 1
ATOM 4395 C CA . VAL B 1 187 ? -7.43 -19.797 -7.641 1 95.44 187 VAL B CA 1
ATOM 4396 C C . VAL B 1 187 ? -6.367 -18.703 -7.551 1 95.44 187 VAL B C 1
ATOM 4398 O O . VAL B 1 187 ? -6.406 -17.719 -8.305 1 95.44 187 VAL B O 1
ATOM 4401 N N . GLY B 1 188 ? -5.395 -18.922 -6.703 1 94.62 188 GLY B N 1
ATOM 4402 C CA . GLY B 1 188 ? -4.508 -17.828 -6.332 1 94.62 188 GLY B CA 1
ATOM 4403 C C . GLY B 1 188 ? -3.188 -17.844 -7.078 1 94.62 188 GLY B C 1
ATOM 4404 O O . GLY B 1 188 ? -2.441 -16.859 -7.062 1 94.62 188 GLY B O 1
ATOM 4405 N N . SER B 1 189 ? -2.836 -18.922 -7.695 1 95.31 189 SER B N 1
ATOM 4406 C CA . SER B 1 189 ? -1.555 -19.047 -8.391 1 95.31 189 SER B CA 1
ATOM 4407 C C . SER B 1 189 ? -1.695 -19.828 -9.688 1 95.31 189 SER B C 1
ATOM 4409 O O . SER B 1 189 ? -2.801 -20.234 -10.062 1 95.31 189 SER B O 1
ATOM 4411 N N . VAL B 1 190 ? -0.625 -19.891 -10.414 1 97.25 190 VAL B N 1
ATOM 4412 C CA . VAL B 1 190 ? -0.65 -20.562 -11.711 1 97.25 190 VAL B CA 1
ATOM 4413 C C . VAL B 1 190 ? -0.564 -22.078 -11.516 1 97.25 190 VAL B C 1
ATOM 4415 O O . VAL B 1 190 ? 0.205 -22.75 -12.203 1 97.25 190 VAL B O 1
ATOM 4418 N N . VAL B 1 191 ? -1.376 -22.562 -10.539 1 94.94 191 VAL B N 1
ATOM 4419 C CA . VAL B 1 191 ? -1.42 -23.984 -10.195 1 94.94 191 VAL B CA 1
ATOM 4420 C C . VAL B 1 191 ? -2.82 -24.531 -10.453 1 94.94 191 VAL B C 1
ATOM 4422 O O . VAL B 1 191 ? -3.736 -23.781 -10.797 1 94.94 191 VAL B O 1
ATOM 4425 N N . GLY B 1 192 ? -2.928 -25.859 -10.367 1 93.69 192 GLY B N 1
ATOM 4426 C CA . GLY B 1 192 ? -4.215 -26.516 -10.555 1 93.69 192 GLY B CA 1
ATOM 4427 C C . GLY B 1 192 ? -4.434 -27 -11.969 1 93.69 192 GLY B C 1
ATOM 4428 O O . GLY B 1 192 ? -3.559 -26.859 -12.828 1 93.69 192 GLY B O 1
ATOM 4429 N N . PRO B 1 193 ? -5.609 -27.656 -12.18 1 94.94 193 PRO B N 1
ATOM 4430 C CA . PRO B 1 193 ? -5.934 -28.141 -13.516 1 94.94 193 PRO B CA 1
ATOM 4431 C C . PRO B 1 193 ? -6.305 -27.031 -14.492 1 94.94 193 PRO B C 1
ATOM 4433 O O . PRO B 1 193 ? -6.695 -25.938 -14.062 1 94.94 193 PRO B O 1
ATOM 4436 N N . ASP B 1 194 ? -6.141 -27.281 -15.742 1 95.94 194 ASP B N 1
ATOM 4437 C CA . ASP B 1 194 ? -6.648 -26.359 -16.75 1 95.94 194 ASP B CA 1
ATOM 4438 C C . ASP B 1 194 ? -8.109 -26 -16.484 1 95.94 194 ASP B C 1
ATOM 4440 O O . ASP B 1 194 ? -8.922 -26.875 -16.156 1 95.94 194 ASP B O 1
ATOM 4444 N N . PRO B 1 195 ? -8.391 -24.75 -16.578 1 96.62 195 PRO B N 1
ATOM 4445 C CA . PRO B 1 195 ? -7.684 -23.625 -17.203 1 96.62 195 PRO B CA 1
ATOM 4446 C C . PRO B 1 195 ? -6.957 -22.734 -16.188 1 96.62 195 PRO B C 1
ATOM 4448 O O . PRO B 1 195 ? -6.453 -21.672 -16.547 1 96.62 195 PRO B O 1
ATOM 4451 N N . PHE B 1 196 ? -6.84 -23.141 -14.945 1 96.44 196 PHE B N 1
ATOM 4452 C CA . PHE B 1 196 ? -6.418 -22.266 -13.867 1 96.44 196 PHE B CA 1
ATOM 4453 C C . PHE B 1 196 ? -5.031 -21.688 -14.148 1 96.44 196 PHE B C 1
ATOM 4455 O O . PHE B 1 196 ? -4.828 -20.469 -14.078 1 96.44 196 PHE B O 1
ATOM 4462 N N . PRO B 1 197 ? -4.016 -22.5 -14.57 1 97.81 197 PRO B N 1
ATOM 4463 C CA . PRO B 1 197 ? -2.686 -21.938 -14.812 1 97.81 197 PRO B CA 1
ATOM 4464 C C . PRO B 1 197 ? -2.688 -20.875 -15.914 1 97.81 197 PRO B C 1
ATOM 4466 O O . PRO B 1 197 ? -2.061 -19.828 -15.766 1 97.81 197 PRO B O 1
ATOM 4469 N N . ARG B 1 198 ? -3.42 -21.094 -16.984 1 97 198 ARG B N 1
ATOM 4470 C CA . ARG B 1 198 ? -3.469 -20.109 -18.078 1 97 198 ARG B CA 1
ATOM 4471 C C . ARG B 1 198 ? -4.223 -18.859 -17.656 1 97 198 ARG B C 1
ATOM 4473 O O . ARG B 1 198 ? -3.848 -17.75 -18.047 1 97 198 ARG B O 1
ATOM 4480 N N . MET B 1 199 ? -5.223 -19.125 -16.891 1 97.62 199 MET B N 1
ATOM 4481 C CA . MET B 1 199 ? -6.078 -18.016 -16.469 1 97.62 199 MET B CA 1
ATOM 4482 C C . MET B 1 199 ? -5.32 -17.062 -15.539 1 97.62 199 MET B C 1
ATOM 4484 O O . MET B 1 199 ? -5.316 -15.859 -15.758 1 97.62 199 MET B O 1
ATOM 4488 N N . VAL B 1 200 ? -4.672 -17.625 -14.562 1 98.12 200 VAL B N 1
ATOM 4489 C CA . VAL B 1 200 ? -3.92 -16.797 -13.617 1 98.12 200 VAL B CA 1
ATOM 4490 C C . VAL B 1 200 ? -2.777 -16.094 -14.352 1 98.12 200 VAL B C 1
ATOM 4492 O O . VAL B 1 200 ? -2.498 -14.922 -14.086 1 98.12 200 VAL B O 1
ATOM 4495 N N . ARG B 1 201 ? -2.119 -16.797 -15.258 1 98.06 201 ARG B N 1
ATOM 4496 C CA . ARG B 1 201 ? -1.079 -16.156 -16.062 1 98.06 201 ARG B CA 1
ATOM 4497 C C . ARG B 1 201 ? -1.631 -14.945 -16.812 1 98.06 201 ARG B C 1
ATOM 4499 O O . ARG B 1 201 ? -1.003 -13.891 -16.844 1 98.06 201 ARG B O 1
ATOM 4506 N N . GLU B 1 202 ? -2.775 -15.141 -17.422 1 97.88 202 GLU B N 1
ATOM 4507 C CA . GLU B 1 202 ? -3.398 -14.062 -18.188 1 97.88 202 GLU B CA 1
ATOM 4508 C C . GLU B 1 202 ? -3.588 -12.812 -17.328 1 97.88 202 GLU B C 1
ATOM 4510 O O . GLU B 1 202 ? -3.221 -11.711 -17.734 1 97.88 202 GLU B O 1
ATOM 4515 N N . PHE B 1 203 ? -4.059 -12.977 -16.156 1 98.75 203 PHE B N 1
ATOM 4516 C CA . PHE B 1 203 ? -4.422 -11.836 -15.32 1 98.75 203 PHE B CA 1
ATOM 4517 C C . PHE B 1 203 ? -3.189 -11.242 -14.656 1 98.75 203 PHE B C 1
ATOM 4519 O O . PHE B 1 203 ? -3.184 -10.062 -14.289 1 98.75 203 PHE B O 1
ATOM 4526 N N . GLN B 1 204 ? -2.131 -12.016 -14.539 1 98.69 204 GLN B N 1
ATOM 4527 C CA . GLN B 1 204 ? -0.9 -11.508 -13.945 1 98.69 204 GLN B CA 1
ATOM 4528 C C . GLN B 1 204 ? 0.026 -10.922 -15.008 1 98.69 204 GLN B C 1
ATOM 4530 O O . GLN B 1 204 ? 0.982 -10.211 -14.68 1 98.69 204 GLN B O 1
ATOM 4535 N N . SER B 1 205 ? -0.219 -11.109 -16.25 1 98.5 205 SER B N 1
ATOM 4536 C CA . SER B 1 205 ? 0.691 -10.766 -17.344 1 98.5 205 SER B CA 1
ATOM 4537 C C . SER B 1 205 ? 0.841 -9.258 -17.484 1 98.5 205 SER B C 1
ATOM 4539 O O . SER B 1 205 ? 1.77 -8.781 -18.141 1 98.5 205 SER B O 1
ATOM 4541 N N . VAL B 1 206 ? -0.063 -8.516 -16.844 1 98.81 206 VAL B N 1
ATOM 4542 C CA . VAL B 1 206 ? 0.027 -7.055 -16.859 1 98.81 206 VAL B CA 1
ATOM 4543 C C . VAL B 1 206 ? 1.355 -6.613 -16.25 1 98.81 206 VAL B C 1
ATOM 4545 O O . VAL B 1 206 ? 1.919 -5.594 -16.656 1 98.81 206 VAL B O 1
ATOM 4548 N N . ILE B 1 207 ? 1.938 -7.41 -15.359 1 98.88 207 ILE B N 1
ATOM 4549 C CA . ILE B 1 207 ? 3.213 -7.113 -14.711 1 98.88 207 ILE B CA 1
ATOM 4550 C C . ILE B 1 207 ? 4.305 -6.965 -15.766 1 98.88 207 ILE B C 1
ATOM 4552 O O . ILE B 1 207 ? 4.953 -5.918 -15.859 1 98.88 207 ILE B O 1
ATOM 4556 N N . GLY B 1 208 ? 4.453 -8.016 -16.562 1 98.88 208 GLY B N 1
ATOM 4557 C CA . GLY B 1 208 ? 5.488 -8.016 -17.594 1 98.88 208 GLY B CA 1
ATOM 4558 C C . GLY B 1 208 ? 5.219 -7.035 -18.703 1 98.88 208 GLY B C 1
ATOM 4559 O O . GLY B 1 208 ? 6.145 -6.41 -19.234 1 98.88 208 GLY B O 1
ATOM 4560 N N . THR B 1 209 ? 3.951 -6.883 -19.078 1 98.81 209 THR B N 1
ATOM 4561 C CA . THR B 1 209 ? 3.586 -5.953 -20.141 1 98.81 209 THR B CA 1
ATOM 4562 C C . THR B 1 209 ? 3.994 -4.527 -19.766 1 98.81 209 THR B C 1
ATOM 4564 O O . THR B 1 209 ? 4.617 -3.832 -20.578 1 98.81 209 THR B O 1
ATOM 4567 N N . GLU B 1 210 ? 3.67 -4.117 -18.578 1 98.88 210 GLU B N 1
ATOM 4568 C CA . GLU B 1 210 ? 4.062 -2.793 -18.109 1 98.88 210 GLU B CA 1
ATOM 4569 C C . GLU B 1 210 ? 5.578 -2.674 -18 1 98.88 210 GLU B C 1
ATOM 4571 O O . GLU B 1 210 ? 6.16 -1.672 -18.406 1 98.88 210 GLU B O 1
ATOM 4576 N N . ALA B 1 211 ? 6.207 -3.686 -17.438 1 98.94 211 ALA B N 1
ATOM 4577 C CA . ALA B 1 211 ? 7.652 -3.652 -17.219 1 98.94 211 ALA B CA 1
ATOM 4578 C C . ALA B 1 211 ? 8.391 -3.49 -18.547 1 98.94 211 ALA B C 1
ATOM 4580 O O . ALA B 1 211 ? 9.359 -2.729 -18.641 1 98.94 211 ALA B O 1
ATOM 4581 N N . ARG B 1 212 ? 7.945 -4.242 -19.547 1 98.88 212 ARG B N 1
ATOM 4582 C CA . ARG B 1 212 ? 8.57 -4.188 -20.859 1 98.88 212 ARG B CA 1
ATOM 4583 C C . ARG B 1 212 ? 8.469 -2.785 -21.453 1 98.88 212 ARG B C 1
ATOM 4585 O O . ARG B 1 212 ? 9.461 -2.242 -21.953 1 98.88 212 ARG B O 1
ATOM 4592 N N . GLU B 1 213 ? 7.262 -2.213 -21.406 1 98.88 213 GLU B N 1
ATOM 4593 C CA . GLU B 1 213 ? 7.062 -0.859 -21.906 1 98.88 213 GLU B CA 1
ATOM 4594 C C . GLU B 1 213 ? 7.914 0.15 -21.141 1 98.88 213 GLU B C 1
ATOM 4596 O O . GLU B 1 213 ? 8.547 1.022 -21.75 1 98.88 213 GLU B O 1
ATOM 4601 N N . GLN B 1 214 ? 7.961 0.021 -19.891 1 98.88 214 GLN B N 1
ATOM 4602 C CA . GLN B 1 214 ? 8.609 0.985 -19 1 9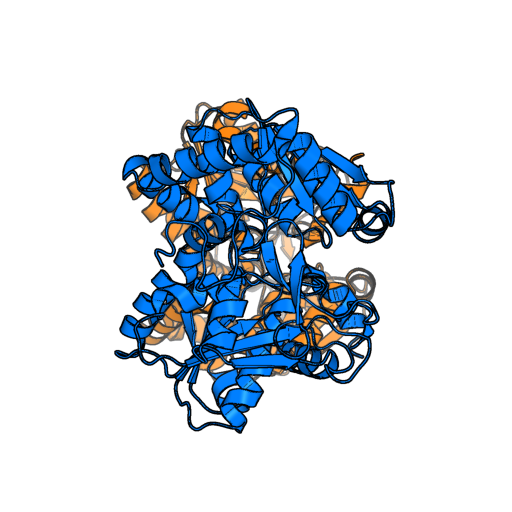8.88 214 GLN B CA 1
ATOM 4603 C C . GLN B 1 214 ? 10.133 0.929 -19.156 1 98.88 214 GLN B C 1
ATOM 4605 O O . GLN B 1 214 ? 10.797 1.967 -19.172 1 98.88 214 GLN B O 1
ATOM 4610 N N . ILE B 1 215 ? 10.695 -0.271 -19.281 1 98.88 215 ILE B N 1
ATOM 4611 C CA . ILE B 1 215 ? 12.141 -0.381 -19.391 1 98.88 215 ILE B CA 1
ATOM 4612 C C . ILE B 1 215 ? 12.602 0.164 -20.75 1 98.88 215 ILE B C 1
ATOM 4614 O O . ILE B 1 215 ? 13.68 0.76 -20.844 1 98.88 215 ILE B O 1
ATOM 4618 N N . LEU B 1 216 ? 11.836 -0.089 -21.781 1 98.81 216 LEU B N 1
ATOM 4619 C CA . LEU B 1 216 ? 12.156 0.453 -23.094 1 98.81 216 LEU B CA 1
ATOM 4620 C C . LEU B 1 216 ? 12.094 1.977 -23.078 1 98.81 216 LEU B C 1
ATOM 4622 O O . LEU B 1 216 ? 12.922 2.641 -23.719 1 98.81 216 LEU B O 1
ATOM 4626 N N . GLU B 1 217 ? 11.156 2.527 -22.359 1 98.56 217 GLU B N 1
ATOM 4627 C CA . GLU B 1 217 ? 11.031 3.979 -22.25 1 98.56 217 GLU B CA 1
ATOM 4628 C C . GLU B 1 217 ? 12.203 4.57 -21.469 1 98.56 217 GLU B C 1
ATOM 4630 O O . GLU B 1 217 ? 12.727 5.625 -21.828 1 98.56 217 GLU B O 1
ATOM 4635 N N . GLN B 1 218 ? 12.625 3.939 -20.453 1 98 218 GLN B N 1
ATOM 4636 C CA . GLN B 1 218 ? 13.609 4.492 -19.531 1 98 218 GLN B CA 1
ATOM 4637 C C . GLN B 1 218 ? 15.031 4.254 -20.031 1 98 218 GLN B C 1
ATOM 4639 O O . GLN B 1 218 ? 15.906 5.105 -19.859 1 98 218 GLN B O 1
ATOM 4644 N N . VAL B 1 219 ? 15.219 3.09 -20.609 1 97.94 219 VAL B N 1
ATOM 4645 C CA . VAL B 1 219 ? 16.578 2.664 -20.906 1 97.94 219 VAL B CA 1
ATOM 4646 C C . VAL B 1 219 ? 16.781 2.564 -22.422 1 97.94 219 VAL B C 1
ATOM 4648 O O . VAL B 1 219 ? 17.906 2.682 -22.922 1 97.94 219 VAL B O 1
ATOM 4651 N N . GLY B 1 220 ? 15.734 2.26 -23.219 1 98.38 220 GLY B N 1
ATOM 4652 C CA . GLY B 1 220 ? 15.812 2.168 -24.656 1 98.38 220 GLY B CA 1
ATOM 4653 C C . GLY B 1 220 ? 16.141 0.769 -25.156 1 98.38 220 GLY B C 1
ATOM 4654 O O . GLY B 1 220 ? 16.234 0.538 -26.359 1 98.38 220 GLY B O 1
ATOM 4655 N N . GLU B 1 221 ? 16.312 -0.171 -24.25 1 98.38 221 GLU B N 1
ATOM 4656 C CA . GLU B 1 221 ? 16.578 -1.564 -24.594 1 98.38 221 GLU B CA 1
ATOM 4657 C C . GLU B 1 221 ? 15.992 -2.512 -23.547 1 98.38 221 GLU B C 1
ATOM 4659 O O . GLU B 1 221 ? 15.625 -2.088 -22.453 1 98.38 221 GLU B O 1
ATOM 4664 N N . LEU B 1 222 ? 15.82 -3.768 -23.938 1 98.88 222 LEU B N 1
ATOM 4665 C CA . LEU B 1 222 ? 15.336 -4.789 -23.016 1 98.88 222 LEU B CA 1
ATOM 4666 C C . LEU B 1 222 ? 16.391 -5.117 -21.969 1 98.88 222 LEU B C 1
ATOM 4668 O O . LEU B 1 222 ? 17.594 -4.922 -22.203 1 98.88 222 LEU B O 1
ATOM 4672 N N . PRO B 1 223 ? 15.992 -5.555 -20.766 1 98.88 223 PRO B N 1
ATOM 4673 C CA . PRO B 1 223 ? 16.969 -5.957 -19.75 1 98.88 223 PRO B CA 1
ATOM 4674 C C . PRO B 1 223 ? 17.688 -7.25 -20.109 1 98.88 223 PRO B C 1
ATOM 4676 O O . PRO B 1 223 ? 17.234 -8 -20.969 1 98.88 223 PRO B O 1
ATOM 4679 N N . ASP B 1 224 ? 18.781 -7.449 -19.422 1 98.88 224 ASP B N 1
ATOM 4680 C CA . ASP B 1 224 ? 19.5 -8.711 -19.594 1 98.88 224 ASP B CA 1
ATOM 4681 C C . ASP B 1 224 ? 18.734 -9.859 -18.938 1 98.88 224 ASP B C 1
ATOM 4683 O O . ASP B 1 224 ? 18.797 -11 -19.406 1 98.88 224 ASP B O 1
ATOM 4687 N N . ALA B 1 225 ? 18.016 -9.531 -17.859 1 98.88 225 ALA B N 1
ATOM 4688 C CA . ALA B 1 225 ? 17.359 -10.609 -17.125 1 98.88 225 ALA B CA 1
ATOM 4689 C C . ALA B 1 225 ? 16.109 -10.102 -16.406 1 98.88 225 ALA B C 1
ATOM 4691 O O . ALA B 1 225 ? 16.031 -8.922 -16.062 1 98.88 225 ALA B O 1
ATOM 4692 N N . ALA B 1 226 ? 15.203 -10.977 -16.219 1 98.94 226 ALA B N 1
ATOM 4693 C CA . ALA B 1 226 ? 14.039 -10.844 -15.336 1 98.94 226 ALA B CA 1
ATOM 4694 C C . ALA B 1 226 ? 14.109 -11.836 -14.18 1 98.94 226 ALA B C 1
ATOM 4696 O O . ALA B 1 226 ? 14.359 -13.031 -14.391 1 98.94 226 ALA B O 1
ATOM 4697 N N . VAL B 1 227 ? 13.938 -11.297 -12.945 1 98.94 227 VAL B N 1
ATOM 4698 C CA . VAL B 1 227 ? 14.109 -12.109 -11.75 1 98.94 227 VAL B CA 1
ATOM 4699 C C . VAL B 1 227 ? 12.867 -12.008 -10.875 1 98.94 227 VAL B C 1
ATOM 4701 O O . VAL B 1 227 ? 12.273 -10.93 -10.75 1 98.94 227 VAL B O 1
ATOM 4704 N N . ALA B 1 228 ? 12.438 -13.109 -10.297 1 98.88 228 ALA B N 1
ATOM 4705 C CA . ALA B 1 228 ? 11.281 -13.117 -9.406 1 98.88 228 ALA B CA 1
ATOM 4706 C C . ALA B 1 228 ? 11.336 -14.305 -8.445 1 98.88 228 ALA B C 1
ATOM 4708 O O . ALA B 1 228 ? 12.055 -15.273 -8.695 1 98.88 228 ALA B O 1
ATOM 4709 N N . CYS B 1 229 ? 10.641 -14.188 -7.328 1 98.62 229 CYS B N 1
ATOM 4710 C CA . CYS B 1 229 ? 10.469 -15.344 -6.453 1 98.62 229 CYS B CA 1
ATOM 4711 C C . CYS B 1 229 ? 9.414 -16.297 -7.016 1 98.62 229 CYS B C 1
ATOM 4713 O O . CYS B 1 229 ? 8.586 -15.898 -7.84 1 98.62 229 CYS B O 1
ATOM 4715 N N . VAL B 1 230 ? 9.547 -17.562 -6.582 1 98.06 230 VAL B N 1
ATOM 4716 C CA . VAL B 1 230 ? 8.648 -18.562 -7.141 1 98.06 230 VAL B CA 1
ATOM 4717 C C . VAL B 1 230 ? 8.102 -19.453 -6.023 1 98.06 230 VAL B C 1
ATOM 4719 O O . VAL B 1 230 ? 8.852 -20.188 -5.379 1 98.06 230 VAL B O 1
ATOM 4722 N N . GLY B 1 231 ? 6.879 -19.312 -5.684 1 94.88 231 GLY B N 1
ATOM 4723 C CA . GLY B 1 231 ? 6.066 -20.312 -4.992 1 94.88 231 GLY B CA 1
ATOM 4724 C C . GLY B 1 231 ? 5.203 -21.141 -5.93 1 94.88 231 GLY B C 1
ATOM 4725 O O . GLY B 1 231 ? 5.719 -21.938 -6.707 1 94.88 231 GLY B O 1
ATOM 4726 N N . GLY B 1 232 ? 3.906 -20.719 -5.93 1 94.44 232 GLY B N 1
ATOM 4727 C CA . GLY B 1 232 ? 3.111 -21.25 -7.027 1 94.44 232 GLY B CA 1
ATOM 4728 C C . GLY B 1 232 ? 3.496 -20.656 -8.375 1 94.44 232 GLY B C 1
ATOM 4729 O O . GLY B 1 232 ? 3.186 -21.25 -9.422 1 94.44 232 GLY B O 1
ATOM 4730 N N . GLY B 1 233 ? 4.055 -19.469 -8.352 1 97.44 233 GLY B N 1
ATOM 4731 C CA . GLY B 1 233 ? 4.773 -18.938 -9.492 1 97.44 233 GLY B CA 1
ATOM 4732 C C . GLY B 1 233 ? 4.008 -17.859 -10.234 1 97.44 233 GLY B C 1
ATOM 4733 O O . GLY B 1 233 ? 4.41 -17.438 -11.328 1 97.44 233 GLY B O 1
ATOM 4734 N N . SER B 1 234 ? 2.922 -17.328 -9.625 1 97.81 234 SER B N 1
ATOM 4735 C CA . SER B 1 234 ? 2.053 -16.422 -10.367 1 97.81 234 SER B CA 1
ATOM 4736 C C . SER B 1 234 ? 2.762 -15.102 -10.672 1 97.81 234 SER B C 1
ATOM 4738 O O . SER B 1 234 ? 2.684 -14.586 -11.789 1 97.81 234 SER B O 1
ATOM 4740 N N . ASN B 1 235 ? 3.502 -14.508 -9.719 1 98 235 ASN B N 1
ATOM 4741 C CA . ASN B 1 235 ? 4.18 -13.242 -9.984 1 98 235 ASN B CA 1
ATOM 4742 C C . ASN B 1 235 ? 5.32 -13.414 -10.984 1 98 235 ASN B C 1
ATOM 4744 O O . ASN B 1 235 ? 5.555 -12.547 -11.82 1 98 235 ASN B O 1
ATOM 4748 N N . ALA B 1 236 ? 6.004 -14.562 -10.883 1 98.81 236 ALA B N 1
ATOM 4749 C CA . ALA B 1 236 ? 7.133 -14.805 -11.781 1 98.81 236 ALA B CA 1
ATOM 4750 C C . ALA B 1 236 ? 6.668 -14.961 -13.227 1 98.81 236 ALA B C 1
ATOM 4752 O O . ALA B 1 236 ? 7.195 -14.305 -14.125 1 98.81 236 ALA B O 1
ATOM 4753 N N . ILE B 1 237 ? 5.695 -15.828 -13.414 1 98.62 237 ILE B N 1
ATOM 4754 C CA . ILE B 1 237 ? 5.199 -16.047 -14.773 1 98.62 237 ILE B CA 1
ATOM 4755 C C . ILE B 1 237 ? 4.598 -14.742 -15.312 1 98.62 237 ILE B C 1
ATOM 4757 O O . ILE B 1 237 ? 4.695 -14.461 -16.5 1 98.62 237 ILE B O 1
ATOM 4761 N N . GLY B 1 238 ? 3.938 -13.945 -14.438 1 98.75 238 GLY B N 1
ATOM 4762 C CA . GLY B 1 238 ? 3.404 -12.656 -14.836 1 98.75 238 GLY B CA 1
ATOM 4763 C C . GLY B 1 238 ? 4.461 -11.711 -15.383 1 98.75 238 GLY B C 1
ATOM 4764 O O . GLY B 1 238 ? 4.207 -10.969 -16.328 1 98.75 238 GLY B O 1
ATOM 4765 N N . LEU B 1 239 ? 5.621 -11.727 -14.773 1 98.94 239 LEU B N 1
ATOM 4766 C CA . LEU B 1 239 ? 6.723 -10.898 -15.258 1 98.94 239 LEU B CA 1
ATOM 4767 C C . LEU B 1 239 ? 7.34 -11.5 -16.516 1 98.94 239 LEU B C 1
ATOM 4769 O O . LEU B 1 239 ? 7.555 -10.797 -17.5 1 98.94 239 LEU B O 1
ATOM 4773 N N . PHE B 1 240 ? 7.598 -12.805 -16.562 1 98.81 240 PHE B N 1
ATOM 4774 C CA . PHE B 1 240 ? 8.367 -13.484 -17.594 1 98.81 240 PHE B CA 1
ATOM 4775 C C . PHE B 1 240 ? 7.609 -13.477 -18.922 1 98.81 240 PHE B C 1
ATOM 4777 O O . PHE B 1 240 ? 8.219 -13.406 -19.984 1 98.81 240 PHE B O 1
ATOM 4784 N N . HIS B 1 241 ? 6.352 -13.492 -18.812 1 97.62 241 HIS B N 1
ATOM 4785 C CA . HIS B 1 241 ? 5.508 -13.781 -19.969 1 97.62 241 HIS B CA 1
ATOM 4786 C C . HIS B 1 241 ? 5.75 -12.773 -21.094 1 97.62 241 HIS B C 1
ATOM 4788 O O . HIS B 1 241 ? 5.77 -13.148 -22.266 1 97.62 241 HIS B O 1
ATOM 4794 N N . ALA B 1 242 ? 5.906 -11.539 -20.766 1 98.12 242 ALA B N 1
ATOM 4795 C CA . ALA B 1 242 ? 6.043 -10.477 -21.766 1 98.12 242 ALA B CA 1
ATOM 4796 C C . ALA B 1 242 ? 7.379 -10.578 -22.5 1 98.12 242 ALA B C 1
ATOM 4798 O O . ALA B 1 242 ? 7.566 -9.953 -23.547 1 98.12 242 ALA B O 1
ATOM 4799 N N . PHE B 1 243 ? 8.305 -11.391 -21.969 1 98.5 243 PHE B N 1
ATOM 4800 C CA . PHE B 1 243 ? 9.656 -11.477 -22.531 1 98.5 243 PHE B CA 1
ATOM 4801 C C . PHE B 1 243 ? 9.914 -12.867 -23.109 1 98.5 243 PHE B C 1
ATOM 4803 O O . PHE B 1 243 ? 11.055 -13.195 -23.438 1 98.5 243 PHE B O 1
ATOM 4810 N N . ARG B 1 244 ? 8.93 -13.703 -23.188 1 95.62 244 ARG B N 1
ATOM 4811 C CA . ARG B 1 244 ? 9.078 -15.125 -23.469 1 95.62 244 ARG B CA 1
ATOM 4812 C C . ARG B 1 244 ? 9.773 -15.359 -24.797 1 95.62 244 ARG B C 1
ATOM 4814 O O . ARG B 1 244 ? 10.477 -16.359 -24.969 1 95.62 244 ARG B O 1
ATOM 4821 N N . ASP B 1 245 ? 9.688 -14.453 -25.734 1 95.88 245 ASP B N 1
ATOM 4822 C CA . ASP B 1 245 ? 10.242 -14.633 -27.078 1 95.88 245 ASP B CA 1
ATOM 4823 C C . ASP B 1 245 ? 11.5 -13.789 -27.266 1 95.88 245 ASP B C 1
ATOM 4825 O O . ASP B 1 245 ? 12 -13.648 -28.391 1 95.88 245 ASP B O 1
ATOM 4829 N N . ASP B 1 246 ? 11.953 -13.172 -26.219 1 98.25 246 ASP B N 1
ATOM 4830 C CA . ASP B 1 246 ? 13.117 -12.297 -26.281 1 98.25 246 ASP B CA 1
ATOM 4831 C C . ASP B 1 246 ? 14.336 -12.969 -25.641 1 98.25 246 ASP B C 1
ATOM 4833 O O . ASP B 1 246 ? 14.211 -14.031 -25.031 1 98.25 246 ASP B O 1
ATOM 4837 N N . ASP B 1 247 ? 15.5 -12.383 -25.953 1 97.5 247 ASP B N 1
ATOM 4838 C CA . ASP B 1 247 ? 16.734 -12.852 -25.328 1 97.5 247 ASP B CA 1
ATOM 4839 C C . ASP B 1 247 ? 16.906 -12.227 -23.953 1 97.5 247 ASP B C 1
ATOM 4841 O O . ASP B 1 247 ? 17.891 -11.516 -23.703 1 97.5 247 ASP B O 1
ATOM 4845 N N . VAL B 1 248 ? 15.961 -12.328 -23.094 1 98.81 248 VAL B N 1
ATOM 4846 C CA . VAL B 1 248 ? 15.977 -11.938 -21.688 1 98.81 248 VAL B CA 1
ATOM 4847 C C . VAL B 1 248 ? 16.047 -13.18 -20.812 1 98.81 248 VAL B C 1
ATOM 4849 O O . VAL B 1 248 ? 15.195 -14.07 -20.906 1 98.81 248 VAL B O 1
ATOM 4852 N N . ALA B 1 249 ? 17.062 -13.305 -20.016 1 98.81 249 ALA B N 1
ATOM 4853 C CA . ALA B 1 249 ? 17.203 -14.477 -19.156 1 98.81 249 ALA B CA 1
ATOM 4854 C C . ALA B 1 249 ? 16.172 -14.453 -18.031 1 98.81 249 ALA B C 1
ATOM 4856 O O . ALA B 1 249 ? 15.805 -13.383 -17.531 1 98.81 249 ALA B O 1
ATOM 4857 N N . PHE B 1 250 ? 15.672 -15.602 -17.672 1 98.94 250 PHE B N 1
ATOM 4858 C CA . PHE B 1 250 ? 14.719 -15.727 -16.562 1 98.94 250 PHE B CA 1
ATOM 4859 C C . PHE B 1 250 ? 15.359 -16.422 -15.375 1 98.94 250 PHE B C 1
ATOM 4861 O O . PHE B 1 250 ? 15.984 -17.484 -15.531 1 98.94 250 PHE B O 1
ATOM 4868 N N . TYR B 1 251 ? 15.242 -15.82 -14.195 1 98.94 251 TYR B N 1
ATOM 4869 C CA . TYR B 1 251 ? 15.719 -16.422 -12.953 1 98.94 251 TYR B CA 1
ATOM 4870 C C . TYR B 1 251 ? 14.625 -16.438 -11.898 1 98.94 251 TYR B C 1
ATOM 4872 O O . TYR B 1 251 ? 13.938 -15.438 -11.688 1 98.94 251 TYR B O 1
ATOM 4880 N N . GLY B 1 252 ? 14.43 -17.562 -11.266 1 98.81 252 GLY B N 1
ATOM 4881 C CA . GLY B 1 252 ? 13.438 -17.719 -10.211 1 98.81 252 GLY B CA 1
ATOM 4882 C C . GLY B 1 252 ? 14.039 -18.188 -8.898 1 98.81 252 GLY B C 1
ATOM 4883 O O . GLY B 1 252 ? 14.789 -19.156 -8.859 1 98.81 252 GLY B O 1
ATOM 4884 N N . GLY B 1 253 ? 13.797 -17.422 -7.82 1 98.62 253 GLY B N 1
ATOM 4885 C CA . GLY B 1 253 ? 14.203 -17.844 -6.488 1 98.62 253 GLY B CA 1
ATOM 4886 C C . GLY B 1 253 ? 13.102 -18.547 -5.719 1 98.62 253 GLY B C 1
ATOM 4887 O O . GLY B 1 253 ? 12.062 -17.953 -5.422 1 98.62 253 GLY B O 1
ATOM 4888 N N . GLU B 1 254 ? 13.32 -19.812 -5.32 1 98.19 254 GLU B N 1
ATOM 4889 C CA . GLU B 1 254 ? 12.352 -20.625 -4.574 1 98.19 254 GLU B CA 1
ATOM 4890 C C . GLU B 1 254 ? 12.648 -20.594 -3.08 1 98.19 254 GLU B C 1
ATOM 4892 O O . GLU B 1 254 ? 13.719 -20.141 -2.662 1 98.19 254 GLU B O 1
ATOM 4897 N N . GLY B 1 255 ? 11.648 -21.062 -2.289 1 97.06 255 GLY B N 1
ATOM 4898 C CA . GLY B 1 255 ? 11.859 -21.172 -0.855 1 97.06 255 GLY B CA 1
ATOM 4899 C C . GLY B 1 255 ? 12.82 -22.297 -0.48 1 97.06 255 GLY B C 1
ATOM 4900 O O . GLY B 1 255 ? 12.398 -23.438 -0.29 1 97.06 255 GLY B O 1
ATOM 4901 N N . GLY B 1 256 ? 14.008 -21.938 -0.27 1 96.56 256 GLY B N 1
ATOM 4902 C CA . GLY B 1 256 ? 15.039 -22.922 0.009 1 96.56 256 GLY B CA 1
ATOM 4903 C C . GLY B 1 256 ? 15.094 -23.328 1.468 1 96.56 256 GLY B C 1
ATOM 4904 O O . GLY B 1 256 ? 15.734 -24.328 1.815 1 96.56 256 GLY B O 1
ATOM 4905 N N . GLY B 1 257 ? 14.406 -22.594 2.322 1 95.81 257 GLY B N 1
ATOM 4906 C CA . GLY B 1 257 ? 14.391 -22.938 3.734 1 95.81 257 GLY B CA 1
ATOM 4907 C C . GLY B 1 257 ? 15.781 -23.047 4.336 1 95.81 257 GLY B C 1
ATOM 4908 O O . GLY B 1 257 ? 16.562 -22.109 4.281 1 95.81 257 GLY B O 1
ATOM 4909 N N . GLU B 1 258 ? 16.062 -24.266 4.836 1 92.69 258 GLU B N 1
ATOM 4910 C CA . GLU B 1 258 ? 17.375 -24.531 5.43 1 92.69 258 GLU B CA 1
ATOM 4911 C C . GLU B 1 258 ? 18.391 -24.969 4.375 1 92.69 258 GLU B C 1
ATOM 4913 O O . GLU B 1 258 ? 19.484 -25.422 4.711 1 92.69 258 GLU B O 1
ATOM 4918 N N . GLY B 1 259 ? 18.031 -24.828 3.207 1 85.62 259 GLY B N 1
ATOM 4919 C CA . GLY B 1 259 ? 18.844 -25.219 2.068 1 85.62 259 GLY B CA 1
ATOM 4920 C C . GLY B 1 259 ? 18.219 -26.328 1.246 1 85.62 259 GLY B C 1
ATOM 4921 O O . GLY B 1 259 ? 17.531 -27.203 1.788 1 85.62 259 GLY B O 1
ATOM 4922 N N . SER B 1 260 ? 18.281 -26.391 -0.14 1 74.44 260 SER B N 1
ATOM 4923 C CA . SER B 1 260 ? 17.672 -27.406 -0.996 1 74.44 260 SER B CA 1
ATOM 4924 C C . SER B 1 260 ? 18.188 -28.797 -0.671 1 74.44 260 SER B C 1
ATOM 4926 O O . SER B 1 260 ? 17.484 -29.797 -0.845 1 74.44 260 SER B O 1
ATOM 4928 N N . GLY B 1 261 ? 19.391 -28.859 -0.178 1 81.06 261 GLY B N 1
ATOM 4929 C CA . GLY B 1 261 ? 19.922 -30.172 0.18 1 81.06 261 GLY B CA 1
ATOM 4930 C C . GLY B 1 261 ? 19.453 -30.656 1.539 1 81.06 261 GLY B C 1
ATOM 4931 O O . GLY B 1 261 ? 19.75 -31.781 1.936 1 81.06 261 GLY B O 1
ATOM 4932 N N . SER B 1 262 ? 18.516 -29.859 1.973 1 86.06 262 SER B N 1
ATOM 4933 C CA . SER B 1 262 ? 17.984 -30.219 3.281 1 86.06 262 SER B CA 1
ATOM 4934 C C . SER B 1 262 ? 16.625 -30.906 3.158 1 86.06 262 SER B C 1
ATOM 4936 O O . SER B 1 262 ? 16.062 -31 2.064 1 86.06 262 SER B O 1
ATOM 4938 N N . ASP B 1 263 ? 16.125 -31.438 4.27 1 92.06 263 ASP B N 1
ATOM 4939 C CA . ASP B 1 263 ? 14.797 -32.031 4.289 1 92.06 263 ASP B CA 1
ATOM 4940 C C . ASP B 1 263 ? 13.742 -31 4.676 1 92.06 263 ASP B C 1
ATOM 4942 O O . ASP B 1 263 ? 12.617 -31.359 5.043 1 92.06 263 ASP B O 1
ATOM 4946 N N . ARG B 1 264 ? 14.094 -29.75 4.613 1 93.69 264 ARG B N 1
ATOM 4947 C CA . ARG B 1 264 ? 13.148 -28.703 4.953 1 93.69 264 ARG B CA 1
ATOM 4948 C C . ARG B 1 264 ? 13.258 -27.531 3.971 1 93.69 264 ARG B C 1
ATOM 4950 O O . ARG B 1 264 ? 14.039 -26.609 4.184 1 93.69 264 ARG B O 1
ATOM 4957 N N . HIS B 1 265 ? 12.516 -27.625 2.914 1 94.44 265 HIS B N 1
ATOM 4958 C CA . HIS B 1 265 ? 12.531 -26.594 1.891 1 94.44 265 HIS B CA 1
ATOM 4959 C C . HIS B 1 265 ? 11.25 -26.609 1.068 1 94.44 265 HIS B C 1
ATOM 4961 O O . HIS B 1 265 ? 10.398 -27.484 1.251 1 94.44 265 HIS B O 1
ATOM 4967 N N . ALA B 1 266 ? 11.055 -25.625 0.262 1 94.19 266 ALA B N 1
ATOM 4968 C CA . ALA B 1 266 ? 9.938 -25.5 -0.668 1 94.19 266 ALA B CA 1
ATOM 4969 C C . ALA B 1 266 ? 10.422 -25.141 -2.066 1 94.19 266 ALA B C 1
ATOM 4971 O O . ALA B 1 266 ? 9.93 -24.172 -2.668 1 94.19 266 ALA B O 1
ATOM 4972 N N . ALA B 1 267 ? 11.367 -26 -2.568 1 96.81 267 ALA B N 1
ATOM 4973 C CA . ALA B 1 267 ? 12.016 -25.703 -3.844 1 96.81 267 ALA B CA 1
ATOM 4974 C C . ALA B 1 267 ? 11.867 -26.859 -4.82 1 96.81 267 ALA B C 1
ATOM 4976 O O . ALA B 1 267 ? 12.859 -27.469 -5.219 1 96.81 267 ALA B O 1
ATOM 4977 N N . PRO B 1 268 ? 10.633 -27.062 -5.301 1 96.12 268 PRO B N 1
ATOM 4978 C CA . PRO B 1 268 ? 10.391 -28.219 -6.16 1 96.12 268 PRO B CA 1
ATOM 4979 C C . PRO B 1 268 ? 11.109 -28.125 -7.5 1 96.12 268 PRO B C 1
ATOM 4981 O O . PRO B 1 268 ? 11.359 -29.141 -8.148 1 96.12 268 PRO B O 1
ATOM 4984 N N . LEU B 1 269 ? 11.398 -26.922 -7.98 1 97.75 269 LEU B N 1
ATOM 4985 C CA . LEU B 1 269 ? 12.102 -26.797 -9.25 1 97.75 269 LEU B CA 1
ATOM 4986 C C . LEU B 1 269 ? 13.586 -27.109 -9.094 1 97.75 269 LEU B C 1
ATOM 4988 O O . LEU B 1 269 ? 14.195 -27.734 -9.969 1 97.75 269 LEU B O 1
ATOM 4992 N N . ASP B 1 270 ? 14.164 -26.656 -8.031 1 96.44 270 ASP B N 1
ATOM 4993 C CA . ASP B 1 270 ? 15.57 -26.906 -7.738 1 96.44 270 ASP B CA 1
ATOM 4994 C C . ASP B 1 270 ? 15.781 -28.359 -7.281 1 96.44 270 ASP B C 1
ATOM 4996 O O . ASP B 1 270 ? 16.75 -29 -7.684 1 96.44 270 ASP B O 1
ATOM 5000 N N . ASP B 1 271 ? 14.914 -28.844 -6.426 1 94.88 271 ASP B N 1
ATOM 5001 C CA . ASP B 1 271 ? 15.023 -30.188 -5.867 1 94.88 271 ASP B CA 1
ATOM 5002 C C . ASP B 1 271 ? 13.641 -30.828 -5.723 1 94.88 271 ASP B C 1
ATOM 5004 O O . ASP B 1 271 ? 13.062 -30.828 -4.637 1 94.88 271 ASP B O 1
ATOM 5008 N N . GLY B 1 272 ? 13.156 -31.5 -6.727 1 95.31 272 GLY B N 1
ATOM 5009 C CA . GLY B 1 272 ? 11.891 -32.219 -6.773 1 95.31 272 GLY B CA 1
ATOM 5010 C C . GLY B 1 272 ? 11.797 -33.188 -7.934 1 95.31 272 GLY B C 1
ATOM 5011 O O . GLY B 1 272 ? 12.797 -33.5 -8.578 1 95.31 272 GLY B O 1
ATOM 5012 N N . THR B 1 273 ? 10.648 -33.812 -8.086 1 96.88 273 THR B N 1
ATOM 5013 C CA . THR B 1 273 ? 10.422 -34.75 -9.164 1 96.88 273 THR B CA 1
ATOM 5014 C C . THR B 1 273 ? 9.102 -34.469 -9.883 1 96.88 273 THR B C 1
ATOM 5016 O O . THR B 1 273 ? 8.25 -33.75 -9.344 1 96.88 273 THR B O 1
ATOM 5019 N N . ASP B 1 274 ? 9.023 -34.906 -11.117 1 97.88 274 ASP B N 1
ATOM 5020 C CA . ASP B 1 274 ? 7.77 -34.75 -11.859 1 97.88 274 ASP B CA 1
ATOM 5021 C C . ASP B 1 274 ? 6.68 -35.656 -11.266 1 97.88 274 ASP B C 1
ATOM 5023 O O . ASP B 1 274 ? 6.914 -36.844 -11.008 1 97.88 274 ASP B O 1
ATOM 5027 N N . ASP B 1 275 ? 5.586 -35.062 -10.977 1 97.44 275 ASP B N 1
ATOM 5028 C CA . ASP B 1 275 ? 4.441 -35.781 -10.438 1 97.44 275 ASP B CA 1
ATOM 5029 C C . ASP B 1 275 ? 3.15 -35 -10.625 1 97.44 275 ASP B C 1
ATOM 5031 O O . ASP B 1 275 ? 3.156 -33.938 -11.227 1 97.44 275 ASP B O 1
ATOM 5035 N N . VAL B 1 276 ? 2.078 -35.625 -10.25 1 95.94 276 VAL B N 1
ATOM 5036 C CA . VAL B 1 276 ? 0.778 -34.969 -10.312 1 95.94 276 VAL B CA 1
ATOM 5037 C C . VAL B 1 276 ? 0.372 -34.5 -8.922 1 95.94 276 VAL B C 1
ATOM 5039 O O . VAL B 1 276 ? 0.45 -35.25 -7.953 1 95.94 276 VAL B O 1
ATOM 5042 N N . ILE B 1 277 ? 0.028 -33.25 -8.852 1 92.62 277 ILE B N 1
ATOM 5043 C CA . ILE B 1 277 ? -0.494 -32.688 -7.605 1 92.62 277 ILE B CA 1
ATOM 5044 C C . ILE B 1 277 ? -1.608 -31.688 -7.91 1 92.62 277 ILE B C 1
ATOM 5046 O O . ILE B 1 277 ? -1.541 -30.953 -8.898 1 92.62 277 ILE B O 1
ATOM 5050 N N . HIS B 1 278 ? -2.645 -31.703 -7.082 1 89.88 278 HIS B N 1
ATOM 5051 C CA . HIS B 1 278 ? -3.744 -30.75 -7.145 1 89.88 278 HIS B CA 1
ATOM 5052 C C . HIS B 1 278 ? -4.289 -30.625 -8.562 1 89.88 278 HIS B C 1
ATOM 5054 O O . HIS B 1 278 ? -4.578 -29.516 -9.023 1 89.88 278 HIS B O 1
ATOM 5060 N N . GLY B 1 279 ? -4.293 -31.688 -9.266 1 92.06 279 GLY B N 1
ATOM 5061 C CA . GLY B 1 279 ? -4.984 -31.781 -10.539 1 92.06 279 GLY B CA 1
ATOM 5062 C C . GLY B 1 279 ? -4.117 -31.391 -11.727 1 92.06 279 GLY B C 1
ATOM 5063 O O . GLY B 1 279 ? -4.605 -31.281 -12.852 1 92.06 279 GLY B O 1
ATOM 5064 N N . MET B 1 280 ? -2.801 -31.203 -11.516 1 94.75 280 MET B N 1
ATOM 5065 C CA . MET B 1 280 ? -1.882 -30.844 -12.594 1 94.75 280 MET B CA 1
ATOM 5066 C C . MET B 1 280 ? -0.614 -31.688 -12.539 1 94.75 280 MET B C 1
ATOM 5068 O O . MET B 1 280 ? -0.168 -32.062 -11.453 1 94.75 280 MET B O 1
ATOM 5072 N N . LYS B 1 281 ? -0.07 -32 -13.672 1 97.44 281 LYS B N 1
ATOM 5073 C CA . LYS B 1 281 ? 1.284 -32.531 -13.719 1 97.44 281 LYS B CA 1
ATOM 5074 C C . LYS B 1 281 ? 2.326 -31.438 -13.633 1 97.44 281 LYS B C 1
ATOM 5076 O O . LYS B 1 281 ? 2.27 -30.469 -14.391 1 97.44 281 LYS B O 1
ATOM 5081 N N . THR B 1 282 ? 3.223 -31.547 -12.656 1 97.88 282 THR B N 1
ATOM 5082 C CA . THR B 1 282 ? 4.242 -30.516 -12.445 1 97.88 282 THR B CA 1
ATOM 5083 C C . THR B 1 282 ? 5.422 -31.094 -11.664 1 97.88 282 THR B C 1
ATOM 5085 O O . THR B 1 282 ? 5.633 -32.312 -11.633 1 97.88 282 THR B O 1
ATOM 5088 N N . ARG B 1 283 ? 6.316 -30.188 -11.203 1 97.62 283 ARG B N 1
ATOM 5089 C CA . ARG B 1 283 ? 7.387 -30.578 -10.297 1 97.62 283 ARG B CA 1
ATOM 5090 C C . ARG B 1 283 ? 6.93 -30.5 -8.844 1 97.62 283 ARG B C 1
ATOM 5092 O O . ARG B 1 283 ? 6.301 -29.531 -8.438 1 97.62 283 ARG B O 1
ATOM 5099 N N . VAL B 1 284 ? 7.199 -31.578 -8.086 1 96.5 284 VAL B N 1
ATOM 5100 C CA . VAL B 1 284 ? 6.707 -31.688 -6.719 1 96.5 284 VAL B CA 1
ATOM 5101 C C . VAL B 1 284 ? 7.852 -32.062 -5.785 1 96.5 284 VAL B C 1
ATOM 5103 O O . VAL B 1 284 ? 8.727 -32.844 -6.16 1 96.5 284 VAL B O 1
ATOM 5106 N N . ILE B 1 285 ? 7.77 -31.5 -4.648 1 93.88 285 ILE B N 1
ATOM 5107 C CA . ILE B 1 285 ? 8.758 -31.859 -3.645 1 93.88 285 ILE B CA 1
ATOM 5108 C C . ILE B 1 285 ? 8.539 -33.312 -3.211 1 93.88 285 ILE B C 1
ATOM 5110 O O . ILE B 1 285 ? 7.41 -33.812 -3.236 1 93.88 285 ILE B O 1
ATOM 5114 N N . ASP B 1 286 ? 9.672 -33.938 -2.764 1 91.62 286 ASP B N 1
ATOM 5115 C CA . ASP B 1 286 ? 9.594 -35.312 -2.307 1 91.62 286 ASP B CA 1
ATOM 5116 C C . ASP B 1 286 ? 8.758 -35.438 -1.031 1 91.62 286 ASP B C 1
ATOM 5118 O O . ASP B 1 286 ? 8.773 -34.531 -0.193 1 91.62 286 ASP B O 1
ATOM 5122 N N . ASP B 1 287 ? 8.141 -36.594 -0.842 1 88.44 287 ASP B N 1
ATOM 5123 C CA . ASP B 1 287 ? 7.242 -36.844 0.281 1 88.44 287 ASP B CA 1
ATOM 5124 C C . ASP B 1 287 ? 7.992 -36.781 1.61 1 88.44 287 ASP B C 1
ATOM 5126 O O . ASP B 1 287 ? 7.398 -36.438 2.645 1 88.44 287 ASP B O 1
ATOM 5130 N N . ASP B 1 288 ? 9.195 -37.031 1.624 1 90.25 288 ASP B N 1
ATOM 5131 C CA . ASP B 1 288 ? 9.961 -37.062 2.865 1 90.25 288 ASP B CA 1
ATOM 5132 C C . ASP B 1 288 ? 10.523 -35.688 3.217 1 90.25 288 ASP B C 1
ATOM 5134 O O . ASP B 1 288 ? 11.148 -35.5 4.262 1 90.25 288 ASP B O 1
ATOM 5138 N N . VAL B 1 289 ? 10.281 -34.781 2.355 1 90.38 289 VAL B N 1
ATOM 5139 C CA . VAL B 1 289 ? 10.742 -33.406 2.594 1 90.38 289 VAL B CA 1
ATOM 5140 C C . VAL B 1 289 ? 9.648 -32.625 3.309 1 90.38 289 VAL B C 1
ATOM 5142 O O . VAL B 1 289 ? 8.484 -32.656 2.914 1 90.38 289 VAL B O 1
ATOM 5145 N N . ASP B 1 290 ? 10.016 -31.969 4.441 1 90.81 290 ASP B N 1
ATOM 5146 C CA . ASP B 1 290 ? 9.125 -31.031 5.121 1 90.81 290 ASP B CA 1
ATOM 5147 C C . ASP B 1 290 ? 9.086 -29.688 4.398 1 90.81 290 ASP B C 1
ATOM 5149 O O . ASP B 1 290 ? 10.102 -29 4.32 1 90.81 290 ASP B O 1
ATOM 5153 N N . VAL B 1 291 ? 8.008 -29.375 3.893 1 88.44 291 VAL B N 1
ATOM 5154 C CA . VAL B 1 291 ? 7.867 -28.109 3.18 1 88.44 291 VAL B CA 1
ATOM 5155 C C . VAL B 1 291 ? 8.062 -26.953 4.148 1 88.44 291 VAL B C 1
ATOM 5157 O O . VAL B 1 291 ? 7.328 -26.812 5.129 1 88.44 291 VAL B O 1
ATOM 5160 N N . HIS B 1 292 ? 9.125 -26.125 3.812 1 90.44 292 HIS B N 1
ATOM 5161 C CA . HIS B 1 292 ? 9.469 -25.078 4.77 1 90.44 292 HIS B CA 1
ATOM 5162 C C . HIS B 1 292 ? 10.125 -23.891 4.078 1 90.44 292 HIS B C 1
ATOM 5164 O O . HIS B 1 292 ? 10.961 -24.078 3.186 1 90.44 292 HIS B O 1
ATOM 5170 N N . SER B 1 293 ? 9.734 -22.734 4.484 1 92.25 293 SER B N 1
ATOM 5171 C CA . SER B 1 293 ? 10.367 -21.453 4.172 1 92.25 293 SER B CA 1
ATOM 5172 C C . SER B 1 293 ? 10.023 -20.391 5.211 1 92.25 293 SER B C 1
ATOM 5174 O O . SER B 1 293 ? 8.93 -20.422 5.785 1 92.25 293 SER B O 1
ATOM 5176 N N . VAL B 1 294 ? 10.938 -19.469 5.465 1 91.88 294 VAL B N 1
ATOM 5177 C CA . VAL B 1 294 ? 10.641 -18.328 6.32 1 91.88 294 VAL B CA 1
ATOM 5178 C C . VAL B 1 294 ? 9.477 -17.531 5.734 1 91.88 294 VAL B C 1
ATOM 5180 O O . VAL B 1 294 ? 8.773 -16.828 6.457 1 91.88 294 VAL B O 1
ATOM 5183 N N . SER B 1 295 ? 9.297 -17.641 4.453 1 91.19 295 SER B N 1
ATOM 5184 C CA . SER B 1 295 ? 8.18 -17.016 3.764 1 91.19 295 SER B CA 1
ATOM 5185 C C . SER B 1 295 ? 7.012 -17.984 3.602 1 91.19 295 SER B C 1
ATOM 5187 O O . SER B 1 295 ? 7.066 -18.891 2.775 1 91.19 295 SER B O 1
ATOM 5189 N N . ALA B 1 296 ? 5.992 -17.719 4.246 1 82.5 296 ALA B N 1
ATOM 5190 C CA . ALA B 1 296 ? 4.812 -18.594 4.195 1 82.5 296 ALA B CA 1
ATOM 5191 C C . ALA B 1 296 ? 4.219 -18.625 2.789 1 82.5 296 ALA B C 1
ATOM 5193 O O . ALA B 1 296 ? 3.648 -19.625 2.373 1 82.5 296 ALA B O 1
ATOM 5194 N N . GLY B 1 297 ? 4.418 -17.594 2.016 1 85.69 297 GLY B N 1
ATOM 5195 C CA . GLY B 1 297 ? 3.873 -17.516 0.67 1 85.69 297 GLY B CA 1
ATOM 5196 C C . GLY B 1 297 ? 4.594 -18.422 -0.313 1 85.69 297 GLY B C 1
ATOM 5197 O O . GLY B 1 297 ? 4.09 -18.688 -1.406 1 85.69 297 GLY B O 1
ATOM 5198 N N . LEU B 1 298 ? 5.711 -18.875 0.081 1 91.62 298 LEU B N 1
ATOM 5199 C CA . LEU B 1 298 ? 6.477 -19.734 -0.802 1 91.62 298 LEU B CA 1
ATOM 5200 C C . LEU B 1 298 ? 6.398 -21.188 -0.337 1 91.62 298 LEU B C 1
ATOM 5202 O O . LEU B 1 298 ? 6.953 -22.094 -0.982 1 91.62 298 LEU B O 1
ATOM 5206 N N . ASP B 1 299 ? 5.621 -21.438 0.719 1 88.12 299 ASP B N 1
ATOM 5207 C CA . ASP B 1 299 ? 5.52 -22.766 1.319 1 88.12 299 ASP B CA 1
ATOM 5208 C C . ASP B 1 299 ? 4.527 -23.641 0.555 1 88.12 299 ASP B C 1
ATOM 5210 O O . ASP B 1 299 ? 3.479 -24 1.087 1 88.12 299 ASP B O 1
ATOM 5214 N N . TYR B 1 300 ? 4.852 -24.016 -0.562 1 87.88 300 TYR B N 1
ATOM 5215 C CA . TYR B 1 300 ? 4.035 -24.844 -1.438 1 87.88 300 TYR B CA 1
ATOM 5216 C C . TYR B 1 300 ? 4.852 -26 -2.006 1 87.88 300 TYR B C 1
ATOM 5218 O O . TYR B 1 300 ? 5.98 -25.812 -2.457 1 87.88 300 TYR B O 1
ATOM 5226 N N . PRO B 1 301 ? 4.301 -27.172 -2 1 91.88 301 PRO B N 1
ATOM 5227 C CA . PRO B 1 301 ? 5.074 -28.344 -2.395 1 91.88 301 PRO B CA 1
ATOM 5228 C C . PRO B 1 301 ? 5.207 -28.5 -3.908 1 91.88 301 PRO B C 1
ATOM 5230 O O . PRO B 1 301 ? 5.98 -29.328 -4.391 1 91.88 301 PRO B O 1
ATOM 5233 N N . GLY B 1 302 ? 4.449 -27.812 -4.656 1 94.31 302 GLY B N 1
ATOM 5234 C CA . GLY B 1 302 ? 4.488 -27.859 -6.109 1 94.31 302 GLY B CA 1
ATOM 5235 C C . GLY B 1 302 ? 4.809 -26.516 -6.746 1 94.31 302 GLY B C 1
ATOM 5236 O O . GLY B 1 302 ? 5.336 -25.625 -6.086 1 94.31 302 GLY B O 1
ATOM 5237 N N . VAL B 1 303 ? 4.562 -26.406 -7.992 1 97 303 VAL B N 1
ATOM 5238 C CA . VAL B 1 303 ? 4.781 -25.172 -8.75 1 97 303 VAL B CA 1
ATOM 5239 C C . VAL B 1 303 ? 3.904 -25.172 -10 1 97 303 VAL B C 1
ATOM 5241 O O . VAL B 1 303 ? 3.422 -26.219 -10.43 1 97 303 VAL B O 1
ATOM 5244 N N . GLY B 1 304 ? 3.699 -23.984 -10.547 1 97.31 304 GLY B N 1
ATOM 5245 C CA . GLY B 1 304 ? 2.957 -23.906 -11.797 1 97.31 304 GLY B CA 1
ATOM 5246 C C . GLY B 1 304 ? 3.586 -24.719 -12.914 1 97.31 304 GLY B C 1
ATOM 5247 O O . GLY B 1 304 ? 4.809 -24.766 -13.047 1 97.31 304 GLY B O 1
ATOM 5248 N N . PRO B 1 305 ? 2.754 -25.375 -13.719 1 98.06 305 PRO B N 1
ATOM 5249 C CA . PRO B 1 305 ? 3.281 -26.281 -14.734 1 98.06 305 PRO B CA 1
ATOM 5250 C C . PRO B 1 305 ? 4.117 -25.562 -15.797 1 98.06 305 PRO B C 1
ATOM 5252 O O . PRO B 1 305 ? 5.02 -26.172 -16.375 1 98.06 305 PRO B O 1
ATOM 5255 N N . GLU B 1 306 ? 3.809 -24.312 -16.047 1 98 306 GLU B N 1
ATOM 5256 C CA . GLU B 1 306 ? 4.594 -23.562 -17.016 1 98 306 GLU B CA 1
ATOM 5257 C C . GLU B 1 306 ? 6.023 -23.344 -16.531 1 98 306 GLU B C 1
ATOM 5259 O O . GLU B 1 306 ? 6.961 -23.328 -17.328 1 98 306 GLU B O 1
ATOM 5264 N N . HIS B 1 307 ? 6.207 -23.141 -15.266 1 98.56 307 HIS B N 1
ATOM 5265 C CA . HIS B 1 307 ? 7.551 -23.047 -14.703 1 98.56 307 HIS B CA 1
ATOM 5266 C C . HIS B 1 307 ? 8.305 -24.359 -14.828 1 98.56 307 HIS B C 1
ATOM 5268 O O . HIS B 1 307 ? 9.516 -24.375 -15.07 1 98.56 307 HIS B O 1
ATOM 5274 N N . ALA B 1 308 ? 7.586 -25.438 -14.57 1 98.5 308 ALA B N 1
ATOM 5275 C CA . ALA B 1 308 ? 8.195 -26.75 -14.773 1 98.5 308 ALA B CA 1
ATOM 5276 C C . ALA B 1 308 ? 8.68 -26.906 -16.203 1 98.5 308 ALA B C 1
ATOM 5278 O O . ALA B 1 308 ? 9.789 -27.406 -16.438 1 98.5 308 ALA B O 1
ATOM 5279 N N . MET B 1 309 ? 7.895 -26.531 -17.125 1 98.06 309 MET B N 1
ATOM 5280 C CA . MET B 1 309 ? 8.273 -26.578 -18.531 1 98.06 309 MET B CA 1
ATOM 5281 C C . MET B 1 309 ? 9.5 -25.719 -18.797 1 98.06 309 MET B C 1
ATOM 5283 O O . MET B 1 309 ? 10.43 -26.141 -19.484 1 98.06 309 MET B O 1
ATOM 5287 N N . PHE B 1 310 ? 9.492 -24.422 -18.25 1 98.31 310 PHE B N 1
ATOM 5288 C CA . PHE B 1 310 ? 10.617 -23.5 -18.438 1 98.31 310 PHE B CA 1
ATOM 5289 C C . PHE B 1 310 ? 11.914 -24.125 -17.938 1 98.31 310 PHE B C 1
ATOM 5291 O O . PHE B 1 310 ? 12.969 -23.953 -18.547 1 98.31 310 PHE B O 1
ATOM 5298 N N . ARG B 1 311 ? 11.82 -24.781 -16.812 1 98.31 311 ARG B N 1
ATOM 5299 C CA . ARG B 1 311 ? 12.992 -25.453 -16.266 1 98.31 311 ARG B CA 1
ATOM 5300 C C . ARG B 1 311 ? 13.453 -26.578 -17.203 1 98.31 311 ARG B C 1
ATOM 5302 O O . ARG B 1 311 ? 14.641 -26.672 -17.516 1 98.31 311 ARG B O 1
ATOM 5309 N N . GLU B 1 312 ? 12.516 -27.406 -17.594 1 97.62 312 GLU B N 1
ATOM 5310 C CA . GLU B 1 312 ? 12.812 -28.578 -18.422 1 97.62 312 GLU B CA 1
ATOM 5311 C C . GLU B 1 312 ? 13.453 -28.156 -19.75 1 97.62 312 GLU B C 1
ATOM 5313 O O . GLU B 1 312 ? 14.383 -28.812 -20.234 1 97.62 312 GLU B O 1
ATOM 5318 N N . THR B 1 313 ? 13 -27.125 -20.328 1 97.06 313 THR B N 1
ATOM 5319 C CA . THR B 1 313 ? 13.461 -26.672 -21.625 1 97.06 313 THR B CA 1
ATOM 5320 C C . THR B 1 313 ? 14.719 -25.828 -21.5 1 97.06 313 THR B C 1
ATOM 5322 O O . THR B 1 313 ? 15.359 -25.484 -22.5 1 97.06 313 THR B O 1
ATOM 5325 N N . GLY B 1 314 ? 15.039 -25.391 -20.297 1 97.38 314 GLY B N 1
ATOM 5326 C CA . GLY B 1 314 ? 16.219 -24.562 -20.062 1 97.38 314 GLY B CA 1
ATOM 5327 C C . GLY B 1 314 ? 15.953 -23.078 -20.266 1 97.38 314 GLY B C 1
ATOM 5328 O O . GLY B 1 314 ? 16.891 -22.281 -20.281 1 97.38 314 GLY B O 1
ATOM 5329 N N . ARG B 1 315 ? 14.727 -22.656 -20.406 1 97.94 315 ARG B N 1
ATOM 5330 C CA . ARG B 1 315 ? 14.359 -21.266 -20.656 1 97.94 315 ARG B CA 1
ATOM 5331 C C . ARG B 1 315 ? 14.57 -20.406 -19.422 1 97.94 315 ARG B C 1
ATOM 5333 O O . ARG B 1 315 ? 14.852 -19.203 -19.531 1 97.94 315 ARG B O 1
ATOM 5340 N N . ALA B 1 316 ? 14.477 -21.031 -18.266 1 98.56 316 ALA B N 1
ATOM 5341 C CA . ALA B 1 316 ? 14.648 -20.328 -17 1 98.56 316 ALA B CA 1
ATOM 5342 C C . ALA B 1 316 ? 15.516 -21.141 -16.031 1 98.56 316 ALA B C 1
ATOM 5344 O O . ALA B 1 316 ? 15.562 -22.375 -16.109 1 98.56 316 ALA B O 1
ATOM 5345 N N . GLN B 1 317 ? 16.203 -20.438 -15.211 1 98.62 317 GLN B N 1
ATOM 5346 C CA . GLN B 1 317 ? 16.969 -21.047 -14.133 1 98.62 317 GLN B CA 1
ATOM 5347 C C . GLN B 1 317 ? 16.328 -20.781 -12.773 1 98.62 317 GLN B C 1
ATOM 5349 O O . GLN B 1 317 ? 15.867 -19.672 -12.5 1 98.62 317 GLN B O 1
ATOM 5354 N N . TYR B 1 318 ? 16.25 -21.828 -11.992 1 98.5 318 TYR B N 1
ATOM 5355 C CA . TYR B 1 318 ? 15.648 -21.719 -10.664 1 98.5 318 TYR B CA 1
ATOM 5356 C C . TYR B 1 318 ? 16.625 -22.172 -9.586 1 98.5 318 TYR B C 1
ATOM 5358 O O . TYR B 1 318 ? 17.422 -23.094 -9.805 1 98.5 318 TYR B O 1
ATOM 5366 N N . ARG B 1 319 ? 16.547 -21.531 -8.469 1 97.56 319 ARG B N 1
ATOM 5367 C CA . ARG B 1 319 ? 17.422 -21.891 -7.355 1 97.56 319 ARG B CA 1
ATOM 5368 C C . ARG B 1 319 ? 16.688 -21.781 -6.027 1 97.56 319 ARG B C 1
ATOM 5370 O O . ARG B 1 319 ? 15.852 -20.891 -5.844 1 97.56 319 ARG B O 1
ATOM 5377 N N . ALA B 1 320 ? 17.047 -22.703 -5.121 1 97.75 320 ALA B N 1
ATOM 5378 C CA . ALA B 1 320 ? 16.609 -22.609 -3.736 1 97.75 320 ALA B CA 1
ATOM 5379 C C . ALA B 1 320 ? 17.344 -21.484 -3.002 1 97.75 320 ALA B C 1
ATOM 5381 O O . ALA B 1 320 ? 18.578 -21.453 -2.992 1 97.75 320 ALA B O 1
ATOM 5382 N N . ILE B 1 321 ? 16.625 -20.594 -2.455 1 98.38 321 ILE B N 1
ATOM 5383 C CA . ILE B 1 321 ? 17.188 -19.5 -1.666 1 98.38 321 ILE B CA 1
ATOM 5384 C C . ILE B 1 321 ? 16.969 -19.781 -0.179 1 98.38 321 ILE B C 1
ATOM 5386 O O . ILE B 1 321 ? 15.828 -19.922 0.271 1 98.38 321 ILE B O 1
ATOM 5390 N N . SER B 1 322 ? 17.969 -19.797 0.593 1 97.44 322 SER B N 1
ATOM 5391 C CA . SER B 1 322 ? 17.859 -20.094 2.016 1 97.44 322 SER B CA 1
ATOM 5392 C C . SER B 1 322 ? 17.141 -18.969 2.764 1 97.44 322 SER B C 1
ATOM 5394 O O . SER B 1 322 ? 17.094 -17.844 2.283 1 97.44 322 SER B O 1
ATOM 5396 N N . ASP B 1 323 ? 16.656 -19.359 3.945 1 96.94 323 ASP B N 1
ATOM 5397 C CA . ASP B 1 323 ? 16 -18.359 4.793 1 96.94 323 ASP B CA 1
ATOM 5398 C C . ASP B 1 323 ? 16.953 -17.219 5.129 1 96.94 323 ASP B C 1
ATOM 5400 O O . ASP B 1 323 ? 16.562 -16.047 5.09 1 96.94 323 ASP B O 1
ATOM 5404 N N . ASP B 1 324 ? 18.188 -17.531 5.387 1 96.69 324 ASP B N 1
ATOM 5405 C CA . ASP B 1 324 ? 19.172 -16.531 5.754 1 96.69 324 ASP B CA 1
ATOM 5406 C C . ASP B 1 324 ? 19.438 -15.57 4.594 1 96.69 324 ASP B C 1
ATOM 5408 O O . ASP B 1 324 ? 19.578 -14.359 4.797 1 96.69 324 ASP B O 1
ATOM 5412 N N . GLU B 1 325 ? 19.562 -16.109 3.4 1 97.81 325 GLU B N 1
ATOM 5413 C CA . GLU B 1 325 ? 19.797 -15.289 2.215 1 97.81 325 GLU B CA 1
ATOM 5414 C C . GLU B 1 325 ? 18.625 -14.336 1.982 1 97.81 325 GLU B C 1
ATOM 5416 O O . GLU B 1 325 ? 18.844 -13.164 1.645 1 97.81 325 GLU B O 1
ATOM 5421 N N . ALA B 1 326 ? 17.453 -14.844 2.127 1 98.06 326 ALA B N 1
ATOM 5422 C CA . ALA B 1 326 ? 16.25 -14.023 1.947 1 98.06 326 ALA B CA 1
ATOM 5423 C C . ALA B 1 326 ? 16.203 -12.898 2.977 1 98.06 326 ALA B C 1
ATOM 5425 O O . ALA B 1 326 ? 15.875 -11.758 2.643 1 98.06 326 ALA B O 1
ATOM 5426 N N . LEU B 1 327 ? 16.516 -13.234 4.223 1 97.38 327 LEU B N 1
ATOM 5427 C CA . LEU B 1 327 ? 16.484 -12.25 5.297 1 97.38 327 LEU B CA 1
ATOM 5428 C C . LEU B 1 327 ? 17.531 -11.164 5.086 1 97.38 327 LEU B C 1
ATOM 5430 O O . LEU B 1 327 ? 17.297 -9.992 5.387 1 97.38 327 LEU B O 1
ATOM 5434 N N . GLU B 1 328 ? 18.656 -11.539 4.605 1 97.56 328 GLU B N 1
ATOM 5435 C CA . GLU B 1 328 ? 19.688 -10.562 4.301 1 97.56 328 GLU B CA 1
ATOM 5436 C C . GLU B 1 328 ? 19.234 -9.602 3.207 1 97.56 328 GLU B C 1
ATOM 5438 O O . GLU B 1 328 ? 19.469 -8.391 3.307 1 97.56 328 GLU B O 1
ATOM 5443 N N . ALA B 1 329 ? 18.672 -10.156 2.15 1 98.5 329 ALA B N 1
ATOM 5444 C CA . ALA B 1 329 ? 18.172 -9.32 1.064 1 98.5 329 ALA B CA 1
ATOM 5445 C C . ALA B 1 329 ? 17.062 -8.398 1.551 1 98.5 329 ALA B C 1
ATOM 5447 O O . ALA B 1 329 ? 16.969 -7.242 1.129 1 98.5 329 ALA B O 1
ATOM 5448 N N . PHE B 1 330 ? 16.234 -8.945 2.457 1 98.25 330 PHE B N 1
ATOM 5449 C CA . PHE B 1 330 ? 15.172 -8.188 3.111 1 98.25 330 PHE B CA 1
ATOM 5450 C C . PHE B 1 330 ? 15.742 -6.953 3.801 1 98.25 330 PHE B C 1
ATOM 5452 O O . PHE B 1 330 ? 15.266 -5.84 3.574 1 98.25 330 PHE B O 1
ATOM 5459 N N . ARG B 1 331 ? 16.719 -7.09 4.535 1 97.44 331 ARG B N 1
ATOM 5460 C CA . ARG B 1 331 ? 17.359 -6.008 5.277 1 97.44 331 ARG B CA 1
ATOM 5461 C C . ARG B 1 331 ? 18.047 -5.023 4.336 1 97.44 331 ARG B C 1
ATOM 5463 O O . ARG B 1 331 ? 17.922 -3.807 4.5 1 97.44 331 ARG B O 1
ATOM 5470 N N . THR B 1 332 ? 18.719 -5.516 3.361 1 98.38 332 THR B N 1
ATOM 5471 C CA . THR B 1 332 ? 19.5 -4.676 2.471 1 98.38 332 THR B CA 1
ATOM 5472 C C . THR B 1 332 ? 18.609 -3.709 1.702 1 98.38 332 THR B C 1
ATOM 5474 O O . THR B 1 332 ? 18.906 -2.516 1.609 1 98.38 332 THR B O 1
ATOM 5477 N N . LEU B 1 333 ? 17.5 -4.25 1.127 1 98.75 333 LEU B N 1
ATOM 5478 C CA . LEU B 1 333 ? 16.609 -3.359 0.396 1 98.75 333 LEU B CA 1
ATOM 5479 C C . LEU B 1 333 ? 16.016 -2.307 1.323 1 98.75 333 LEU B C 1
ATOM 5481 O O . LEU B 1 333 ? 15.875 -1.143 0.942 1 98.75 333 LEU B O 1
ATOM 5485 N N . SER B 1 334 ? 15.633 -2.689 2.521 1 98.25 334 SER B N 1
ATOM 5486 C CA . SER B 1 334 ? 15.055 -1.771 3.498 1 98.25 334 SER B CA 1
ATOM 5487 C C . SER B 1 334 ? 16.031 -0.643 3.832 1 98.25 334 SER B C 1
ATOM 5489 O O . SER B 1 334 ? 15.648 0.529 3.846 1 98.25 334 SER B O 1
ATOM 5491 N N . GLU B 1 335 ? 17.25 -0.963 4.031 1 97.56 335 GLU B N 1
ATOM 5492 C CA . GLU B 1 335 ? 18.266 -0.006 4.453 1 97.56 335 GLU B CA 1
ATOM 5493 C C . GLU B 1 335 ? 18.672 0.916 3.307 1 97.56 335 GLU B C 1
ATOM 5495 O O . GLU B 1 335 ? 18.984 2.088 3.525 1 97.56 335 GLU B O 1
ATOM 5500 N N . THR B 1 336 ? 18.656 0.39 2.104 1 98.25 336 THR B N 1
ATOM 5501 C CA . THR B 1 336 ? 19.234 1.148 0.996 1 98.25 336 THR B CA 1
ATOM 5502 C C . THR B 1 336 ? 18.156 2.006 0.323 1 98.25 336 THR B C 1
ATOM 5504 O O . THR B 1 336 ? 18.453 3.109 -0.148 1 98.25 336 THR B O 1
ATOM 5507 N N . GLU B 1 337 ? 16.969 1.488 0.223 1 98.69 337 GLU B N 1
ATOM 5508 C CA . GLU B 1 337 ? 15.961 2.172 -0.593 1 98.69 337 GLU B CA 1
ATOM 5509 C C . GLU B 1 337 ? 14.789 2.641 0.255 1 98.69 337 GLU B C 1
ATOM 5511 O O . GLU B 1 337 ? 13.922 3.377 -0.227 1 98.69 337 GLU B O 1
ATOM 5516 N N . GLY B 1 338 ? 14.766 2.262 1.554 1 98.5 338 GLY B N 1
ATOM 5517 C CA . GLY B 1 338 ? 13.57 2.543 2.338 1 98.5 338 GLY B CA 1
ATOM 5518 C C . GLY B 1 338 ? 12.352 1.784 1.856 1 98.5 338 GLY B C 1
ATOM 5519 O O . GLY B 1 338 ? 11.227 2.275 1.968 1 98.5 338 GLY B O 1
ATOM 5520 N N . ILE B 1 339 ? 12.555 0.674 1.24 1 98.69 339 ILE B N 1
ATOM 5521 C CA . ILE B 1 339 ? 11.5 -0.213 0.763 1 98.69 339 ILE B CA 1
ATOM 5522 C C . ILE B 1 339 ? 11.578 -1.552 1.494 1 98.69 339 ILE B C 1
ATOM 5524 O O . ILE B 1 339 ? 12.57 -2.275 1.366 1 98.69 339 ILE B O 1
ATOM 5528 N N . ILE B 1 340 ? 10.602 -1.856 2.303 1 97.94 340 ILE B N 1
ATOM 5529 C CA . ILE B 1 340 ? 10.555 -3.123 3.023 1 97.94 340 ILE B CA 1
ATOM 5530 C C . ILE B 1 340 ? 9.82 -4.164 2.188 1 97.94 340 ILE B C 1
ATOM 5532 O O . ILE B 1 340 ? 8.594 -4.125 2.078 1 97.94 340 ILE B O 1
ATOM 5536 N N . PRO B 1 341 ? 10.523 -5.086 1.63 1 98.12 341 PRO B N 1
ATOM 5537 C CA . PRO B 1 341 ? 9.891 -6.09 0.768 1 98.12 341 PRO B CA 1
ATOM 5538 C C . PRO B 1 341 ? 9.211 -7.203 1.56 1 98.12 341 PRO B C 1
ATOM 5540 O O . PRO B 1 341 ? 9.539 -7.422 2.73 1 98.12 341 PRO B O 1
ATOM 5543 N N . ALA B 1 342 ? 8.227 -7.898 0.963 1 96.81 342 ALA B N 1
ATOM 5544 C CA . ALA B 1 342 ? 7.754 -9.156 1.534 1 96.81 342 ALA B CA 1
ATOM 5545 C C . ALA B 1 342 ? 8.883 -10.18 1.619 1 96.81 342 ALA B C 1
ATOM 5547 O O . ALA B 1 342 ? 9.836 -10.125 0.84 1 96.81 342 ALA B O 1
ATOM 5548 N N . LEU B 1 343 ? 8.719 -11.07 2.535 1 96.06 343 LEU B N 1
ATOM 5549 C CA . LEU B 1 343 ? 9.703 -12.148 2.609 1 96.06 343 LEU B CA 1
ATOM 5550 C C . LEU B 1 343 ? 9.711 -12.969 1.325 1 96.06 343 LEU B C 1
ATOM 5552 O O . LEU B 1 343 ? 10.758 -13.461 0.906 1 96.06 343 LEU B O 1
ATOM 5556 N N . GLU B 1 344 ? 8.547 -13.141 0.663 1 95.94 344 GLU B N 1
ATOM 5557 C CA . GLU B 1 344 ? 8.508 -13.797 -0.643 1 95.94 344 GLU B CA 1
ATOM 5558 C C . GLU B 1 344 ? 9.414 -13.086 -1.645 1 95.94 344 GLU B C 1
ATOM 5560 O O . GLU B 1 344 ? 10.328 -13.695 -2.203 1 95.94 344 GLU B O 1
ATOM 5565 N N . THR B 1 345 ? 9.227 -11.797 -1.775 1 97.25 345 THR B N 1
ATOM 5566 C CA . THR B 1 345 ? 9.977 -10.953 -2.701 1 97.25 345 THR B CA 1
ATOM 5567 C C . THR B 1 345 ? 11.469 -11.008 -2.385 1 97.25 345 THR B C 1
ATOM 5569 O O . THR B 1 345 ? 12.305 -10.945 -3.291 1 97.25 345 THR B O 1
ATOM 5572 N N . SER B 1 346 ? 11.758 -11.148 -1.13 1 98.5 346 SER B N 1
ATOM 5573 C CA . SER B 1 346 ? 13.148 -11.148 -0.685 1 98.5 346 SER B CA 1
ATOM 5574 C C . SER B 1 346 ? 13.922 -12.32 -1.296 1 98.5 346 SER B C 1
ATOM 5576 O O . SER B 1 346 ? 15.125 -12.219 -1.521 1 98.5 346 SER B O 1
ATOM 5578 N N . HIS B 1 347 ? 13.227 -13.391 -1.554 1 98.62 347 HIS B N 1
ATOM 5579 C CA . HIS B 1 347 ? 13.867 -14.508 -2.242 1 98.62 347 HIS B CA 1
ATOM 5580 C C . HIS B 1 347 ? 14.258 -14.125 -3.666 1 98.62 347 HIS B C 1
ATOM 5582 O O . HIS B 1 347 ? 15.312 -14.531 -4.156 1 98.62 347 HIS B O 1
ATOM 5588 N N . GLY B 1 348 ? 13.383 -13.398 -4.363 1 98.81 348 GLY B N 1
ATOM 5589 C CA . GLY B 1 348 ? 13.727 -12.867 -5.672 1 98.81 348 GLY B CA 1
ATOM 5590 C C . GLY B 1 348 ? 14.906 -11.914 -5.637 1 98.81 348 GLY B C 1
ATOM 5591 O O . GLY B 1 348 ? 15.766 -11.945 -6.52 1 98.81 348 GLY B O 1
ATOM 5592 N N . LEU B 1 349 ? 14.969 -11.078 -4.602 1 98.88 349 LEU B N 1
ATOM 5593 C CA . LEU B 1 349 ? 16.078 -10.148 -4.414 1 98.88 349 LEU B CA 1
ATOM 5594 C C . LEU B 1 349 ? 17.375 -10.898 -4.188 1 98.88 349 LEU B C 1
ATOM 5596 O O . LEU B 1 349 ? 18.406 -10.578 -4.801 1 98.88 349 LEU B O 1
ATOM 5600 N N . ALA B 1 350 ? 17.297 -11.875 -3.318 1 98.81 350 ALA B N 1
ATOM 5601 C CA . ALA B 1 350 ? 18.484 -12.672 -3.049 1 98.81 350 ALA B CA 1
ATOM 5602 C C . ALA B 1 350 ? 18.969 -13.383 -4.312 1 98.81 350 ALA B C 1
ATOM 5604 O O . ALA B 1 350 ? 20.172 -13.469 -4.566 1 98.81 350 ALA B O 1
ATOM 5605 N N . MET B 1 351 ? 18.062 -13.922 -5.082 1 98.81 351 MET B N 1
ATOM 5606 C CA . MET B 1 351 ? 18.391 -14.539 -6.363 1 98.81 351 MET B CA 1
ATOM 5607 C C . MET B 1 351 ? 19.094 -13.547 -7.281 1 98.81 351 MET B C 1
ATOM 5609 O O . MET B 1 351 ? 20.094 -13.875 -7.914 1 98.81 351 MET B O 1
ATOM 5613 N N . ALA B 1 352 ? 18.594 -12.344 -7.352 1 98.81 352 ALA B N 1
ATOM 5614 C CA . ALA B 1 352 ? 19.172 -11.305 -8.195 1 98.81 352 ALA B CA 1
ATOM 5615 C C . ALA B 1 352 ? 20.609 -10.984 -7.777 1 98.81 352 ALA B C 1
ATOM 5617 O O . ALA B 1 352 ? 21.484 -10.797 -8.625 1 98.81 352 ALA B O 1
ATOM 5618 N N . LYS B 1 353 ? 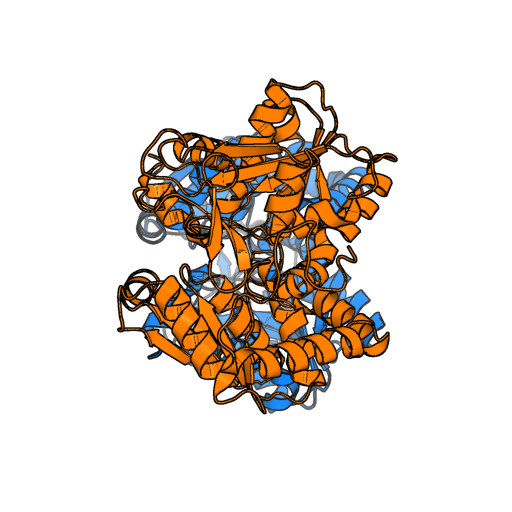20.781 -10.883 -6.484 1 98.75 353 LYS B N 1
ATOM 5619 C CA . LYS B 1 353 ? 22.141 -10.633 -5.98 1 98.75 353 LYS B CA 1
ATOM 5620 C C . LYS B 1 353 ? 23.109 -11.695 -6.473 1 98.75 353 LYS B C 1
ATOM 5622 O O . LYS B 1 353 ? 24.203 -11.375 -6.949 1 98.75 353 LYS B O 1
ATOM 5627 N N . GLN B 1 354 ? 22.703 -12.961 -6.32 1 98.38 354 GLN B N 1
ATOM 5628 C CA . GLN B 1 354 ? 23.547 -14.07 -6.754 1 98.38 354 GLN B CA 1
ATOM 5629 C C . GLN B 1 354 ? 23.812 -14.008 -8.258 1 98.38 354 GLN B C 1
ATOM 5631 O O . GLN B 1 354 ? 24.938 -14.219 -8.703 1 98.38 354 GLN B O 1
ATOM 5636 N N . VAL B 1 355 ? 22.781 -13.727 -9.016 1 98.31 355 VAL B N 1
ATOM 5637 C CA . VAL B 1 355 ? 22.891 -13.641 -10.469 1 98.31 355 VAL B CA 1
ATOM 5638 C C . VAL B 1 355 ? 23.891 -12.562 -10.844 1 98.31 355 VAL B C 1
ATOM 5640 O O . VAL B 1 355 ? 24.75 -12.781 -11.719 1 98.31 355 VAL B O 1
ATOM 5643 N N . LEU B 1 356 ? 23.812 -11.422 -10.195 1 98.25 356 LEU B N 1
ATOM 5644 C CA . LEU B 1 356 ? 24.703 -10.305 -10.508 1 98.25 356 LEU B CA 1
ATOM 5645 C C . LEU B 1 356 ? 26.141 -10.641 -10.133 1 98.25 356 LEU B C 1
ATOM 5647 O O . LEU B 1 356 ? 27.078 -10.188 -10.797 1 98.25 356 LEU B O 1
ATOM 5651 N N . GLU B 1 357 ? 26.297 -11.43 -9.078 1 97.69 357 GLU B N 1
ATOM 5652 C CA . GLU B 1 357 ? 27.625 -11.844 -8.656 1 97.69 357 GLU B CA 1
ATOM 5653 C C . GLU B 1 357 ? 28.219 -12.867 -9.617 1 97.69 357 GLU B C 1
ATOM 5655 O O . GLU B 1 357 ? 29.438 -12.953 -9.773 1 97.69 357 GLU B O 1
ATOM 5660 N N . GLU B 1 358 ? 27.344 -13.609 -10.266 1 97.94 358 GLU B N 1
ATOM 5661 C CA . GLU B 1 358 ? 27.812 -14.773 -11.008 1 97.94 358 GLU B CA 1
ATOM 5662 C C . GLU B 1 358 ? 27.812 -14.5 -12.516 1 97.94 358 GLU B C 1
ATOM 5664 O O . GLU B 1 358 ? 28.406 -15.25 -13.289 1 97.94 358 GLU B O 1
ATOM 5669 N N . THR B 1 359 ? 27.156 -13.477 -12.945 1 97.88 359 THR B N 1
ATOM 5670 C CA . THR B 1 359 ? 27.031 -13.188 -14.367 1 97.88 359 THR B CA 1
ATOM 5671 C C . THR B 1 359 ? 27.484 -11.766 -14.672 1 97.88 359 THR B C 1
ATOM 5673 O O . THR B 1 359 ? 27.797 -11 -13.758 1 97.88 359 THR B O 1
ATOM 5676 N N . SER B 1 360 ? 27.516 -11.43 -15.984 1 97 360 SER B N 1
ATOM 5677 C CA . SER B 1 360 ? 27.891 -10.086 -16.422 1 97 360 SER B CA 1
ATOM 5678 C C . SER B 1 360 ? 26.656 -9.266 -16.797 1 97 360 SER B C 1
ATOM 5680 O O . SER B 1 360 ? 26.75 -8.289 -17.531 1 97 360 SER B O 1
ATOM 5682 N N . HIS B 1 361 ? 25.469 -9.789 -16.359 1 97.69 361 HIS B N 1
ATOM 5683 C CA . HIS B 1 361 ? 24.25 -9.023 -16.625 1 97.69 361 HIS B CA 1
ATOM 5684 C C . HIS B 1 361 ? 24.406 -7.59 -16.109 1 97.69 361 HIS B C 1
ATOM 5686 O O . HIS B 1 361 ? 24.906 -7.363 -15.016 1 97.69 361 HIS B O 1
ATOM 5692 N N . GLU B 1 362 ? 24.047 -6.664 -16.891 1 97.81 362 GLU B N 1
ATOM 5693 C CA . GLU B 1 362 ? 24.172 -5.254 -16.531 1 97.81 362 GLU B CA 1
ATOM 5694 C C . GLU B 1 362 ? 22.844 -4.691 -16.031 1 97.81 362 GLU B C 1
ATOM 5696 O O . GLU B 1 362 ? 22.828 -3.926 -15.062 1 97.81 362 GLU B O 1
ATOM 5701 N N . THR B 1 363 ? 21.75 -5.004 -16.734 1 98.75 363 THR B N 1
ATOM 5702 C CA . THR B 1 363 ? 20.422 -4.492 -16.391 1 98.75 363 THR B CA 1
ATOM 5703 C C . THR B 1 363 ? 19.484 -5.637 -16.031 1 98.75 363 THR B C 1
ATOM 5705 O O . THR B 1 363 ? 19.266 -6.547 -16.828 1 98.75 363 THR B O 1
ATOM 5708 N N . ILE B 1 364 ? 18.922 -5.59 -14.867 1 98.69 364 ILE B N 1
ATOM 5709 C CA . ILE B 1 364 ? 18 -6.645 -14.477 1 98.69 364 ILE B CA 1
ATOM 5710 C C . ILE B 1 364 ? 16.719 -6.023 -13.922 1 98.69 364 ILE B C 1
ATOM 5712 O O . ILE B 1 364 ? 16.75 -4.938 -13.344 1 98.69 364 ILE B O 1
ATOM 5716 N N . ILE B 1 365 ? 15.578 -6.645 -14.156 1 98.94 365 ILE B N 1
ATOM 5717 C CA . ILE B 1 365 ? 14.297 -6.305 -13.539 1 98.94 365 ILE B CA 1
ATOM 5718 C C . ILE B 1 365 ? 13.953 -7.34 -12.469 1 98.94 365 ILE B C 1
ATOM 5720 O O . ILE B 1 365 ? 14.031 -8.547 -12.719 1 98.94 365 ILE B O 1
ATOM 5724 N N . ILE B 1 366 ? 13.742 -6.926 -11.297 1 98.94 366 ILE B N 1
ATOM 5725 C CA . ILE B 1 366 ? 13.219 -7.773 -10.227 1 98.94 366 ILE B CA 1
ATOM 5726 C C . ILE B 1 366 ? 11.758 -7.426 -9.953 1 98.94 366 ILE B C 1
ATOM 5728 O O . ILE B 1 366 ? 11.422 -6.254 -9.773 1 98.94 366 ILE B O 1
ATOM 5732 N N . ASN B 1 367 ? 10.891 -8.43 -9.961 1 98.94 367 ASN B N 1
ATOM 5733 C CA . ASN B 1 367 ? 9.508 -8.148 -9.57 1 98.94 367 ASN B CA 1
ATOM 5734 C C . ASN B 1 367 ? 9.367 -8.016 -8.062 1 98.94 367 ASN B C 1
ATOM 5736 O O . ASN B 1 367 ? 9.523 -9 -7.328 1 98.94 367 ASN B O 1
ATOM 5740 N N . LEU B 1 368 ? 9.141 -6.84 -7.586 1 98.81 368 LEU B N 1
ATOM 5741 C CA . LEU B 1 368 ? 8.828 -6.621 -6.18 1 98.81 368 LEU B CA 1
ATOM 5742 C C . LEU B 1 368 ? 7.355 -6.918 -5.902 1 98.81 368 LEU B C 1
ATOM 5744 O O . LEU B 1 368 ? 6.539 -6 -5.801 1 98.81 368 LEU B O 1
ATOM 5748 N N . SER B 1 369 ? 7.055 -8.148 -5.695 1 97.88 369 SER B N 1
ATOM 5749 C CA . SER B 1 369 ? 5.703 -8.688 -5.832 1 97.88 369 SER B CA 1
ATOM 5750 C C . SER B 1 369 ? 4.832 -8.297 -4.645 1 97.88 369 SER B C 1
ATOM 5752 O O . SER B 1 369 ? 3.604 -8.367 -4.719 1 97.88 369 SER B O 1
ATOM 5754 N N . GLY B 1 370 ? 5.504 -7.969 -3.512 1 96.62 370 GLY B N 1
ATOM 5755 C CA . GLY B 1 370 ? 4.707 -7.617 -2.344 1 96.62 370 GLY B CA 1
ATOM 5756 C C . GLY B 1 370 ? 5.488 -6.832 -1.307 1 96.62 370 GLY B C 1
ATOM 5757 O O . GLY B 1 370 ? 6.719 -6.793 -1.346 1 96.62 370 GLY B O 1
ATOM 5758 N N . ARG B 1 371 ? 4.777 -6.199 -0.363 1 95.31 371 ARG B N 1
ATOM 5759 C CA . ARG B 1 371 ? 5.41 -5.41 0.689 1 95.31 371 ARG B CA 1
ATOM 5760 C C . ARG B 1 371 ? 5.48 -6.191 1.995 1 95.31 371 ARG B C 1
ATOM 5762 O O . ARG B 1 371 ? 4.742 -7.164 2.184 1 95.31 371 ARG B O 1
ATOM 5769 N N . GLY B 1 372 ? 6.285 -5.746 2.885 1 92.69 372 GLY B N 1
ATOM 5770 C CA . GLY B 1 372 ? 6.684 -6.543 4.031 1 92.69 372 GLY B CA 1
ATOM 5771 C C . GLY B 1 372 ? 5.91 -6.203 5.293 1 92.69 372 GLY B C 1
ATOM 5772 O O . GLY B 1 372 ? 6.285 -6.621 6.391 1 92.69 372 GLY B O 1
ATOM 5773 N N . ASP B 1 373 ? 4.785 -5.496 5.242 1 85.56 373 ASP B N 1
ATOM 5774 C CA . ASP B 1 373 ? 4.035 -5.113 6.438 1 85.56 373 ASP B CA 1
ATOM 5775 C C . ASP B 1 373 ? 3.648 -6.344 7.258 1 85.56 373 ASP B C 1
ATOM 5777 O O . ASP B 1 373 ? 3.732 -6.328 8.484 1 85.56 373 ASP B O 1
ATOM 5781 N N . LYS B 1 374 ? 3.277 -7.383 6.609 1 79.31 374 LYS B N 1
ATOM 5782 C CA . LYS B 1 374 ? 2.799 -8.586 7.285 1 79.31 374 LYS B CA 1
ATOM 5783 C C . LYS B 1 374 ? 3.959 -9.398 7.848 1 79.31 374 LYS B C 1
ATOM 5785 O O . LYS B 1 374 ? 3.752 -10.328 8.633 1 79.31 374 LYS B O 1
ATOM 5790 N N . ASP B 1 375 ? 5.152 -9.047 7.426 1 84.88 375 ASP B N 1
ATOM 5791 C CA . ASP B 1 375 ? 6.312 -9.867 7.75 1 84.88 375 ASP B CA 1
ATOM 5792 C C . ASP B 1 375 ? 7.113 -9.258 8.898 1 84.88 375 ASP B C 1
ATOM 5794 O O . ASP B 1 375 ? 8.148 -9.797 9.297 1 84.88 375 ASP B O 1
ATOM 5798 N N . MET B 1 376 ? 6.66 -8.203 9.445 1 86.44 376 MET B N 1
ATOM 5799 C CA . MET B 1 376 ? 7.441 -7.418 10.398 1 86.44 376 MET B CA 1
ATOM 5800 C C . MET B 1 376 ? 7.699 -8.219 11.672 1 86.44 376 MET B C 1
ATOM 5802 O O . MET B 1 376 ? 8.805 -8.18 12.219 1 86.44 376 MET B O 1
ATOM 5806 N N . GLU B 1 377 ? 6.746 -8.961 12.109 1 84.25 377 GLU B N 1
ATOM 5807 C CA . GLU B 1 377 ? 6.93 -9.75 13.328 1 84.25 377 GLU B CA 1
ATOM 5808 C C . GLU B 1 377 ? 7.977 -10.836 13.125 1 84.25 377 GLU B C 1
ATOM 5810 O O . GLU B 1 377 ? 8.844 -11.039 13.977 1 84.25 377 GLU B O 1
ATOM 5815 N N . THR B 1 378 ? 7.852 -11.523 12.008 1 85.69 378 THR B N 1
ATOM 5816 C CA . THR B 1 378 ? 8.828 -12.562 11.688 1 85.69 378 THR B CA 1
ATOM 5817 C C . THR B 1 378 ? 10.227 -11.969 11.562 1 85.69 378 THR B C 1
ATOM 5819 O O . THR B 1 378 ? 11.195 -12.523 12.086 1 85.69 378 THR B O 1
ATOM 5822 N N . ALA B 1 379 ? 10.289 -10.891 10.867 1 89.25 379 ALA B N 1
ATOM 5823 C CA . ALA B 1 379 ? 11.578 -10.227 10.68 1 89.25 379 ALA B CA 1
ATOM 5824 C C . ALA B 1 379 ? 12.156 -9.766 12.016 1 89.25 379 ALA B C 1
ATOM 5826 O O . ALA B 1 379 ? 13.359 -9.883 12.25 1 89.25 379 ALA B O 1
ATOM 5827 N N . ALA B 1 380 ? 11.328 -9.258 12.875 1 89.25 380 ALA B N 1
ATOM 5828 C CA . ALA B 1 380 ? 11.773 -8.75 14.172 1 89.25 380 ALA B CA 1
ATOM 5829 C C . ALA B 1 380 ? 12.375 -9.867 15.016 1 89.25 380 ALA B C 1
ATOM 5831 O O . ALA B 1 380 ? 13.273 -9.617 15.828 1 89.25 380 ALA B O 1
ATOM 5832 N N . GLU B 1 381 ? 11.891 -11.062 14.844 1 89.12 381 GLU B N 1
ATOM 5833 C CA . GLU B 1 381 ? 12.422 -12.211 15.57 1 89.12 381 GLU B CA 1
ATOM 5834 C C . GLU B 1 381 ? 13.828 -12.562 15.094 1 89.12 381 GLU B C 1
ATOM 5836 O O . GLU B 1 381 ? 14.594 -13.203 15.82 1 89.12 381 GLU B O 1
ATOM 5841 N N . HIS B 1 382 ? 14.109 -12.148 13.953 1 89.5 382 HIS B N 1
ATOM 5842 C CA . HIS B 1 382 ? 15.367 -12.578 13.359 1 89.5 382 HIS B CA 1
ATOM 5843 C C . HIS B 1 382 ? 16.422 -11.469 13.43 1 89.5 382 HIS B C 1
ATOM 5845 O O . HIS B 1 382 ? 17.609 -11.734 13.344 1 89.5 382 HIS B O 1
ATOM 5851 N N . PHE B 1 383 ? 15.875 -10.273 13.469 1 87.31 383 PHE B N 1
ATOM 5852 C CA . PHE B 1 383 ? 16.812 -9.148 13.5 1 87.31 383 PHE B CA 1
ATOM 5853 C C . PHE B 1 383 ? 16.875 -8.547 14.898 1 87.31 383 PHE B C 1
ATOM 5855 O O . PHE B 1 383 ? 15.859 -8.469 15.602 1 87.31 383 PHE B O 1
ATOM 5862 N N . ASP B 1 384 ? 17.953 -8.328 15.477 1 80.62 384 ASP B N 1
ATOM 5863 C CA . ASP B 1 384 ? 18.125 -7.664 16.766 1 80.62 384 ASP B CA 1
ATOM 5864 C C . ASP B 1 384 ? 18.062 -6.145 16.609 1 80.62 384 ASP B C 1
ATOM 5866 O O . ASP B 1 384 ? 19.094 -5.469 16.688 1 80.62 384 ASP B O 1
ATOM 5870 N N . LEU B 1 385 ? 17 -5.691 16.219 1 71.56 385 LEU B N 1
ATOM 5871 C CA . LEU B 1 385 ? 16.844 -4.254 16.016 1 71.56 385 LEU B CA 1
ATOM 5872 C C . LEU B 1 385 ? 15.797 -3.682 16.969 1 71.56 385 LEU B C 1
ATOM 5874 O O . LEU B 1 385 ? 15.391 -2.525 16.828 1 71.56 385 LEU B O 1
ATOM 5878 N N . ALA B 1 386 ? 15.406 -4.613 17.922 1 62.5 386 ALA B N 1
ATOM 5879 C CA . ALA B 1 386 ? 14.375 -4.148 18.844 1 62.5 386 ALA B CA 1
ATOM 5880 C C . ALA B 1 386 ? 14.922 -3.078 19.781 1 62.5 386 ALA B C 1
ATOM 5882 O O . ALA B 1 386 ? 16.094 -3.105 20.141 1 62.5 386 ALA B O 1
#

Radius of gyration: 25.85 Å; Cα contacts (8 Å, |Δi|>4): 1883; chains: 2; bounding box: 56×77×59 Å